Protein 1OX0 (pdb70)

Sequence (414 aa):
PRGSHMKLNRVVVTGYGVTSPIGNTPEEFWNSLATGKIGIGGITKFDHSDFDVHNAAEIQDFPFDKYFVKKDTNRFDNYSLYALYAAQEAVNHANLDVEALNRDRFGVIVASGIGGIKEIEDQVLRLHEKGPKRVKPMTLPKALPNMASGNVAMRFGANGVCKSINTACSSSNDAIGDAFRSIKFGFQDVMLVGGTEASITPFAIAGFQALTALSTTEDPTRASIPFDKDRNGFVMGEGSGMLVLESLEHAEKRGATILAEVVGYGNTCDAYHMTSPHPEGQGAIKAIKLALEEAEISPEQVAYVNAHGTSTPANEKGESGAIVAVLGKEVPVSSTKSFTGHLLGAAGAVEAIVTIEAMRHNFVPMTAGTSEVSDYIEANVVYGQGLEKEIPYAISNTFGFGGHNAVLAFKRWE

B-factor: mean 13.48, std 5.59, range [6.4, 41.96]

CATH classification: 3.40.47.10 (+1 more: 3.40.47.10)

Solvent-accessible surface area: 16970 Å² total; per-residue (Å²): 189,215,61,112,162,69,190,97,59,116,1,0,0,2,0,1,0,0,0,1,19,11,8,5,43,24,150,85,0,25,76,15,5,54,74,29,130,56,17,16,23,41,10,99,84,29,114,43,92,130,33,93,6,62,11,1,0,9,9,128,94,42,41,52,129,116,54,11,99,185,160,29,60,97,113,21,9,58,0,2,5,5,0,5,3,0,0,28,20,0,10,81,79,4,126,11,85,31,158,81,26,92,116,101,72,0,0,0,0,0,0,0,19,48,0,0,14,106,15,69,38,56,21,72,94,56,62,141,132,105,24,106,196,120,48,100,123,83,15,104,52,34,1,80,51,81,48,0,1,27,12,0,11,1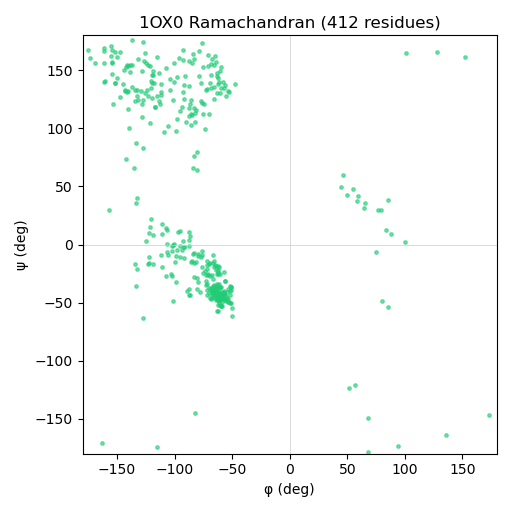19,98,10,17,10,91,23,49,59,86,36,33,85,21,25,1,0,0,0,0,10,0,0,0,26,0,4,81,18,1,26,77,22,135,9,37,2,0,0,0,0,0,0,0,7,0,6,6,51,118,6,0,40,35,28,51,89,82,119,12,8,5,73,38,145,57,46,78,157,0,6,8,0,0,2,119,79,11,63,3,1,6,2,0,2,0,0,0,0,0,0,0,0,11,27,121,42,0,101,167,79,64,19,104,22,14,0,8,2,21,0,14,0,79,32,78,23,96,135,92,163,44,49,35,21,64,129,7,97,7,5,38,123,0,0,114,76,0,8,131,41,12,158,17,46,51,151,81,7,12,0,0,0,1,6,0,7,0,32,75,46,6,0,114,3,4,3,35,0,0,28,67,16,21,25,105,147,12,6,0,0,0,1,1,2,0,3,1,1,2,5,0,0,2,0,0,2,4,0,0,0,0,0,10,0,2,113,81,65,45,0,0,33,0,4,45,7,65,85,38,10,138,108,16,98,10,53,13,7,85,51,123,19,64,156,64,112,0,53,31,1,0,0,0,0,14,7,46,36,6,59,5,0,0,0,0,0,71,77,59,182

Radius of gyration: 20.15 Å; Cα contacts (8 Å, |Δi|>4): 1118; chains: 1; bounding box: 43×53×61 Å

Secondary structure (DSSP, 8-state):
---SS-----EEEEEEEEEBTTBSSHHHHHHHHHHT---EEE--SS--TTSS--EEE--SS--HHHH--GGGGGT--HHHHHHHHHHHHHHHHTT--TTTS-GGGEEEEEE-SS-SHHHHHHHHHHHHHH-GGGS-TTHHHHHSTTHHHHHHHHHHT--S-EE----GGGHHHHHHHHHHHHHHTTS-SEEEEEEEE---SHHHHHHHHHTT-B---SSTTSSS-TTBTT--SB-B--EEEEEEEEEHHHHHHTTPPP-EEEEEEEEEE--S-SSSPPTT-HHHHHHHHHHHHHHT--GGG---EE----S-HHHHHHHHHHHHHHH-SSSEEE-THHHH-B-GGGHHHHHHHHHHHHHHHTEE--BSS--SB-TT--SEE-BSS-EE---SEEEEEEEETTTEEEEEEEE---

Nearest PDB structures (foldseek):
  1ox0-assembly1_A  TM=1.002E+00  e=1.297E-96  Streptococcus pneumoniae
  2rjt-assembly2_C  TM=1.001E+00  e=6.717E-90  Streptococcus pneumoniae
  2alm-assembly1_A-2  TM=1.000E+00  e=2.474E-89  Streptococcus pneumoniae
  2iwy-assembly1_A  TM=9.539E-01  e=2.414E-49  Homo sapiens
  2wgg-assembly1_A  TM=9.551E-01  e=1.538E-46  Mycobacterium tuberculosis

Foldseek 3Di:
DDDPDFQFFWKFFQFKFKQFLQDGGLVSNVVCLQVQNFQKDFDDPDDCVVPLAGMFRERPPPPCVVPHDPCVVLQAAVQLVQLLSGLVRGCVSFVPDLVPDPLQQEAEEAEEAFFRVVLVVVQVVVCVVPNDVPRRPNSCCHGPGQNSQVVNCVVRVRNYYTGYAHPWLCGQLVFVVVVRVCQRRPNHFKYKGFYWYDQPDPVSSVVCVVVQAAFSDPPRQQGQAFLAPPFRHFHYIGGAMITMMGTPVVCVVVPGDTQWTWQFKFKFFPVPDQFFEDQQLPRVLRRVVRRCVRNVHALQLAQEEAELRRRHPRRQNNRLNSNCVRNRAPREYAYCCLRRIRHTNRNNRVVVSVVSVCQVQQKARAHGSHDHGDPSRRHNHGHPGIDRHHGQKHKYWHQGRRRITMMIIMGGDD

Structure (mmCIF, N/CA/C/O backbone):
data_1OX0
#
_entry.id   1OX0
#
_cell.length_a   63.666
_cell.length_b   89.973
_cell.length_c   62.202
_cell.angle_alpha   90.00
_cell.angle_beta   90.00
_cell.angle_gamma   90.00
#
_symmetry.space_group_name_H-M   'P 21 21 2'
#
loop_
_entity.id
_entity.type
_entity.pdbx_description
1 polymer 'Beta ketoacyl-acyl carrier protein synthase'
2 non-polymer 'MAGNESIUM ION'
3 water water
#
loop_
_atom_site.group_PDB
_atom_site.id
_atom_site.type_symbol
_atom_site.label_atom_id
_atom_site.label_alt_id
_atom_site.label_comp_id
_atom_site.label_asym_id
_atom_site.label_entity_id
_atom_site.label_seq_id
_atom_site.pdbx_PDB_ins_code
_atom_site.Cartn_x
_atom_site.Cartn_y
_atom_site.Cartn_z
_atom_site.occupancy
_atom_site.B_iso_or_equiv
_atom_site.auth_seq_id
_atom_site.auth_comp_id
_atom_site.auth_asym_id
_atom_site.auth_atom_id
_atom_site.pdbx_PDB_model_num
ATOM 1 N N . PRO A 1 15 ? 30.278 -15.487 -10.782 1.00 31.54 -5 PRO A N 1
ATOM 2 C CA . PRO A 1 15 ? 31.327 -14.431 -10.620 1.00 30.77 -5 PRO A CA 1
ATOM 3 C C . PRO A 1 15 ? 30.774 -13.083 -10.219 1.00 29.50 -5 PRO A C 1
ATOM 4 O O . PRO A 1 15 ? 29.629 -12.730 -10.527 1.00 31.11 -5 PRO A O 1
ATOM 8 N N . ARG A 1 16 ? 31.623 -12.321 -9.541 1.00 27.33 -4 ARG A N 1
ATOM 9 C CA . ARG A 1 16 ? 31.331 -10.958 -9.167 1.00 25.86 -4 ARG A CA 1
ATOM 10 C C . ARG A 1 16 ? 31.842 -10.044 -10.272 1.00 24.24 -4 ARG A C 1
ATOM 11 O O . ARG A 1 16 ? 32.871 -10.324 -10.944 1.00 24.69 -4 ARG A O 1
ATOM 19 N N . GLY A 1 17 ? 31.112 -8.964 -10.503 1.00 21.86 -3 GLY A N 1
ATOM 20 C CA . GLY A 1 17 ? 31.612 -7.940 -11.406 1.00 19.66 -3 GLY A CA 1
ATOM 21 C C . GLY A 1 17 ? 32.942 -7.304 -10.988 1.00 18.13 -3 GLY A C 1
ATOM 22 O O . GLY A 1 17 ? 33.268 -7.184 -9.806 1.00 18.75 -3 GLY A O 1
ATOM 23 N N . SER A 1 18 ? 33.695 -6.826 -11.976 1.00 14.98 -2 SER A N 1
ATOM 24 C CA . SER A 1 18 ? 34.891 -5.983 -11.790 1.00 13.89 -2 SER A CA 1
ATOM 25 C C . SER A 1 18 ? 34.534 -4.589 -11.224 1.00 13.28 -2 SER A C 1
ATOM 26 O O . SER A 1 18 ? 35.403 -3.892 -10.641 1.00 13.37 -2 SER A O 1
ATOM 29 N N . HIS A 1 19 ? 33.307 -4.170 -11.491 1.00 12.55 -1 HIS A N 1
ATOM 30 C CA . HIS A 1 19 ? 32.839 -2.842 -11.156 1.00 12.14 -1 HIS A CA 1
ATOM 31 C C . HIS A 1 19 ? 31.547 -2.952 -10.390 1.00 13.85 -1 HIS A C 1
ATOM 32 O O . HIS A 1 19 ? 30.740 -3.881 -10.615 1.00 16.18 -1 HIS A O 1
ATOM 39 N N . MET A 1 20 ? 31.336 -1.938 -9.470 1.00 12.11 1 MET A N 1
ATOM 40 C CA . MET A 1 20 ? 30.071 -1.878 -8.737 1.00 12.88 1 MET A CA 1
ATOM 41 C C . MET A 1 20 ? 29.317 -0.636 -9.234 1.00 11.66 1 MET A C 1
ATOM 42 O O . MET A 1 20 ? 29.904 0.456 -9.212 1.00 12.25 1 MET A O 1
ATOM 47 N N . LYS A 1 21 ? 28.043 -0.769 -9.637 1.00 12.01 2 LYS A N 1
ATOM 48 C CA . LYS A 1 21 ? 27.207 0.375 -9.998 1.00 12.78 2 LYS A CA 1
ATOM 49 C C . LYS A 1 21 ? 26.616 0.960 -8.708 1.00 13.31 2 LYS A C 1
ATOM 50 O O . LYS A 1 21 ? 25.799 0.347 -8.065 1.00 16.96 2 LYS A O 1
ATOM 56 N N . LEU A 1 22 ? 26.954 2.194 -8.417 1.00 11.95 3 LEU A N 1
ATOM 57 C CA . LEU A 1 22 ? 26.543 2.825 -7.172 1.00 12.63 3 LEU A CA 1
ATOM 58 C C . LEU A 1 22 ? 25.052 3.071 -7.110 1.00 12.91 3 LEU A C 1
ATOM 59 O O . LEU A 1 22 ? 24.451 3.461 -8.119 1.00 14.06 3 LEU A O 1
ATOM 64 N N . ASN A 1 23 ? 24.485 2.963 -5.900 1.00 12.45 4 ASN A N 1
ATOM 65 C CA . ASN A 1 23 ? 23.078 3.265 -5.609 1.00 12.30 4 ASN A CA 1
ATOM 66 C C . ASN A 1 23 ? 22.910 4.548 -4.835 1.00 12.15 4 ASN A C 1
ATOM 67 O O . ASN A 1 23 ? 23.744 4.856 -3.995 1.00 12.82 4 ASN A O 1
ATOM 72 N N . ARG A 1 24 ? 21.765 5.197 -5.018 1.00 11.64 5 ARG A N 1
ATOM 73 C CA . ARG A 1 24 ? 21.369 6.342 -4.176 1.00 11.45 5 ARG A CA 1
ATOM 74 C C . ARG A 1 24 ? 20.674 5.817 -2.893 1.00 9.56 5 ARG A C 1
ATOM 75 O O . ARG A 1 24 ? 20.104 4.717 -2.863 1.00 10.95 5 ARG A O 1
ATOM 83 N N . VAL A 1 25 ? 20.714 6.641 -1.840 1.00 10.12 6 VAL A N 1
ATOM 84 C CA . VAL A 1 25 ? 20.292 6.283 -0.487 1.00 9.28 6 VAL A CA 1
ATOM 85 C C . VAL A 1 25 ? 19.397 7.390 0.079 1.00 9.10 6 VAL A C 1
ATOM 86 O O . VAL A 1 25 ? 19.831 8.537 0.131 1.00 9.92 6 VAL A O 1
ATOM 90 N N . VAL A 1 26 ? 18.219 6.995 0.558 1.00 9.15 7 VAL A N 1
ATOM 91 C CA . VAL A 1 26 ? 17.232 7.962 1.027 1.00 9.75 7 VAL A CA 1
ATOM 92 C C . VAL A 1 26 ? 16.775 7.633 2.466 1.00 9.07 7 VAL A C 1
ATOM 93 O O . VAL A 1 26 ? 16.895 6.483 2.936 1.00 10.30 7 VAL A O 1
ATOM 97 N N . VAL A 1 27 ? 16.257 8.630 3.155 1.00 9.60 8 VAL A N 1
ATOM 98 C CA . VAL A 1 27 ? 15.697 8.525 4.496 1.00 9.83 8 VAL A CA 1
ATOM 99 C C . VAL A 1 27 ? 14.189 8.483 4.371 1.00 10.24 8 VAL A C 1
ATOM 100 O O . VAL A 1 27 ? 13.594 9.385 3.745 1.00 10.60 8 VAL A O 1
ATOM 104 N N . THR A 1 28 ? 13.538 7.459 4.916 1.00 9.43 9 THR A N 1
ATOM 105 C CA . THR A 1 28 ? 12.078 7.309 4.800 1.00 10.14 9 THR A CA 1
ATOM 106 C C . THR A 1 28 ? 11.343 7.494 6.120 1.00 10.23 9 THR A C 1
ATOM 107 O O . THR A 1 28 ? 10.118 7.478 6.138 1.00 11.66 9 THR A O 1
ATOM 111 N N . GLY A 1 29 ? 12.048 7.579 7.250 1.00 10.12 10 GLY A N 1
ATOM 112 C CA . GLY A 1 29 ? 11.441 7.747 8.554 1.00 9.70 10 GLY A CA 1
ATOM 113 C C . GLY A 1 29 ? 12.467 7.961 9.641 1.00 9.41 10 GLY A C 1
ATOM 114 O O . GLY A 1 29 ? 13.645 7.577 9.461 1.00 9.35 10 GLY A O 1
ATOM 115 N N . TYR A 1 30 ? 12.057 8.504 10.780 1.00 9.22 11 TYR A N 1
ATOM 116 C CA . TYR A 1 30 ? 12.934 8.598 11.934 1.00 8.99 11 TYR A CA 1
ATOM 117 C C . TYR A 1 30 ? 12.148 8.659 13.221 1.00 8.34 11 TYR A C 1
ATOM 118 O O . TYR A 1 30 ? 10.942 8.981 13.266 1.00 10.48 11 TYR A O 1
ATOM 127 N N . GLY A 1 31 ? 12.826 8.386 14.332 1.00 8.33 12 GLY A N 1
ATOM 128 C CA . GLY A 1 31 ? 12.282 8.381 15.674 1.00 8.60 12 GLY A CA 1
ATOM 129 C C . GLY A 1 31 ? 13.277 8.983 16.652 1.00 8.89 12 GLY A C 1
ATOM 130 O O . GLY A 1 31 ? 14.502 8.909 16.416 1.00 8.33 12 GLY A O 1
ATOM 131 N N . VAL A 1 32 ? 12.762 9.535 17.743 1.00 8.73 13 VAL A N 1
ATOM 132 C CA . VAL A 1 32 ? 13.597 10.225 18.713 1.00 8.59 13 VAL A CA 1
ATOM 133 C C . VAL A 1 32 ? 13.003 10.163 20.113 1.00 7.96 13 VAL A C 1
ATOM 134 O O . VAL A 1 32 ? 11.774 10.356 20.282 1.00 8.59 13 VAL A O 1
ATOM 138 N N . THR A 1 33 ? 13.850 9.957 21.123 1.00 7.77 14 THR A N 1
ATOM 139 C CA . THR A 1 33 ? 13.532 10.313 22.505 1.00 8.09 14 THR A CA 1
ATOM 140 C C . THR A 1 33 ? 14.666 11.204 23.000 1.00 7.62 14 THR A C 1
ATOM 141 O O . THR A 1 33 ? 15.834 10.904 22.772 1.00 7.52 14 THR A O 1
ATOM 145 N N . SER A 1 34 ? 14.346 12.355 23.584 1.00 7.65 15 SER A N 1
ATOM 146 C CA . SER A 1 34 ? 15.340 13.363 23.877 1.00 7.71 15 SER A CA 1
ATOM 147 C C . SER A 1 34 ? 14.844 14.337 24.918 1.00 8.06 15 SER A C 1
ATOM 148 O O . SER A 1 34 ? 13.624 14.374 25.206 1.00 8.14 15 SER A O 1
ATOM 151 N N . PRO A 1 35 ? 15.734 15.173 25.446 1.00 7.64 16 PRO A N 1
ATOM 152 C CA . PRO A 1 35 ? 15.314 16.155 26.455 1.00 8.34 16 PRO A CA 1
ATOM 153 C C . PRO A 1 35 ? 14.377 17.237 25.956 1.00 8.83 16 PRO A C 1
ATOM 154 O O . PRO A 1 35 ? 13.891 18.003 26.811 1.00 9.26 16 PRO A O 1
ATOM 158 N N . ILE A 1 36 ? 14.138 17.347 24.641 1.00 8.08 17 ILE A N 1
ATOM 159 C CA . ILE A 1 36 ? 13.218 18.363 24.119 1.00 8.54 17 ILE A CA 1
ATOM 160 C C . ILE A 1 36 ? 12.047 17.741 23.397 1.00 8.52 17 ILE A C 1
ATOM 161 O O . ILE A 1 36 ? 11.260 18.453 22.745 1.00 10.13 17 ILE A O 1
ATOM 166 N N . GLY A 1 37 ? 11.893 16.438 23.463 1.00 8.27 18 GLY A N 1
ATOM 167 C CA . GLY A 1 37 ? 10.716 15.781 22.919 1.00 8.81 18 GLY A CA 1
ATOM 168 C C . GLY A 1 37 ? 10.934 14.349 22.471 1.00 8.28 18 GLY A C 1
ATOM 169 O O . GLY A 1 37 ? 12.058 13.941 22.163 1.00 8.68 18 GLY A O 1
ATOM 170 N N . ASN A 1 38 ? 9.830 13.616 22.342 1.00 8.55 19 ASN A N 1
ATOM 171 C CA . ASN A 1 38 ? 9.812 12.193 22.034 1.00 8.43 19 ASN A CA 1
ATOM 172 C C . ASN A 1 38 ? 9.045 11.839 20.776 1.00 8.48 19 ASN A C 1
ATOM 173 O O . ASN A 1 38 ? 8.765 10.673 20.513 1.00 9.47 19 ASN A O 1
ATOM 178 N N . THR A 1 39 ? 8.755 12.848 19.946 1.00 9.26 20 THR A N 1
ATOM 179 C CA . THR A 1 39 ? 8.246 12.676 18.583 1.00 10.87 20 THR A CA 1
ATOM 180 C C . THR A 1 39 ? 8.937 13.745 17.747 1.00 12.61 20 THR A C 1
ATOM 181 O O . THR A 1 39 ? 9.321 14.762 18.278 1.00 11.32 20 THR A O 1
ATOM 185 N N . PRO A 1 40 ? 9.101 13.570 16.423 1.00 14.92 21 PRO A N 1
ATOM 186 C CA . PRO A 1 40 ? 9.612 14.667 15.586 1.00 15.00 21 PRO A CA 1
ATOM 187 C C . PRO A 1 40 ? 8.818 15.976 15.739 1.00 13.89 21 PRO A C 1
ATOM 188 O O . PRO A 1 40 ? 9.436 17.009 15.739 1.00 13.91 21 PRO A O 1
ATOM 192 N N . GLU A 1 41 ? 7.506 15.895 15.874 1.00 13.70 22 GLU A N 1
ATOM 193 C CA . GLU A 1 41 ? 6.680 17.115 16.040 1.00 14.97 22 GLU A CA 1
ATOM 194 C C . GLU A 1 41 ? 6.998 17.854 17.358 1.00 12.78 22 GLU A C 1
ATOM 195 O O . GLU A 1 41 ? 7.186 19.085 17.352 1.00 12.90 22 GLU A O 1
ATOM 201 N N . GLU A 1 42 ? 7.097 17.140 18.478 1.00 12.44 23 GLU A N 1
ATOM 202 C CA . GLU A 1 42 ? 7.440 17.759 19.774 1.00 12.42 23 GLU A CA 1
ATOM 203 C C . GLU A 1 42 ? 8.863 18.343 19.740 1.00 10.42 23 GLU A C 1
ATOM 204 O O . GLU A 1 42 ? 9.149 19.456 20.193 1.00 10.62 23 GLU A O 1
ATOM 210 N N . PHE A 1 43 ? 9.757 17.530 19.179 1.00 9.99 24 PHE A N 1
ATOM 211 C CA . PHE A 1 43 ? 11.174 17.858 19.062 1.00 10.70 24 PHE A CA 1
ATOM 212 C C . PHE A 1 43 ? 11.343 19.151 18.235 1.00 10.10 24 PHE A C 1
ATOM 213 O O . PHE A 1 43 ? 11.992 20.102 18.672 1.00 10.38 24 PHE A O 1
ATOM 221 N N . TRP A 1 44 ? 10.742 19.186 17.044 1.00 10.87 25 TRP A N 1
ATOM 222 C CA . TRP A 1 44 ? 10.802 20.404 16.228 1.00 10.96 25 TRP A CA 1
ATOM 223 C C . TRP A 1 44 ? 10.153 21.590 16.911 1.00 11.03 25 TRP A C 1
ATOM 224 O O . TRP A 1 44 ? 10.662 22.708 16.842 1.00 11.15 25 TRP A O 1
ATOM 235 N N . ASN A 1 45 ? 8.990 21.350 17.545 1.00 11.48 26 ASN A N 1
ATOM 236 C CA . ASN A 1 45 ? 8.312 22.474 18.216 1.00 11.82 26 ASN A CA 1
ATOM 237 C C . ASN A 1 45 ? 9.212 23.132 19.244 1.00 10.45 26 ASN A C 1
ATOM 238 O O . ASN A 1 45 ? 9.220 24.367 19.378 1.00 11.61 26 ASN A O 1
ATOM 243 N N . SER A 1 46 ? 9.980 22.352 20.005 1.00 9.39 27 SER A N 1
ATOM 244 C CA . SER A 1 46 ? 10.907 22.938 20.979 1.00 9.92 27 SER A CA 1
ATOM 245 C C . SER A 1 46 ? 11.951 23.840 20.299 1.00 9.76 27 SER A C 1
ATOM 246 O O . SER A 1 46 ? 12.257 24.928 20.763 1.00 10.46 27 SER A O 1
ATOM 249 N N . LEU A 1 47 ? 12.519 23.363 19.179 1.00 9.69 28 LEU A N 1
ATOM 250 C CA . LEU A 1 47 ? 13.464 24.163 18.404 1.00 10.28 28 LEU A CA 1
ATOM 251 C C . LEU A 1 47 ? 12.837 25.478 17.881 1.00 10.98 28 LEU A C 1
ATOM 252 O O . LEU A 1 47 ? 13.450 26.541 17.985 1.00 12.23 28 LEU A O 1
ATOM 257 N N . ALA A 1 48 ? 11.624 25.363 17.348 1.00 11.64 29 ALA A N 1
ATOM 258 C CA . ALA A 1 48 ? 10.945 26.517 16.718 1.00 13.54 29 ALA A CA 1
ATOM 259 C C . ALA A 1 48 ? 10.466 27.575 17.742 1.00 14.19 29 ALA A C 1
ATOM 260 O O . ALA A 1 48 ? 10.253 28.712 17.368 1.00 16.35 29 ALA A O 1
ATOM 262 N N . THR A 1 49 ? 10.302 27.208 19.007 1.00 12.57 30 THR A N 1
ATOM 263 C CA . THR A 1 49 ? 9.821 28.085 20.059 1.00 13.26 30 THR A CA 1
ATOM 264 C C . THR A 1 49 ? 10.929 28.506 20.978 1.00 13.56 30 THR A C 1
ATOM 265 O O . THR A 1 49 ? 10.739 29.369 21.797 1.00 16.55 30 THR A O 1
ATOM 269 N N . GLY A 1 50 ? 12.117 27.943 20.870 1.00 12.42 31 GLY A N 1
ATOM 270 C CA . GLY A 1 50 ? 13.228 28.314 21.705 1.00 12.86 31 GLY A CA 1
ATOM 271 C C . GLY A 1 50 ? 13.215 27.704 23.104 1.00 12.64 31 GLY A C 1
ATOM 272 O O . GLY A 1 50 ? 13.755 28.316 24.027 1.00 14.58 31 GLY A O 1
ATOM 273 N N . LYS A 1 51 ? 12.634 26.506 23.257 1.00 12.09 32 LYS A N 1
ATOM 274 C CA . LYS A 1 51 ? 12.519 25.823 24.566 1.00 11.32 32 LYS A CA 1
ATOM 275 C C . LYS A 1 51 ? 13.637 24.780 24.724 1.00 9.94 32 LYS A C 1
ATOM 276 O O . LYS A 1 51 ? 13.618 23.731 24.105 1.00 9.64 32 LYS A O 1
ATOM 282 N N . ILE A 1 52 ? 14.602 25.087 25.589 1.00 9.74 33 ILE A N 1
ATOM 283 C CA . ILE A 1 52 ? 15.717 24.162 25.837 1.00 9.16 33 ILE A CA 1
ATOM 284 C C . ILE A 1 52 ? 15.317 23.047 26.772 1.00 9.11 33 ILE A C 1
ATOM 285 O O . ILE A 1 52 ? 14.301 23.109 27.473 1.00 10.34 33 ILE A O 1
ATOM 290 N N . GLY A 1 53 ? 16.140 22.021 26.848 1.00 9.62 34 GLY A N 1
ATOM 291 C CA . GLY A 1 53 ? 15.940 20.853 27.702 1.00 10.00 34 GLY A CA 1
ATOM 292 C C . GLY A 1 53 ? 16.906 20.705 28.858 1.00 9.89 34 GLY A C 1
ATOM 293 O O . GLY A 1 53 ? 16.930 19.663 29.514 1.00 11.62 34 GLY A O 1
ATOM 294 N N . ILE A 1 54 ? 17.722 21.725 29.101 1.00 11.37 35 ILE A N 1
ATOM 295 C CA . ILE A 1 54 ? 18.677 21.690 30.203 1.00 11.64 35 ILE A CA 1
ATOM 296 C C . ILE A 1 54 ? 18.033 22.189 31.492 1.00 10.68 35 ILE A C 1
ATOM 297 O O . ILE A 1 54 ? 17.353 23.196 31.488 1.00 12.19 35 ILE A O 1
ATOM 302 N N . GLY A 1 55 ? 18.280 21.504 32.599 1.00 11.15 36 GLY A N 1
ATOM 303 C CA . GLY A 1 55 ? 17.841 21.919 33.931 1.00 10.83 36 GLY A CA 1
ATOM 304 C C . GLY A 1 55 ? 18.592 21.186 34.998 1.00 11.21 36 GLY A C 1
ATOM 305 O O . GLY A 1 55 ? 19.558 20.467 34.745 1.00 11.61 36 GLY A O 1
ATOM 306 N N . GLY A 1 56 ? 18.154 21.336 36.236 1.00 11.93 37 GLY A N 1
ATOM 307 C CA . GLY A 1 56 ? 18.814 20.691 37.351 1.00 12.32 37 GLY A CA 1
ATOM 308 C C . GLY A 1 56 ? 18.754 19.167 37.215 1.00 12.17 37 GLY A C 1
ATOM 309 O O . GLY A 1 56 ? 17.717 18.595 36.808 1.00 12.83 37 GLY A O 1
ATOM 310 N N . ILE A 1 57 ? 19.819 18.490 37.621 1.00 11.22 38 ILE A N 1
ATOM 311 C CA . ILE A 1 57 ? 19.834 17.040 37.640 1.00 11.74 38 ILE A CA 1
ATOM 312 C C . ILE A 1 57 ? 18.839 16.493 38.641 1.00 11.84 38 ILE A C 1
ATOM 313 O O . ILE A 1 57 ? 18.789 16.926 39.812 1.00 13.85 38 ILE A O 1
ATOM 318 N N . THR A 1 58 ? 18.098 15.482 38.223 1.00 12.24 39 THR A N 1
ATOM 319 C CA . THR A 1 58 ? 17.173 14.729 39.097 1.00 13.13 39 THR A CA 1
ATOM 320 C C . THR A 1 58 ? 17.450 13.241 39.176 1.00 14.34 39 THR A C 1
ATOM 321 O O . THR A 1 58 ? 16.923 12.581 40.071 1.00 15.98 39 THR A O 1
ATOM 325 N N . LYS A 1 59 ? 18.313 12.693 38.322 1.00 13.53 40 LYS A N 1
ATOM 326 C CA . LYS A 1 59 ? 18.489 11.248 38.294 1.00 15.19 40 LYS A CA 1
ATOM 327 C C . LYS A 1 59 ? 19.314 10.694 39.455 1.00 16.50 40 LYS A C 1
ATOM 328 O O . LYS A 1 59 ? 19.216 9.489 39.763 1.00 19.32 40 LYS A O 1
ATOM 334 N N . PHE A 1 60 ? 20.097 11.542 40.109 1.00 14.66 41 PHE A N 1
ATOM 335 C CA . PHE A 1 60 ? 20.832 11.147 41.289 1.00 15.08 41 PHE A CA 1
ATOM 336 C C . PHE A 1 60 ? 21.093 12.381 42.150 1.00 15.41 41 PHE A C 1
ATOM 337 O O . PHE A 1 60 ? 20.870 13.520 41.746 1.00 14.63 41 PHE A O 1
ATOM 345 N N . ASP A 1 61 ? 21.534 12.137 43.381 1.00 17.94 42 ASP A N 1
ATOM 346 C CA . ASP A 1 61 ? 21.911 13.194 44.307 1.00 17.19 42 ASP A CA 1
ATOM 347 C C . ASP A 1 61 ? 23.277 13.764 43.886 1.00 16.45 42 ASP A C 1
ATOM 348 O O . ASP A 1 61 ? 24.304 13.085 43.988 1.00 16.30 42 ASP A O 1
ATOM 353 N N . HIS A 1 62 ? 23.260 15.012 43.429 1.00 16.26 43 HIS A N 1
ATOM 354 C CA . HIS A 1 62 ? 24.446 15.643 42.859 1.00 15.72 43 HIS A CA 1
ATOM 355 C C . HIS A 1 62 ? 25.019 16.707 43.830 1.00 15.31 43 HIS A C 1
ATOM 356 O O . HIS A 1 62 ? 25.879 17.516 43.466 1.00 14.41 43 HIS A O 1
ATOM 363 N N . SER A 1 63 ? 24.569 16.695 45.087 1.00 16.43 44 SER A N 1
ATOM 364 C CA . SER A 1 63 ? 25.072 17.624 46.117 1.00 17.99 44 SER A CA 1
ATOM 365 C C . SER A 1 63 ? 26.601 17.686 46.250 1.00 18.20 44 SER A C 1
ATOM 366 O O . SER A 1 63 ? 27.170 18.769 46.468 1.00 20.20 44 SER A O 1
ATOM 369 N N . ASP A 1 64 ? 27.282 16.556 46.096 1.00 17.18 45 ASP A N 1
ATOM 370 C CA . ASP A 1 64 ? 28.731 16.530 46.238 1.00 18.45 45 ASP A CA 1
ATOM 371 C C . ASP A 1 64 ? 29.507 16.845 44.963 1.00 16.22 45 ASP A C 1
ATOM 372 O O . ASP A 1 64 ? 30.718 16.880 44.968 1.00 16.65 45 ASP A O 1
ATOM 377 N N . PHE A 1 65 ? 28.802 17.086 43.880 1.00 13.30 46 PHE A N 1
ATOM 378 C CA . PHE A 1 65 ? 29.414 17.333 42.582 1.00 13.26 46 PHE A CA 1
ATOM 379 C C . PHE A 1 65 ? 29.608 18.835 42.375 1.00 14.09 46 PHE A C 1
ATOM 380 O O . PHE A 1 65 ? 29.044 19.675 43.083 1.00 15.31 46 PHE A O 1
ATOM 388 N N . ASP A 1 66 ? 30.381 19.176 41.361 1.00 14.53 47 ASP A N 1
ATOM 389 C CA . ASP A 1 66 ? 30.568 20.538 40.904 1.00 15.43 47 ASP A CA 1
ATOM 390 C C . ASP A 1 66 ? 29.656 20.913 39.747 1.00 14.83 47 ASP A C 1
ATOM 391 O O . ASP A 1 66 ? 29.538 22.070 39.386 1.00 16.70 47 ASP A O 1
ATOM 396 N N . VAL A 1 67 ? 29.002 19.909 39.184 1.00 12.27 48 VAL A N 1
ATOM 397 C CA . VAL A 1 67 ? 28.082 20.038 38.075 1.00 12.44 48 VAL A CA 1
ATOM 398 C C . VAL A 1 67 ? 26.707 19.631 38.582 1.00 11.92 48 VAL A C 1
ATOM 399 O O . VAL A 1 67 ? 26.539 18.533 39.181 1.00 12.93 48 VAL A O 1
ATOM 403 N N . HIS A 1 68 ? 25.723 20.499 38.366 1.00 11.97 49 HIS A N 1
ATOM 404 C CA . HIS A 1 68 ? 24.381 20.324 38.916 1.00 12.19 49 HIS A CA 1
ATOM 405 C C . HIS A 1 68 ? 23.288 20.359 37.842 1.00 12.15 49 HIS A C 1
ATOM 406 O O . HIS A 1 68 ? 22.119 20.262 38.185 1.00 12.78 49 HIS A O 1
ATOM 413 N N . ASN A 1 69 ? 23.668 20.485 36.556 1.00 11.43 50 ASN A N 1
ATOM 414 C CA . ASN A 1 69 ? 22.740 20.525 35.434 1.00 10.92 50 ASN A CA 1
ATOM 415 C C . ASN A 1 69 ? 23.006 19.406 34.428 1.00 10.04 50 ASN A C 1
ATOM 416 O O . ASN A 1 69 ? 24.138 18.951 34.279 1.00 10.91 50 ASN A O 1
ATOM 421 N N . ALA A 1 70 ? 21.937 19.039 33.713 1.00 9.28 51 ALA A N 1
ATOM 422 C CA . ALA A 1 70 ? 21.980 18.052 32.638 1.00 8.94 51 ALA A CA 1
ATOM 423 C C . ALA A 1 70 ? 20.750 18.233 31.774 1.00 9.29 51 ALA A C 1
ATOM 424 O O . ALA A 1 70 ? 19.787 18.910 32.175 1.00 10.94 51 ALA A O 1
ATOM 426 N N . ALA A 1 71 ? 20.713 17.629 30.600 1.00 9.08 52 ALA A N 1
ATOM 427 C CA . ALA A 1 71 ? 19.521 17.608 29.763 1.00 8.82 52 ALA A CA 1
ATOM 428 C C . ALA A 1 71 ? 18.953 16.201 29.861 1.00 8.65 52 ALA A C 1
ATOM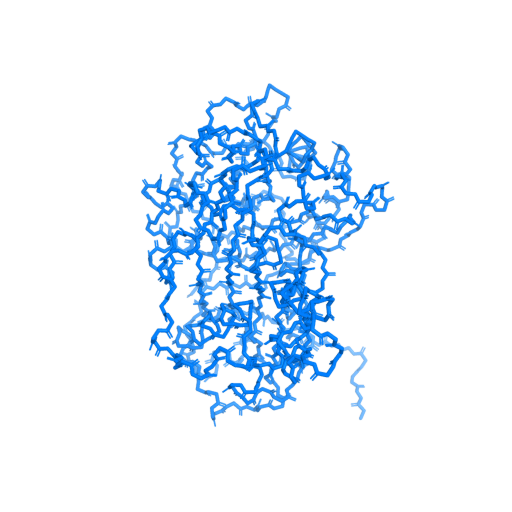 429 O O . ALA A 1 71 ? 19.474 15.250 29.247 1.00 8.48 52 ALA A O 1
ATOM 431 N N . GLU A 1 72 ? 17.882 16.036 30.669 1.00 9.00 53 GLU A N 1
ATOM 432 C CA . GLU A 1 72 ? 17.281 14.744 30.923 1.00 8.85 53 GLU A CA 1
ATOM 433 C C . GLU A 1 72 ? 16.034 14.536 30.107 1.00 8.82 53 GLU A C 1
ATOM 434 O O . GLU A 1 72 ? 15.305 15.492 29.779 1.00 10.13 53 GLU A O 1
ATOM 440 N N . ILE A 1 73 ? 15.707 13.271 29.883 1.00 9.27 54 ILE A N 1
ATOM 441 C CA . ILE A 1 73 ? 14.383 12.865 29.428 1.00 9.33 54 ILE A CA 1
ATOM 442 C C . ILE A 1 73 ? 13.576 12.614 30.713 1.00 10.73 54 ILE A C 1
ATOM 443 O O . ILE A 1 73 ? 13.738 11.583 31.357 1.00 11.77 54 ILE A O 1
ATOM 448 N N . GLN A 1 74 ? 12.674 13.526 31.038 1.00 11.16 55 GLN A N 1
ATOM 449 C CA . GLN A 1 74 ? 11.911 13.400 32.294 1.00 11.37 55 GLN A CA 1
ATOM 450 C C . GLN A 1 74 ? 10.507 12.860 32.098 1.00 12.28 55 GLN A C 1
ATOM 451 O O . GLN A 1 74 ? 9.783 12.645 33.067 1.00 14.13 55 GLN A O 1
ATOM 457 N N . ASP A 1 75 ? 10.160 12.583 30.850 1.00 11.13 56 ASP A N 1
ATOM 458 C CA . ASP A 1 75 ? 8.837 12.107 30.434 1.00 11.69 56 ASP A CA 1
ATOM 459 C C . ASP A 1 75 ? 8.943 10.908 29.450 1.00 11.46 56 ASP A C 1
ATOM 460 O O . ASP A 1 75 ? 8.159 10.796 28.504 1.00 12.07 56 ASP A O 1
ATOM 465 N N . PHE A 1 76 ? 9.936 10.024 29.642 1.00 11.40 57 PHE A N 1
ATOM 466 C CA . PHE A 1 76 ? 10.104 8.920 28.681 1.00 11.72 57 PHE A CA 1
ATOM 467 C C . PHE A 1 76 ? 8.791 8.124 28.555 1.00 11.21 57 PHE A C 1
ATOM 468 O O . PHE A 1 76 ? 8.283 7.671 29.581 1.00 12.97 57 PHE A O 1
ATOM 476 N N . PRO A 1 77 ? 8.267 7.898 27.335 1.00 11.11 58 PRO A N 1
ATOM 477 C CA . PRO A 1 77 ? 6.967 7.165 27.208 1.00 11.72 58 PRO A CA 1
ATOM 478 C C . PRO A 1 77 ? 7.130 5.644 27.318 1.00 11.90 58 PRO A C 1
ATOM 479 O O . PRO A 1 77 ? 6.874 4.894 26.378 1.00 11.98 58 PRO A O 1
ATOM 483 N N . PHE A 1 78 ? 7.565 5.204 28.500 1.00 10.80 59 PHE A N 1
ATOM 484 C CA . PHE A 1 78 ? 7.868 3.782 28.797 1.00 10.84 59 PHE A CA 1
ATOM 485 C C . PHE A 1 78 ? 6.670 2.892 28.411 1.00 10.97 59 PHE A C 1
ATOM 486 O O . PHE A 1 78 ? 6.842 1.803 27.847 1.00 10.83 59 PHE A O 1
ATOM 494 N N . ASP A 1 79 ? 5.459 3.344 28.757 1.00 11.89 60 ASP A N 1
ATOM 495 C CA . ASP A 1 79 ? 4.252 2.496 28.626 1.00 12.71 60 ASP A CA 1
ATOM 496 C C . ASP A 1 79 ? 3.841 2.294 27.179 1.00 11.68 60 ASP A C 1
ATOM 497 O O . ASP A 1 79 ? 3.025 1.419 26.872 1.00 13.23 60 ASP A O 1
ATOM 502 N N . LYS A 1 80 ? 4.363 3.070 26.240 1.00 11.86 61 LYS A N 1
ATOM 503 C CA . LYS A 1 80 ? 3.893 2.933 24.866 1.00 12.66 61 LYS A CA 1
ATOM 504 C C . LYS A 1 80 ? 4.223 1.532 24.354 1.00 13.55 61 LYS A C 1
ATOM 505 O O . LYS A 1 80 ? 3.378 0.837 23.745 1.00 14.96 61 LYS A O 1
ATOM 511 N N . TYR A 1 81 ? 5.466 1.086 24.589 1.00 11.28 62 TYR A N 1
ATOM 512 C CA . TYR A 1 81 ? 5.956 -0.210 24.108 1.00 12.33 62 TYR A CA 1
ATOM 513 C C . TYR A 1 81 ? 6.389 -1.216 25.163 1.00 11.69 62 TYR A C 1
ATOM 514 O O . TYR A 1 81 ? 6.578 -2.413 24.828 1.00 13.34 62 TYR A O 1
ATOM 523 N N . PHE A 1 82 ? 6.635 -0.795 26.396 1.00 11.10 63 PHE A N 1
ATOM 524 C CA . PHE A 1 82 ? 7.289 -1.660 27.387 1.00 10.96 63 PHE A CA 1
ATOM 525 C C . PHE A 1 82 ? 6.357 -1.965 28.549 1.00 12.09 63 PHE A C 1
ATOM 526 O O . PHE A 1 82 ? 5.365 -1.240 28.777 1.00 12.97 63 PHE A O 1
ATOM 534 N N . VAL A 1 83 ? 6.724 -3.012 29.260 1.00 12.31 64 VAL A N 1
ATOM 535 C CA . VAL A 1 83 ? 6.094 -3.412 30.520 1.00 12.91 64 VAL A CA 1
ATOM 536 C C . VAL A 1 83 ? 7.151 -3.540 31.591 1.00 13.65 64 VAL A C 1
ATOM 537 O O . VAL A 1 83 ? 8.358 -3.594 31.276 1.00 13.00 64 VAL A O 1
ATOM 541 N N . LYS A 1 84 ? 6.774 -3.600 32.861 1.00 14.49 65 LYS A N 1
ATOM 542 C CA . LYS A 1 84 ? 7.741 -3.609 33.943 1.00 15.77 65 LYS A CA 1
ATOM 543 C C . LYS A 1 84 ? 8.829 -4.657 33.796 1.00 14.28 65 LYS A C 1
ATOM 544 O O . LYS A 1 84 ? 10.018 -4.369 34.094 1.00 15.24 65 LYS A O 1
ATOM 550 N N . LYS A 1 85 ? 8.484 -5.859 33.338 1.00 13.04 66 LYS A N 1
ATOM 551 C CA . LYS A 1 85 ? 9.470 -6.896 33.216 1.00 12.87 66 LYS A CA 1
ATOM 552 C C . LYS A 1 85 ? 10.592 -6.577 32.232 1.00 12.74 66 LYS A C 1
ATOM 553 O O . LYS A 1 85 ? 11.679 -7.131 32.326 1.00 12.92 66 LYS A O 1
ATOM 559 N N . ASP A 1 86 ? 10.344 -5.661 31.302 1.00 11.69 67 ASP A N 1
ATOM 560 C CA . ASP A 1 86 ? 11.406 -5.256 30.360 1.00 11.06 67 ASP A CA 1
ATOM 561 C C . ASP A 1 86 ? 12.617 -4.602 31.030 1.00 11.77 67 ASP A C 1
ATOM 562 O O . ASP A 1 86 ? 13.711 -4.671 30.445 1.00 11.83 67 ASP A O 1
ATOM 567 N N . THR A 1 87 ? 12.463 -4.030 32.216 1.00 11.30 68 THR A N 1
ATOM 568 C CA . THR A 1 87 ? 13.629 -3.515 32.924 1.00 12.58 68 THR A CA 1
ATOM 569 C C . THR A 1 87 ? 14.581 -4.622 33.424 1.00 12.69 68 THR A C 1
ATOM 570 O O . THR A 1 87 ? 15.749 -4.362 33.684 1.00 13.50 68 THR A O 1
ATOM 574 N N . ASN A 1 88 ? 14.105 -5.862 33.466 1.00 12.45 69 ASN A N 1
ATOM 575 C CA . ASN A 1 88 ? 14.984 -6.978 33.786 1.00 13.55 69 ASN A CA 1
ATOM 576 C C . ASN A 1 88 ? 15.968 -7.286 32.684 1.00 13.21 69 ASN A C 1
ATOM 577 O O . ASN A 1 88 ? 17.015 -7.896 32.910 1.00 13.22 69 ASN A O 1
ATOM 582 N N . ARG A 1 89 ? 15.593 -6.922 31.476 1.00 11.86 70 ARG A N 1
ATOM 583 C CA . ARG A 1 89 ? 16.321 -7.294 30.270 1.00 13.19 70 ARG A CA 1
ATOM 584 C C . ARG A 1 89 ? 17.094 -6.132 29.623 1.00 10.42 70 ARG A C 1
ATOM 585 O O . ARG A 1 89 ? 17.998 -6.408 28.800 1.00 11.16 70 ARG A O 1
ATOM 593 N N . PHE A 1 90 ? 16.616 -4.903 29.826 1.00 10.03 71 PHE A N 1
ATOM 594 C CA . PHE A 1 90 ? 17.106 -3.732 29.106 1.00 8.95 71 PHE A CA 1
ATOM 595 C C . PHE A 1 90 ? 17.515 -2.614 30.075 1.00 9.50 71 PHE A C 1
ATOM 596 O O . PHE A 1 90 ? 16.705 -2.188 30.909 1.00 10.10 71 PHE A O 1
ATOM 604 N N . ASP A 1 91 ? 18.768 -2.123 29.983 1.00 9.00 72 ASP A N 1
ATOM 605 C CA . ASP A 1 91 ? 19.196 -0.835 30.546 1.00 9.13 72 ASP A CA 1
ATOM 606 C C . ASP A 1 91 ? 18.447 0.280 29.799 1.00 8.49 72 ASP A C 1
ATOM 607 O O . ASP A 1 91 ? 18.021 0.096 28.648 1.00 8.16 72 ASP A O 1
ATOM 612 N N . ASN A 1 92 ? 18.388 1.491 30.362 1.00 8.43 73 ASN A N 1
ATOM 613 C CA . ASN A 1 92 ? 17.796 2.603 29.621 1.00 8.79 73 ASN A CA 1
ATOM 614 C C . ASN A 1 92 ? 18.478 2.835 28.271 1.00 8.04 73 ASN A C 1
ATOM 615 O O . ASN A 1 92 ? 17.808 3.271 27.341 1.00 8.35 73 ASN A O 1
ATOM 620 N N . TYR A 1 93 ? 19.767 2.564 28.141 1.00 8.09 74 TYR A N 1
ATOM 621 C CA . TYR A 1 93 ? 20.400 2.806 26.847 1.00 7.99 74 TYR A CA 1
ATOM 622 C C . TYR A 1 93 ? 19.772 1.967 25.739 1.00 6.77 74 TYR A C 1
ATOM 623 O O . TYR A 1 93 ? 19.635 2.403 24.610 1.00 8.57 74 TYR A O 1
ATOM 632 N N . SER A 1 94 ? 19.329 0.742 26.056 1.00 7.75 75 SER A N 1
ATOM 633 C CA . SER A 1 94 ? 18.591 -0.059 25.086 1.00 7.42 75 SER A CA 1
ATOM 634 C C . SER A 1 94 ? 17.131 0.390 24.963 1.00 8.24 75 SER A C 1
ATOM 635 O O . SER A 1 94 ? 16.574 0.388 23.835 1.00 8.34 75 SER A O 1
ATOM 638 N N . LEU A 1 95 ? 16.471 0.724 26.075 1.00 8.20 76 LEU A N 1
ATOM 639 C CA . LEU A 1 95 ? 15.059 1.193 26.006 1.00 8.16 76 LEU A CA 1
ATOM 640 C C . LEU A 1 95 ? 14.927 2.373 25.050 1.00 8.61 76 LEU A C 1
ATOM 641 O O . LEU A 1 95 ? 13.985 2.442 24.260 1.00 8.28 76 LEU A O 1
ATOM 646 N N . TYR A 1 96 ? 15.830 3.330 25.167 1.00 7.17 77 TYR A N 1
ATOM 647 C CA . TYR A 1 96 ? 15.747 4.534 24.331 1.00 7.95 77 TYR A CA 1
ATOM 648 C C . TYR A 1 96 ? 15.863 4.167 22.855 1.00 7.74 77 TYR A C 1
ATOM 649 O O . TYR A 1 96 ? 15.120 4.685 21.996 1.00 7.93 77 TYR A O 1
ATOM 658 N N . ALA A 1 97 ? 16.798 3.269 22.524 1.00 7.81 78 ALA A N 1
ATOM 659 C CA . ALA A 1 97 ? 16.995 2.846 21.141 1.00 7.19 78 ALA A CA 1
ATOM 660 C C . ALA A 1 97 ? 15.819 2.071 20.592 1.00 7.64 78 ALA A C 1
ATOM 661 O O . ALA A 1 97 ? 15.423 2.239 19.424 1.00 8.14 78 ALA A O 1
ATOM 663 N N . LEU A 1 98 ? 15.240 1.190 21.405 1.00 7.17 79 LEU A N 1
ATOM 664 C CA . LEU A 1 98 ? 14.095 0.395 20.974 1.00 8.18 79 LEU A CA 1
ATOM 665 C C . LEU A 1 98 ? 12.885 1.302 20.717 1.00 8.52 79 LEU A C 1
ATOM 666 O O . LEU A 1 98 ? 12.191 1.098 19.717 1.00 8.73 79 LEU A O 1
ATOM 671 N N . TYR A 1 99 ? 12.618 2.268 21.589 1.00 8.06 80 TYR A N 1
ATOM 672 C CA . TYR A 1 99 ? 11.548 3.229 21.399 1.00 8.10 80 TYR A CA 1
ATOM 673 C C . TYR A 1 99 ? 11.789 4.012 20.091 1.00 8.36 80 TYR A C 1
ATOM 674 O O . TYR A 1 99 ? 10.911 4.127 19.231 1.00 8.32 80 TYR A O 1
ATOM 683 N N . ALA A 1 100 ? 12.984 4.598 19.938 1.00 8.03 81 ALA A N 1
ATOM 684 C CA . ALA A 1 100 ? 13.235 5.434 18.751 1.00 8.33 81 ALA A CA 1
ATOM 685 C C . ALA A 1 100 ? 13.155 4.595 17.487 1.00 8.04 81 ALA A C 1
ATOM 686 O O . ALA A 1 100 ? 12.670 5.068 16.465 1.00 8.21 81 ALA A O 1
ATOM 688 N N . ALA A 1 101 ? 13.641 3.344 17.517 1.00 8.23 82 ALA A N 1
ATOM 689 C CA . ALA A 1 101 ? 13.565 2.472 16.350 1.00 8.40 82 ALA A CA 1
ATOM 690 C C . ALA A 1 101 ? 12.108 2.127 15.987 1.00 8.94 82 ALA A C 1
ATOM 691 O O . ALA A 1 101 ? 11.756 2.149 14.784 1.00 8.79 82 ALA A O 1
ATOM 693 N N . GLN A 1 102 ? 11.286 1.806 16.987 1.00 8.72 83 GLN A N 1
ATOM 694 C CA . GLN A 1 102 ? 9.886 1.541 16.655 1.00 8.82 83 GLN A CA 1
ATOM 695 C C . GLN A 1 102 ? 9.223 2.772 16.068 1.00 9.22 83 GLN A C 1
ATOM 696 O O . GLN A 1 102 ? 8.451 2.680 15.102 1.00 10.12 83 GLN A O 1
ATOM 702 N N . GLU A 1 103 ? 9.461 3.943 16.652 1.00 9.00 84 GLU A N 1
ATOM 703 C CA . GLU A 1 103 ? 8.920 5.178 16.086 1.00 9.41 84 GLU A CA 1
ATOM 704 C C . GLU A 1 103 ? 9.388 5.399 14.641 1.00 9.30 84 GLU A C 1
ATOM 705 O O . GLU A 1 103 ? 8.584 5.829 13.780 1.00 10.51 84 GLU A O 1
ATOM 711 N N . ALA A 1 104 ? 10.667 5.123 14.340 1.00 8.85 85 ALA A N 1
ATOM 712 C CA . ALA A 1 104 ? 11.148 5.286 12.972 1.00 9.53 85 ALA A CA 1
ATOM 713 C C . ALA A 1 104 ? 10.469 4.334 11.978 1.00 9.50 85 ALA A C 1
ATOM 714 O O . ALA A 1 104 ? 10.098 4.731 10.855 1.00 9.88 85 ALA A O 1
ATOM 716 N N . VAL A 1 105 ? 1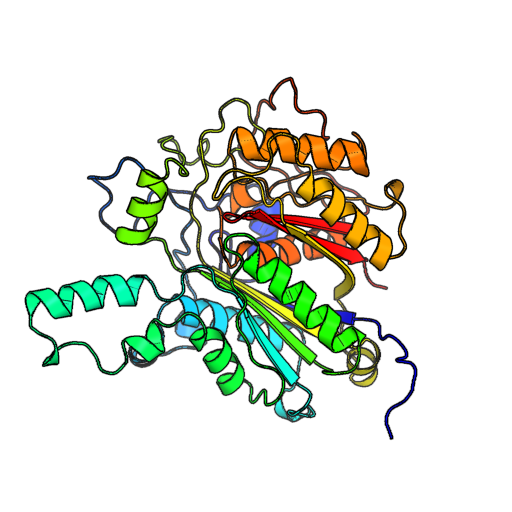0.311 3.077 12.357 1.00 9.86 86 VAL A N 1
ATOM 717 C CA . VAL A 1 105 ? 9.613 2.079 11.539 1.00 10.00 86 VAL A CA 1
ATOM 718 C C . VAL A 1 105 ? 8.172 2.531 11.266 1.00 10.34 86 VAL A C 1
ATOM 719 O O . VAL A 1 105 ? 7.687 2.439 10.119 1.00 11.73 86 VAL A O 1
ATOM 723 N N . ASN A 1 106 ? 7.500 2.993 12.316 1.00 10.53 87 ASN A N 1
ATOM 724 C CA . ASN A 1 106 ? 6.141 3.522 12.166 1.00 11.42 87 ASN A CA 1
ATOM 725 C C . ASN A 1 106 ? 6.090 4.693 11.198 1.00 11.72 87 ASN A C 1
ATOM 726 O O . ASN A 1 106 ? 5.234 4.766 10.282 1.00 12.81 87 ASN A O 1
ATOM 731 N N . HIS A 1 107 ? 6.985 5.654 11.402 1.00 11.32 88 HIS A N 1
ATOM 732 C CA . HIS A 1 107 ? 7.049 6.852 10.571 1.00 11.94 88 HIS A CA 1
ATOM 733 C C . HIS A 1 107 ? 7.246 6.506 9.085 1.00 12.76 88 HIS A C 1
ATOM 734 O O . HIS A 1 107 ? 6.675 7.148 8.184 1.00 13.96 88 HIS A O 1
ATOM 741 N N . ALA A 1 108 ? 8.110 5.533 8.811 1.00 11.75 89 ALA A N 1
ATOM 742 C CA . ALA A 1 108 ? 8.442 5.092 7.458 1.00 12.34 89 ALA A CA 1
ATOM 743 C C . ALA A 1 108 ? 7.372 4.238 6.852 1.00 12.77 89 ALA A C 1
ATOM 744 O O . ALA A 1 108 ? 7.442 3.888 5.697 1.00 12.79 89 ALA A O 1
ATOM 746 N N . ASN A 1 109 ? 6.381 3.847 7.650 1.00 13.65 90 ASN A N 1
ATOM 747 C CA . ASN A 1 109 ? 5.372 2.874 7.200 1.00 15.26 90 ASN A CA 1
ATOM 748 C C . ASN A 1 109 ? 6.043 1.639 6.593 1.00 15.03 90 ASN A C 1
ATOM 749 O O . ASN A 1 109 ? 5.640 1.103 5.549 1.00 16.47 90 ASN A O 1
ATOM 754 N N . LEU A 1 110 ? 7.094 1.198 7.273 1.00 14.90 91 LEU A N 1
ATOM 755 C CA . LEU A 1 110 ? 7.862 0.042 6.855 1.00 14.57 91 LEU A CA 1
ATOM 756 C C . LEU A 1 110 ? 7.194 -1.203 7.418 1.00 15.36 91 LEU A C 1
ATOM 757 O O . LEU A 1 110 ? 7.050 -1.316 8.651 1.00 16.06 91 LEU A O 1
ATOM 762 N N . ASP A 1 111 ? 6.854 -2.152 6.548 1.00 15.35 92 ASP A N 1
ATOM 763 C CA . ASP A 1 111 ? 6.263 -3.417 6.962 1.00 16.04 92 ASP A CA 1
ATOM 764 C C . ASP A 1 111 ? 7.364 -4.469 7.002 1.00 15.48 92 ASP A C 1
ATOM 765 O O . ASP A 1 111 ? 7.777 -4.970 5.958 1.00 15.29 92 ASP A O 1
ATOM 770 N N . VAL A 1 112 ? 7.906 -4.714 8.196 1.00 16.16 93 VAL A N 1
ATOM 771 C CA . VAL A 1 112 ? 9.083 -5.572 8.326 1.00 17.19 93 VAL A CA 1
ATOM 772 C C . VAL A 1 112 ? 8.801 -7.031 7.934 1.00 19.16 93 VAL A C 1
ATOM 773 O O . VAL A 1 112 ? 9.718 -7.760 7.562 1.00 19.96 93 VAL A O 1
ATOM 777 N N . GLU A 1 113 ? 7.523 -7.419 7.922 1.00 21.03 94 GLU A N 1
ATOM 778 C CA . GLU A 1 113 ? 7.123 -8.762 7.448 1.00 23.87 94 GLU A CA 1
ATOM 779 C C . GLU A 1 113 ? 7.050 -8.888 5.900 1.00 24.36 94 GLU A C 1
ATOM 780 O O . GLU A 1 113 ? 6.860 -9.987 5.360 1.00 27.29 94 GLU A O 1
ATOM 786 N N . ALA A 1 114 ? 7.177 -7.790 5.175 1.00 23.00 95 ALA A N 1
ATOM 787 C CA . ALA A 1 114 ? 7.164 -7.803 3.709 1.00 22.46 95 ALA A CA 1
ATOM 788 C C . ALA A 1 114 ? 8.585 -7.668 3.092 1.00 21.30 95 ALA A C 1
ATOM 789 O O . ALA A 1 114 ? 8.791 -7.828 1.894 1.00 22.57 95 ALA A O 1
ATOM 791 N N . LEU A 1 115 ? 9.590 -7.447 3.933 1.00 18.12 96 LEU A N 1
ATOM 792 C CA . LEU A 1 115 ? 10.956 -7.224 3.460 1.00 16.52 96 LEU A CA 1
ATOM 793 C C . LEU A 1 115 ? 11.692 -8.507 3.187 1.00 14.24 96 LEU A C 1
ATOM 794 O O . LEU A 1 115 ? 11.376 -9.552 3.732 1.00 15.55 96 LEU A O 1
ATOM 799 N N . ASN A 1 116 ? 12.738 -8.398 2.382 1.00 13.93 97 ASN A N 1
ATOM 800 C CA . ASN A 1 116 ? 13.806 -9.405 2.378 1.00 12.77 97 ASN A CA 1
ATOM 801 C C . ASN A 1 116 ? 14.634 -9.202 3.661 1.00 12.07 97 ASN A C 1
ATOM 802 O O . ASN A 1 116 ? 15.464 -8.306 3.721 1.00 12.15 97 ASN A O 1
ATOM 807 N N . ARG A 1 117 ? 14.378 -10.012 4.673 1.00 10.97 98 ARG A N 1
ATOM 808 C CA . ARG A 1 117 ? 15.027 -9.834 5.970 1.00 11.92 98 ARG A CA 1
ATOM 809 C C . ARG A 1 117 ? 16.541 -10.030 5.935 1.00 9.70 98 ARG A C 1
ATOM 810 O O . ARG A 1 117 ? 17.226 -9.544 6.840 1.00 11.02 98 ARG A O 1
ATOM 818 N N . ASP A 1 118 ? 17.076 -10.734 4.940 1.00 10.29 99 ASP A N 1
ATOM 819 C CA . ASP A 1 118 ? 18.525 -10.859 4.783 1.00 9.62 99 ASP A CA 1
ATOM 820 C C . ASP A 1 118 ? 19.197 -9.590 4.307 1.00 10.91 99 ASP A C 1
ATOM 821 O O . ASP A 1 118 ? 20.423 -9.425 4.471 1.00 11.80 99 ASP A O 1
ATOM 826 N N . ARG A 1 119 ? 18.409 -8.684 3.757 1.00 10.43 100 ARG A N 1
ATOM 827 C CA . ARG A 1 119 ? 18.909 -7.421 3.231 1.00 11.51 100 ARG A CA 1
ATOM 828 C C . ARG A 1 119 ? 18.469 -6.206 4.078 1.00 10.17 100 ARG A C 1
ATOM 829 O O . ARG A 1 119 ? 18.534 -5.051 3.626 1.00 10.66 100 ARG A O 1
ATOM 837 N N . PHE A 1 120 ? 18.040 -6.508 5.307 1.00 9.60 101 PHE A N 1
ATOM 838 C CA . PHE A 1 120 ? 17.577 -5.546 6.321 1.00 9.20 101 PHE A CA 1
ATOM 839 C C . PHE A 1 120 ? 18.545 -5.638 7.507 1.00 8.83 101 PHE A C 1
ATOM 840 O O . PHE A 1 120 ? 18.671 -6.688 8.132 1.00 9.90 101 PHE A O 1
ATOM 848 N N . GLY A 1 121 ? 19.218 -4.521 7.806 1.00 9.02 102 GLY A N 1
ATOM 849 C CA . GLY A 1 121 ? 20.222 -4.469 8.864 1.00 9.52 102 GLY A CA 1
ATOM 850 C C . GLY A 1 121 ? 19.998 -3.378 9.850 1.00 8.73 102 GLY A C 1
ATOM 851 O O . GLY A 1 121 ? 19.091 -2.543 9.695 1.00 9.06 102 GLY A O 1
ATOM 852 N N . VAL A 1 122 ? 20.821 -3.380 10.893 1.00 8.31 103 VAL A N 1
ATOM 853 C CA . VAL A 1 122 ? 20.709 -2.475 12.066 1.00 8.63 103 VAL A CA 1
ATOM 854 C C . VAL A 1 122 ? 22.095 -2.034 12.530 1.00 7.75 103 VAL A C 1
ATOM 855 O O . VAL A 1 122 ? 22.996 -2.876 12.733 1.00 10.06 103 VAL A O 1
ATOM 859 N N . ILE A 1 123 ? 22.292 -0.730 12.749 1.00 8.09 104 ILE A N 1
ATOM 860 C CA . ILE A 1 123 ? 23.477 -0.237 13.447 1.00 7.85 104 ILE A CA 1
ATOM 861 C C . ILE A 1 123 ? 22.982 0.669 14.566 1.00 8.10 104 ILE A C 1
ATOM 862 O O . ILE A 1 123 ? 22.323 1.691 14.292 1.00 9.22 104 ILE A O 1
ATOM 867 N N . VAL A 1 124 ? 23.313 0.343 15.810 1.00 8.32 105 VAL A N 1
ATOM 868 C CA . VAL A 1 124 ? 22.974 1.205 16.940 1.00 8.10 105 VAL A CA 1
ATOM 869 C C . VAL A 1 124 ? 24.311 1.581 17.623 1.00 7.56 105 VAL A C 1
ATOM 870 O O . VAL A 1 124 ? 24.955 0.767 18.345 1.00 8.52 105 VAL A O 1
ATOM 874 N N . ALA A 1 125 ? 24.751 2.811 17.403 1.00 7.50 106 ALA A N 1
ATOM 875 C CA . ALA A 1 125 ? 25.964 3.345 18.000 1.00 7.38 106 ALA A CA 1
ATOM 876 C C . ALA A 1 125 ? 25.748 3.678 19.475 1.00 7.13 106 ALA A C 1
ATOM 877 O O . ALA A 1 125 ? 24.639 4.028 19.890 1.00 7.59 106 ALA A O 1
ATOM 879 N N . SER A 1 126 ? 26.792 3.637 20.290 1.00 7.13 107 SER A N 1
ATOM 880 C CA . SER A 1 126 ? 26.800 4.111 21.676 1.00 7.60 107 SER A CA 1
ATOM 881 C C . SER A 1 126 ? 28.239 4.343 22.113 1.00 7.85 107 SER A C 1
ATOM 882 O O . SER A 1 126 ? 29.119 3.538 21.743 1.00 8.88 107 SER A O 1
ATOM 885 N N . GLY A 1 127 ? 28.478 5.413 22.866 1.00 7.42 108 GLY A N 1
ATOM 886 C CA . GLY A 1 127 ? 29.820 5.678 23.381 1.00 7.67 108 GLY A CA 1
ATOM 887 C C . GLY A 1 127 ? 30.183 4.944 24.649 1.00 7.88 108 GLY A C 1
ATOM 888 O O . GLY A 1 127 ? 31.361 4.640 24.864 1.00 9.06 108 GLY A O 1
ATOM 889 N N . ILE A 1 128 ? 29.179 4.619 25.478 1.00 8.75 109 ILE A N 1
ATOM 890 C CA . ILE A 1 128 ? 29.430 4.076 26.815 1.00 9.86 109 ILE A CA 1
ATOM 891 C C . ILE A 1 128 ? 28.555 2.876 27.156 1.00 9.51 109 ILE A C 1
ATOM 892 O O . ILE A 1 128 ? 28.844 2.166 28.114 1.00 11.19 109 ILE A O 1
ATOM 897 N N . GLY A 1 129 ? 27.473 2.640 26.446 1.00 9.09 110 GLY A N 1
ATOM 898 C CA . GLY A 1 129 ? 26.614 1.505 26.717 1.00 8.66 110 GLY A CA 1
ATOM 899 C C . GLY A 1 129 ? 25.876 1.604 28.033 1.00 7.84 110 GLY A C 1
ATOM 900 O O . GLY A 1 129 ? 25.486 2.672 28.456 1.00 8.71 110 GLY A O 1
ATOM 901 N N . GLY A 1 130 ? 25.604 0.451 28.646 1.00 8.16 111 GLY A N 1
ATOM 902 C CA . GLY A 1 130 ? 24.775 0.420 29.848 1.00 8.01 111 GLY A CA 1
ATOM 903 C C . GLY A 1 130 ? 25.552 0.695 31.105 1.00 7.97 111 GLY A C 1
ATOM 904 O O . GLY A 1 130 ? 25.719 -0.167 32.009 1.00 8.46 111 GLY A O 1
ATOM 905 N N . ILE A 1 131 ? 26.053 1.935 31.202 1.00 7.71 112 ILE A N 1
ATOM 906 C CA . ILE A 1 131 ? 26.951 2.335 32.267 1.00 8.21 112 ILE A CA 1
ATOM 907 C C . ILE A 1 131 ? 26.269 2.401 33.631 1.00 7.71 112 ILE A C 1
ATOM 908 O O . ILE A 1 131 ? 26.941 2.201 34.652 1.00 8.32 112 ILE A O 1
ATOM 913 N N . LYS A 1 132 ? 24.954 2.648 33.707 1.00 8.40 113 LYS A N 1
ATOM 914 C CA . LYS A 1 132 ? 24.241 2.552 34.988 1.00 9.02 113 LYS A CA 1
ATOM 915 C C . LYS A 1 132 ? 24.331 1.101 35.499 1.00 8.55 113 LYS A C 1
ATOM 916 O O . LYS A 1 132 ? 24.599 0.851 36.674 1.00 8.82 113 LYS A O 1
ATOM 922 N N . GLU A 1 133 ? 24.053 0.133 34.629 1.00 8.90 114 GLU A N 1
ATOM 923 C CA . GLU A 1 133 ? 24.137 -1.279 35.012 1.00 8.68 114 GLU A CA 1
ATOM 924 C C . GLU A 1 133 ? 25.526 -1.639 35.521 1.00 8.52 114 GLU A C 1
ATOM 925 O O . GLU A 1 133 ? 25.671 -2.317 36.547 1.00 8.63 114 GLU A O 1
ATOM 931 N N . ILE A 1 134 ? 26.557 -1.150 34.847 1.00 8.50 115 ILE A N 1
ATOM 932 C CA . ILE A 1 134 ? 27.918 -1.458 35.290 1.00 8.57 115 ILE A CA 1
ATOM 933 C C . ILE A 1 134 ? 28.185 -0.905 36.689 1.00 8.57 115 ILE A C 1
ATOM 934 O O . ILE A 1 134 ? 28.659 -1.613 37.554 1.00 8.72 115 ILE A O 1
ATOM 939 N N . GLU A 1 135 ? 27.930 0.379 36.912 1.00 8.45 116 GLU A N 1
ATOM 940 C CA . GLU A 1 135 ? 28.171 0.971 38.230 1.00 8.72 116 GLU A CA 1
ATOM 941 C C . GLU A 1 135 ? 27.398 0.217 39.324 1.00 8.62 116 GLU A C 1
ATOM 942 O O . GLU A 1 135 ? 27.951 -0.142 40.384 1.00 9.11 116 GLU A O 1
ATOM 948 N N . ASP A 1 136 ? 26.126 -0.046 39.086 1.00 8.71 117 ASP A N 1
ATOM 949 C CA . ASP A 1 136 ? 25.274 -0.630 40.106 1.00 8.70 117 ASP A CA 1
ATOM 950 C C . ASP A 1 136 ? 25.691 -2.092 40.412 1.00 8.05 117 ASP A C 1
ATOM 951 O O . ASP A 1 136 ? 25.674 -2.506 41.570 1.00 8.76 117 ASP A O 1
ATOM 956 N N . GLN A 1 137 ? 26.100 -2.853 39.388 1.00 8.08 118 GLN A N 1
ATOM 957 C CA . GLN A 1 137 ? 26.508 -4.235 39.611 1.00 7.98 118 GLN A CA 1
ATOM 958 C C . GLN A 1 137 ? 27.945 -4.343 40.137 1.00 7.38 118 GLN A C 1
ATOM 959 O O . GLN A 1 137 ? 28.244 -5.302 40.852 1.00 8.28 118 GLN A O 1
ATOM 965 N N . VAL A 1 138 ? 28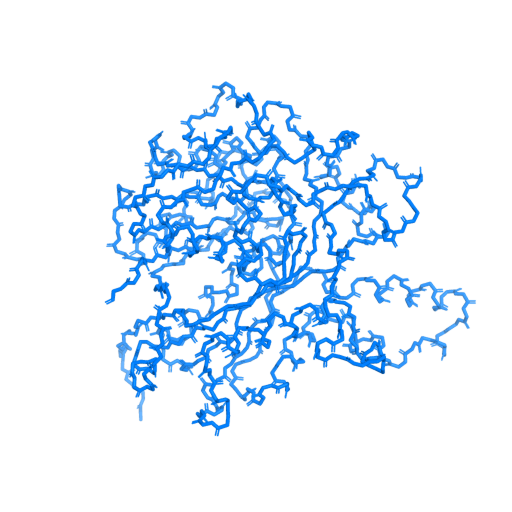.844 -3.408 39.812 1.00 8.27 119 VAL A N 1
ATOM 966 C CA . VAL A 1 138 ? 30.140 -3.313 40.503 1.00 7.72 119 VAL A CA 1
ATOM 967 C C . VAL A 1 138 ? 29.902 -3.172 41.989 1.00 8.27 119 VAL A C 1
ATOM 968 O O . VAL A 1 138 ? 30.535 -3.824 42.804 1.00 9.01 119 VAL A O 1
ATOM 972 N N . LEU A 1 139 ? 29.003 -2.264 42.380 1.00 8.58 120 LEU A N 1
ATOM 973 C CA . LEU A 1 139 ? 28.729 -2.071 43.789 1.00 9.15 120 LEU A CA 1
ATOM 974 C C . LEU A 1 139 ? 28.125 -3.341 44.415 1.00 8.77 120 LEU A C 1
ATOM 975 O O . LEU A 1 139 ? 28.528 -3.722 45.525 1.00 10.43 120 LEU A O 1
ATOM 980 N N . ARG A 1 140 ? 27.201 -3.995 43.724 1.00 9.73 121 ARG A N 1
ATOM 981 C CA . ARG A 1 140 ? 26.599 -5.229 44.263 1.00 9.77 121 ARG A CA 1
ATOM 982 C C . ARG A 1 140 ? 27.662 -6.300 44.478 1.00 10.14 121 ARG A C 1
ATOM 983 O O . ARG A 1 140 ? 27.694 -6.991 45.499 1.00 10.24 121 ARG A O 1
ATOM 991 N N . LEU A 1 141 ? 28.577 -6.465 43.515 1.00 8.72 122 LEU A N 1
ATOM 992 C CA . LEU A 1 141 ? 29.697 -7.374 43.645 1.00 8.42 122 LEU A CA 1
ATOM 993 C C . LEU A 1 141 ? 30.459 -7.111 44.932 1.00 9.14 122 LEU A C 1
ATOM 994 O O . LEU A 1 141 ? 30.813 -8.024 45.686 1.00 10.24 122 LEU A O 1
ATOM 999 N N . HIS A 1 142 ? 30.815 -5.840 45.175 1.00 9.24 123 HIS A N 1
ATOM 1000 C CA . HIS A 1 142 ? 31.660 -5.513 46.316 1.00 9.62 123 HIS A CA 1
ATOM 1001 C C . HIS A 1 142 ? 30.909 -5.405 47.645 1.00 10.02 123 HIS A C 1
ATOM 1002 O O . HIS A 1 142 ? 31.550 -5.461 48.687 1.00 12.22 123 HIS A O 1
ATOM 1009 N N . GLU A 1 143 ? 29.594 -5.315 47.595 1.00 10.54 124 GLU A N 1
ATOM 1010 C CA . GLU A 1 143 ? 28.775 -5.346 48.841 1.00 11.61 124 GLU A CA 1
ATOM 1011 C C . GLU A 1 143 ? 28.415 -6.775 49.251 1.00 12.27 124 GLU A C 1
ATOM 1012 O O . GLU A 1 143 ? 28.394 -7.070 50.434 1.00 14.30 124 GLU A O 1
ATOM 1018 N N . LYS A 1 144 ? 28.121 -7.643 48.278 1.00 14.06 125 LYS A N 1
ATOM 1019 C CA . LYS A 1 144 ? 27.443 -8.938 48.520 1.00 14.90 125 LYS A CA 1
ATOM 1020 C C . LYS A 1 144 ? 28.257 -10.140 48.014 1.00 14.71 125 LYS A C 1
ATOM 1021 O O . LYS A 1 144 ? 27.915 -11.269 48.369 1.00 17.24 125 LYS A O 1
ATOM 1027 N N . GLY A 1 145 ? 29.244 -9.954 47.148 1.00 13.96 126 GLY A N 1
ATOM 1028 C CA . GLY A 1 145 ? 30.031 -11.033 46.568 1.00 12.45 126 GLY A CA 1
ATOM 1029 C C . GLY A 1 145 ? 29.584 -11.405 45.125 1.00 11.46 126 GLY A C 1
ATOM 1030 O O . GLY A 1 145 ? 28.485 -11.021 44.684 1.00 11.48 126 GLY A O 1
ATOM 1031 N N . PRO A 1 146 ? 30.416 -12.155 44.391 1.00 11.88 127 PRO A N 1
ATOM 1032 C CA . PRO A 1 146 ? 30.121 -12.439 42.975 1.00 12.21 127 PRO A CA 1
ATOM 1033 C C . PRO A 1 146 ? 28.854 -13.217 42.707 1.00 11.23 127 PRO A C 1
ATOM 1034 O O . PRO A 1 146 ? 28.222 -13.024 41.665 1.00 12.24 127 PRO A O 1
ATOM 1038 N N . LYS A 1 147 ? 28.367 -14.021 43.671 1.00 12.61 128 LYS A N 1
ATOM 1039 C CA . LYS A 1 147 ? 27.181 -14.838 43.432 1.00 14.39 128 LYS A CA 1
ATOM 1040 C C . LYS A 1 147 ? 25.941 -14.013 43.325 1.00 14.02 128 LYS A C 1
ATOM 1041 O O . LYS A 1 147 ? 24.913 -14.468 42.787 1.00 15.93 128 LYS A O 1
ATOM 1047 N N . ARG A 1 148 ? 26.001 -12.780 43.782 1.00 12.31 129 ARG A N 1
ATOM 1048 C CA . ARG A 1 148 ? 24.837 -11.933 43.778 1.00 13.47 129 ARG A CA 1
ATOM 1049 C C . ARG A 1 148 ? 24.788 -10.964 42.572 1.00 12.99 129 ARG A C 1
ATOM 1050 O O . ARG A 1 148 ? 23.806 -10.241 42.414 1.00 13.38 129 ARG A O 1
ATOM 1058 N N . VAL A 1 149 ? 25.836 -10.934 41.730 1.00 11.31 130 VAL A N 1
ATOM 1059 C CA . VAL A 1 149 ? 25.761 -10.165 40.470 1.00 10.58 130 VAL A CA 1
ATOM 1060 C C . VAL A 1 149 ? 24.608 -10.715 39.627 1.00 10.28 130 VAL A C 1
ATOM 1061 O O . VAL A 1 149 ? 24.380 -11.933 39.557 1.00 11.87 130 VAL A O 1
ATOM 1065 N N . LYS A 1 150 ? 23.801 -9.840 39.065 1.00 9.38 131 LYS A N 1
ATOM 1066 C CA . LYS A 1 150 ? 22.599 -10.274 38.368 1.00 9.51 131 LYS A CA 1
ATOM 1067 C C . LYS A 1 150 ? 22.904 -11.024 37.057 1.00 8.11 131 LYS A C 1
ATOM 1068 O O . LYS A 1 150 ? 23.800 -10.615 36.299 1.00 8.79 131 LYS A O 1
ATOM 1074 N N . PRO A 1 151 ? 22.173 -12.101 36.778 1.00 8.89 132 PRO A N 1
ATOM 1075 C CA . PRO A 1 151 ? 22.385 -12.814 35.500 1.00 9.48 132 PRO A CA 1
ATOM 1076 C C . PRO A 1 151 ? 22.360 -11.943 34.246 1.00 8.70 132 PRO A C 1
ATOM 1077 O O . PRO A 1 151 ? 23.082 -12.228 33.296 1.00 10.15 132 PRO A O 1
ATOM 1081 N N . MET A 1 152 ? 21.494 -10.921 34.225 1.00 8.96 133 MET A N 1
ATOM 1082 C CA . MET A 1 152 ? 21.355 -10.063 33.039 1.00 9.23 133 MET A CA 1
ATOM 1083 C C . MET A 1 152 ? 22.333 -8.878 33.021 1.00 8.47 133 MET A C 1
ATOM 1084 O O . MET A 1 152 ? 22.225 -8.019 32.143 1.00 9.24 133 MET A O 1
ATOM 1089 N N . THR A 1 153 ? 23.326 -8.850 33.916 1.00 7.95 134 THR A N 1
ATOM 1090 C CA . THR A 1 153 ? 24.264 -7.760 33.971 1.00 7.66 134 THR A CA 1
ATOM 1091 C C . THR A 1 153 ? 24.869 -7.448 32.587 1.00 7.70 134 THR A C 1
ATOM 1092 O O . THR A 1 153 ? 24.808 -6.310 32.108 1.00 8.54 134 THR A O 1
ATOM 1096 N N . LEU A 1 154 ? 25.571 -8.414 32.007 1.00 7.79 135 LEU A N 1
ATOM 1097 C CA . LEU A 1 154 ? 26.254 -8.153 30.741 1.00 7.92 135 LEU A CA 1
ATOM 1098 C C . LEU A 1 154 ? 25.290 -8.016 29.549 1.00 8.10 135 LEU A C 1
ATOM 1099 O O . LEU A 1 154 ? 25.513 -7.128 28.696 1.00 9.19 135 LEU A O 1
ATOM 1104 N N . PRO A 1 155 ? 24.212 -8.818 29.454 1.00 8.85 136 PRO A N 1
ATOM 1105 C CA . PRO A 1 155 ? 23.208 -8.534 28.411 1.00 9.49 136 PRO A CA 1
ATOM 1106 C C . PRO A 1 155 ? 22.647 -7.138 28.476 1.00 9.47 136 PRO A C 1
ATOM 1107 O O . PRO A 1 155 ? 22.290 -6.603 27.434 1.00 9.85 136 PRO A O 1
ATOM 1111 N N . LYS A 1 156 ? 22.548 -6.531 29.665 1.00 8.88 137 LYS A N 1
ATOM 1112 C CA . LYS A 1 156 ? 22.084 -5.177 29.824 1.00 7.93 137 LYS A CA 1
ATOM 1113 C C . LYS A 1 156 ? 23.209 -4.131 29.528 1.00 8.58 137 LYS A C 1
ATOM 1114 O O . LYS A 1 156 ? 22.937 -3.043 29.003 1.00 9.15 137 LYS A O 1
ATOM 1120 N N . ALA A 1 157 ? 24.436 -4.428 29.941 1.00 7.96 138 ALA A N 1
ATOM 1121 C CA . ALA A 1 157 ? 25.536 -3.459 29.974 1.00 8.12 138 ALA A CA 1
ATOM 1122 C C . ALA A 1 157 ? 26.303 -3.334 28.685 1.00 7.58 138 ALA A C 1
ATOM 1123 O O . ALA A 1 157 ? 26.767 -2.242 28.322 1.00 8.52 138 ALA A O 1
ATOM 1125 N N . LEU A 1 158 ? 26.621 -4.446 28.034 1.00 7.80 139 LEU A N 1
ATOM 1126 C CA . LEU A 1 158 ? 27.633 -4.403 26.958 1.00 8.33 139 LEU A CA 1
ATOM 1127 C C . LEU A 1 158 ? 27.144 -3.483 25.824 1.00 8.03 139 LEU A C 1
ATOM 1128 O O . LEU A 1 158 ? 25.973 -3.561 25.459 1.00 8.27 139 LEU A O 1
ATOM 1133 N N . PRO A 1 159 ? 28.029 -2.638 25.260 1.00 8.08 140 PRO A N 1
ATOM 1134 C CA . PRO A 1 159 ? 27.584 -1.604 24.303 1.00 7.99 140 PRO A CA 1
ATOM 1135 C C . PRO A 1 159 ? 27.027 -2.093 22.977 1.00 7.72 140 PRO A C 1
ATOM 1136 O O . PRO A 1 159 ? 26.387 -1.275 22.305 1.00 8.98 140 PRO A O 1
ATOM 1140 N N . ASN A 1 160 ? 27.250 -3.347 22.595 1.00 7.30 141 ASN A N 1
ATOM 1141 C CA . ASN A 1 160 ? 26.701 -3.866 21.353 1.00 7.75 141 ASN A CA 1
ATOM 1142 C C . ASN A 1 160 ? 25.260 -4.341 21.500 1.00 7.87 141 ASN A C 1
ATOM 1143 O O . ASN A 1 160 ? 24.591 -4.616 20.514 1.00 8.07 141 ASN A O 1
ATOM 1148 N N . MET A 1 161 ? 24.786 -4.540 22.712 1.00 7.94 142 MET A N 1
ATOM 1149 C CA . MET A 1 161 ? 23.529 -5.240 22.938 1.00 8.01 142 MET A CA 1
ATOM 1150 C C . MET A 1 161 ? 22.336 -4.466 22.394 1.00 7.29 142 MET A C 1
ATOM 1151 O O . MET A 1 161 ? 21.381 -5.088 21.921 1.00 8.53 142 MET A O 1
ATOM 1156 N N . ALA A 1 162 ? 22.347 -3.127 22.445 1.00 7.91 143 ALA A N 1
ATOM 1157 C CA . ALA A 1 162 ? 21.224 -2.359 21.902 1.00 8.07 143 ALA A CA 1
ATOM 1158 C C . ALA A 1 162 ? 21.003 -2.714 20.415 1.00 7.60 143 ALA A C 1
ATOM 1159 O O . ALA A 1 162 ? 19.868 -2.889 19.986 1.00 8.37 143 ALA A O 1
ATOM 1161 N N . SER A 1 163 ? 22.093 -2.853 19.644 1.00 7.39 144 SER A N 1
ATOM 1162 C CA . SER A 1 163 ? 21.946 -3.203 18.244 1.00 7.69 144 SER A CA 1
ATOM 1163 C C . SER A 1 163 ? 21.276 -4.575 18.061 1.00 8.50 144 SER A C 1
ATOM 1164 O O . SER A 1 163 ? 20.401 -4.750 17.218 1.00 9.01 144 SER A O 1
ATOM 1167 N N . GLY A 1 164 ? 21.753 -5.575 18.810 1.00 8.08 145 GLY A N 1
ATOM 1168 C CA . GLY A 1 164 ? 21.167 -6.893 18.750 1.00 9.47 145 GLY A CA 1
ATOM 1169 C C . GLY A 1 164 ? 19.707 -6.889 19.214 1.00 8.63 145 GLY A C 1
ATOM 1170 O O . GLY A 1 164 ? 18.872 -7.616 18.629 1.00 9.82 145 GLY A O 1
ATOM 1171 N N . ASN A 1 165 ? 19.385 -6.084 20.227 1.00 8.34 146 ASN A N 1
ATOM 1172 C CA . ASN A 1 165 ? 18.014 -5.981 20.707 1.00 8.69 146 ASN A CA 1
ATOM 1173 C C . ASN A 1 165 ? 17.088 -5.393 19.615 1.00 8.10 146 ASN A C 1
ATOM 1174 O O . ASN A 1 165 ? 15.951 -5.866 19.428 1.00 9.28 146 ASN A O 1
ATOM 1179 N N . VAL A 1 166 ? 17.549 -4.346 18.951 1.00 8.26 147 VAL A N 1
ATOM 1180 C CA . VAL A 1 166 ? 16.753 -3.741 17.870 1.00 8.25 147 VAL A CA 1
ATOM 1181 C C . VAL A 1 166 ? 16.576 -4.752 16.713 1.00 8.78 147 VAL A C 1
ATOM 1182 O O . VAL A 1 166 ? 15.460 -4.929 16.177 1.00 9.45 147 VAL A O 1
ATOM 1186 N N . ALA A 1 167 ? 17.634 -5.486 16.367 1.00 8.53 148 ALA A N 1
ATOM 1187 C CA . ALA A 1 167 ? 17.523 -6.476 15.313 1.00 9.40 148 ALA A CA 1
ATOM 1188 C C . ALA A 1 167 ? 16.492 -7.557 15.675 1.00 9.37 148 ALA A C 1
ATOM 1189 O O . ALA A 1 167 ? 15.698 -7.969 14.830 1.00 10.22 148 ALA A O 1
ATOM 1191 N N . MET A 1 168 ? 16.509 -8.021 16.924 1.00 9.36 149 MET A N 1
ATOM 1192 C CA . MET A 1 168 ? 15.591 -9.055 17.357 1.00 9.81 149 MET A CA 1
ATOM 1193 C C . MET A 1 168 ? 14.123 -8.508 17.254 1.00 10.07 149 MET A C 1
ATOM 1194 O O . MET A 1 168 ? 13.206 -9.236 16.833 1.00 12.18 149 MET A O 1
ATOM 1199 N N . ARG A 1 169 ? 13.881 -7.258 17.648 1.00 9.68 150 ARG A N 1
ATOM 1200 C CA . ARG A 1 169 ? 12.533 -6.702 17.652 1.00 10.48 150 ARG A CA 1
ATOM 1201 C C . ARG A 1 169 ? 11.954 -6.702 16.264 1.00 10.41 150 ARG A C 1
ATOM 1202 O O . ARG A 1 169 ? 10.747 -6.983 16.101 1.00 12.77 150 ARG A O 1
ATOM 1210 N N . PHE A 1 170 ? 12.759 -6.430 15.243 1.00 10.50 151 PHE A N 1
ATOM 1211 C CA . PHE A 1 170 ? 12.262 -6.247 13.892 1.00 10.97 151 PHE A CA 1
ATOM 1212 C C . PHE A 1 170 ? 12.560 -7.395 12.934 1.00 11.11 151 PHE A C 1
ATOM 1213 O O . PHE A 1 170 ? 12.166 -7.320 11.764 1.00 12.32 151 PHE A O 1
ATOM 1221 N N . GLY A 1 171 ? 13.239 -8.460 13.395 1.00 10.94 152 GLY A N 1
ATOM 1222 C CA . GLY A 1 171 ? 13.635 -9.561 12.522 1.00 10.78 152 GLY A CA 1
ATOM 1223 C C . GLY A 1 171 ? 14.654 -9.188 11.451 1.00 11.86 152 GLY A C 1
ATOM 1224 O O . GLY A 1 171 ? 14.615 -9.719 10.350 1.00 12.81 152 GLY A O 1
ATOM 1225 N N . ALA A 1 172 ? 15.604 -8.291 11.766 1.00 10.09 153 ALA A N 1
ATOM 1226 C CA . ALA A 1 172 ? 16.627 -7.915 10.817 1.00 9.83 153 ALA A CA 1
ATOM 1227 C C . ALA A 1 172 ? 17.733 -8.933 10.833 1.00 10.42 153 ALA A C 1
ATOM 1228 O O . ALA A 1 172 ? 18.452 -9.060 11.829 1.00 12.18 153 ALA A O 1
ATOM 1230 N N . ASN A 1 173 ? 17.876 -9.662 9.729 1.00 9.50 154 ASN A N 1
ATOM 1231 C CA . ASN A 1 173 ? 18.870 -10.741 9.608 1.00 9.26 154 ASN A CA 1
ATOM 1232 C C . ASN A 1 173 ? 20.133 -10.383 8.854 1.00 9.25 154 ASN A C 1
ATOM 1233 O O . ASN A 1 173 ? 21.028 -11.225 8.666 1.00 10.13 154 ASN A O 1
ATOM 1238 N N . GLY A 1 174 ? 20.222 -9.141 8.386 1.00 9.11 155 GLY A N 1
ATOM 1239 C CA . GLY A 1 174 ? 21.360 -8.621 7.668 1.00 9.87 155 GLY A CA 1
ATOM 1240 C C . GLY A 1 174 ? 22.462 -8.167 8.623 1.00 9.60 155 GLY A C 1
ATOM 1241 O O . GLY A 1 174 ? 22.723 -8.745 9.678 1.00 10.79 155 GLY A O 1
ATOM 1242 N N . VAL A 1 175 ? 23.136 -7.118 8.217 1.00 9.73 156 VAL A N 1
ATOM 1243 C CA . VAL A 1 175 ? 24.184 -6.528 8.999 1.00 11.35 156 VAL A CA 1
ATOM 1244 C C . VAL A 1 175 ? 23.662 -6.116 10.368 1.00 11.10 156 VAL A C 1
ATOM 1245 O O . VAL A 1 175 ? 22.654 -5.441 10.467 1.00 13.92 156 VAL A O 1
ATOM 1249 N N . CYS A 1 176 ? 24.374 -6.405 11.437 1.00 11.38 157 CYS A N 1
ATOM 1250 C CA . CYS A 1 176 ? 24.065 -5.898 12.760 1.00 10.46 157 CYS A CA 1
ATOM 1251 C C . CYS A 1 176 ? 25.388 -5.546 13.466 1.00 10.32 157 CYS A C 1
ATOM 1252 O O . CYS A 1 176 ? 26.249 -6.412 13.658 1.00 11.91 157 CYS A O 1
ATOM 1255 N N . LYS A 1 177 ? 25.576 -4.276 13.779 1.00 9.59 158 LYS A N 1
ATOM 1256 C CA . LYS A 1 177 ? 26.777 -3.858 14.500 1.00 11.07 158 LYS A CA 1
ATOM 1257 C C . LYS A 1 177 ? 26.570 -2.628 15.351 1.00 9.26 158 LYS A C 1
ATOM 1258 O O . LYS A 1 177 ? 25.582 -1.905 15.227 1.00 9.21 158 LYS A O 1
ATOM 1264 N N . SER A 1 178 ? 27.546 -2.400 16.233 1.00 9.13 159 SER A N 1
ATOM 1265 C CA . SER A 1 178 ? 27.638 -1.111 16.935 1.00 8.50 159 SER A CA 1
ATOM 1266 C C . SER A 1 178 ? 28.996 -0.488 16.564 1.00 8.05 159 SER A C 1
ATOM 1267 O O . SER A 1 178 ? 29.962 -1.219 16.332 1.00 8.31 159 SER A O 1
ATOM 1270 N N . ILE A 1 179 ? 29.014 0.837 1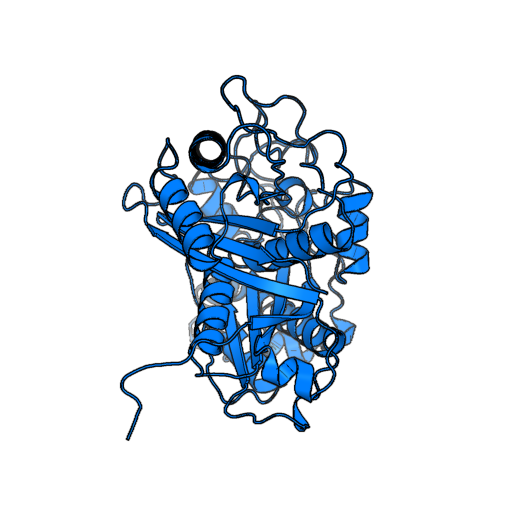6.474 1.00 7.93 160 ILE A N 1
ATOM 1271 C CA . 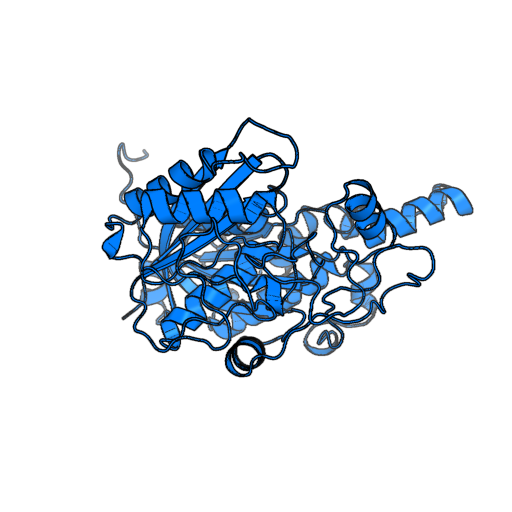ILE A 1 179 ? 30.215 1.632 16.230 1.00 7.88 160 ILE A CA 1
ATOM 1272 C C . ILE A 1 179 ? 30.389 2.550 17.430 1.00 8.03 160 ILE A C 1
ATOM 1273 O O . ILE A 1 179 ? 29.401 3.119 17.936 1.00 8.46 160 ILE A O 1
ATOM 1278 N N . ASN A 1 180 ? 31.635 2.699 17.863 1.00 7.63 161 ASN A N 1
ATOM 1279 C CA . ASN A 1 180 ? 32.001 3.599 18.939 1.00 7.19 161 ASN A CA 1
ATOM 1280 C C . ASN A 1 180 ? 33.147 4.508 18.498 1.00 7.51 161 ASN A C 1
ATOM 1281 O O . ASN A 1 180 ? 34.295 4.070 18.298 1.00 7.99 161 ASN A O 1
ATOM 1286 N N . THR A 1 181 ? 32.794 5.785 18.320 1.00 7.23 162 THR A N 1
ATOM 1287 C CA . THR A 1 181 ? 33.730 6.874 18.078 1.00 7.23 162 THR A CA 1
ATOM 1288 C C . THR A 1 181 ? 33.358 8.042 18.999 1.00 7.76 162 THR A C 1
ATOM 1289 O O . THR A 1 181 ? 33.443 9.233 18.626 1.00 7.96 162 THR A O 1
ATOM 1293 N N . ALA A 1 182 ? 32.993 7.715 20.246 1.00 7.97 163 ALA A N 1
ATOM 1294 C CA . ALA A 1 182 ? 32.610 8.719 21.273 1.00 8.35 163 ALA A CA 1
ATOM 1295 C C . ALA A 1 182 ? 31.546 9.637 20.665 1.00 7.80 163 ALA A C 1
ATOM 1296 O O . ALA A 1 182 ? 30.484 9.149 20.195 1.00 8.00 163 ALA A O 1
ATOM 1298 N N . CYS A 1 183 ? 31.775 10.958 20.631 1.00 8.03 164 CYS A N 1
ATOM 1299 C CA . CYS A 1 183 ? 30.784 11.933 20.141 1.00 8.21 164 CYS A CA 1
ATOM 1300 C C . CYS A 1 183 ? 30.412 11.775 18.703 1.00 8.21 164 CYS A C 1
ATOM 1301 O O . CYS A 1 183 ? 29.400 12.346 18.285 1.00 8.85 164 CYS A O 1
ATOM 1304 N N . SER A 1 184 ? 31.246 11.063 17.917 1.00 7.79 165 SER A N 1
ATOM 1305 C CA . SER A 1 184 ? 30.981 10.827 16.501 1.00 7.04 165 SER A CA 1
ATOM 1306 C C . SER A 1 184 ? 30.216 9.549 16.237 1.00 7.40 165 SER A C 1
ATOM 1307 O O . SER A 1 184 ? 29.887 9.273 15.057 1.00 7.69 165 SER A O 1
ATOM 1310 N N . SER A 1 185 ? 29.895 8.752 17.267 1.00 7.06 166 SER A N 1
ATOM 1311 C CA . SER A 1 185 ? 29.471 7.369 17.015 1.00 7.05 166 SER A CA 1
ATOM 1312 C C . SER A 1 185 ? 28.321 7.214 16.044 1.00 6.63 166 SER A C 1
ATOM 1313 O O . SER A 1 185 ? 28.394 6.363 15.151 1.00 7.41 166 SER A O 1
ATOM 1316 N N . SER A 1 186 ? 27.243 8.004 16.195 1.00 7.14 167 SER A N 1
ATOM 1317 C CA . SER A 1 186 ? 26.106 7.827 15.290 1.00 7.20 167 SER A CA 1
ATOM 1318 C C . SER A 1 186 ? 26.228 8.596 13.978 1.00 7.42 167 SER A C 1
ATOM 1319 O O . SER A 1 186 ? 25.510 8.261 13.065 1.00 8.49 167 SER A O 1
ATOM 1322 N N . ASN A 1 187 ? 27.146 9.552 13.888 1.00 7.22 168 ASN A N 1
ATOM 1323 C CA . ASN A 1 187 ? 27.491 10.074 12.570 1.00 8.02 168 ASN A CA 1
ATOM 1324 C C . ASN A 1 187 ? 28.197 9.007 11.755 1.00 7.65 168 ASN A C 1
ATOM 1325 O O . ASN A 1 187 ? 27.829 8.741 10.609 1.00 8.53 168 ASN A O 1
ATOM 1330 N N . ASP A 1 188 ? 29.156 8.323 12.354 1.00 7.56 169 ASP A N 1
ATOM 1331 C CA . ASP A 1 188 ? 29.810 7.178 11.714 1.00 7.60 169 ASP A CA 1
ATOM 1332 C C . ASP A 1 188 ? 28.831 6.027 11.454 1.00 7.71 169 ASP A C 1
ATOM 1333 O O . ASP A 1 188 ? 28.951 5.367 10.420 1.00 8.50 169 ASP A O 1
ATOM 1338 N N . ALA A 1 189 ? 27.862 5.784 12.368 1.00 7.22 170 ALA A N 1
ATOM 1339 C CA . ALA A 1 189 ? 26.881 4.746 12.098 1.00 7.47 170 ALA A CA 1
ATOM 1340 C C . ALA A 1 189 ? 26.080 5.032 10.824 1.00 8.05 170 ALA A C 1
ATOM 1341 O O . ALA A 1 189 ? 25.902 4.151 9.962 1.00 7.86 170 ALA A O 1
ATOM 1343 N N . ILE A 1 190 ? 25.522 6.239 10.757 1.00 7.52 171 ILE A N 1
ATOM 1344 C CA . ILE A 1 190 ? 24.731 6.608 9.579 1.00 7.48 171 ILE A CA 1
ATOM 1345 C C . ILE A 1 190 ? 25.600 6.558 8.313 1.00 7.25 171 ILE A C 1
ATOM 1346 O O . ILE A 1 190 ? 25.170 6.041 7.272 1.00 7.98 171 ILE A O 1
ATOM 1351 N N . GLY A 1 191 ? 26.834 7.033 8.387 1.00 8.01 172 GLY A N 1
ATOM 1352 C CA . GLY A 1 191 ? 27.750 6.945 7.245 1.00 7.80 172 GLY A CA 1
ATOM 1353 C C . GLY A 1 191 ? 28.001 5.511 6.817 1.00 8.03 172 GLY A C 1
ATOM 1354 O O . GLY A 1 191 ? 27.996 5.219 5.591 1.00 8.46 172 GLY A O 1
ATOM 1355 N N . ASP A 1 192 ? 28.226 4.609 7.760 1.00 7.65 173 ASP A N 1
ATOM 1356 C CA . ASP A 1 192 ? 28.482 3.191 7.451 1.00 8.46 173 ASP A CA 1
ATOM 1357 C C . ASP A 1 192 ? 27.265 2.562 6.803 1.00 8.25 173 ASP A C 1
ATOM 1358 O O . ASP A 1 192 ? 27.392 1.805 5.826 1.00 8.55 173 ASP A O 1
ATOM 1363 N N . ALA A 1 193 ? 26.074 2.822 7.332 1.00 8.35 174 ALA A N 1
ATOM 1364 C CA . ALA A 1 193 ? 24.840 2.286 6.733 1.00 8.75 174 ALA A CA 1
ATOM 1365 C C . ALA A 1 193 ? 24.611 2.845 5.320 1.00 8.24 174 ALA A C 1
ATOM 1366 O O . ALA A 1 193 ? 24.245 2.083 4.417 1.00 9.04 174 ALA A O 1
ATOM 1368 N N . PHE A 1 194 ? 24.836 4.130 5.147 1.00 8.25 175 PHE A N 1
ATOM 1369 C CA . PHE A 1 194 ? 24.804 4.763 3.843 1.00 8.44 175 PHE A CA 1
ATOM 1370 C C . PHE A 1 194 ? 25.734 4.053 2.856 1.00 8.22 175 PHE A C 1
ATOM 1371 O O . PHE A 1 194 ? 25.318 3.716 1.739 1.00 9.25 175 PHE A O 1
ATOM 1379 N N . ARG A 1 195 ? 26.973 3.811 3.259 1.00 8.05 176 ARG A N 1
ATOM 1380 C CA . ARG A 1 195 ? 27.914 3.125 2.384 1.00 8.35 176 ARG A CA 1
ATOM 1381 C C . ARG A 1 195 ? 27.497 1.673 2.084 1.00 9.63 176 ARG A C 1
ATOM 1382 O O . ARG A 1 195 ? 27.698 1.205 0.946 1.00 10.35 176 ARG A O 1
ATOM 1390 N N . SER A 1 196 ? 26.918 0.955 3.053 1.00 8.59 177 SER A N 1
ATOM 1391 C CA . SER A 1 196 ? 26.426 -0.405 2.823 1.00 9.67 177 SER A CA 1
ATOM 1392 C C . SER A 1 196 ? 25.377 -0.426 1.731 1.00 9.08 177 SER A C 1
ATOM 1393 O O . SER A 1 196 ? 25.355 -1.351 0.889 1.00 10.55 177 SER A O 1
ATOM 1396 N N . ILE A 1 197 ? 24.417 0.490 1.803 1.00 9.09 178 ILE A N 1
ATOM 1397 C CA . ILE A 1 197 ? 23.343 0.536 0.813 1.00 9.20 178 ILE A CA 1
ATOM 1398 C C . ILE A 1 197 ? 23.861 1.043 -0.526 1.00 9.20 178 ILE A C 1
ATOM 1399 O O . ILE A 1 197 ? 23.523 0.495 -1.610 1.00 10.33 178 ILE A O 1
ATOM 1404 N N . LYS A 1 198 ? 24.680 2.082 -0.501 1.00 9.24 179 LYS A N 1
ATOM 1405 C CA . LYS A 1 198 ? 25.264 2.634 -1.721 1.00 9.39 179 LYS A CA 1
ATOM 1406 C C . LYS A 1 198 ? 26.007 1.571 -2.554 1.00 9.97 179 LYS A 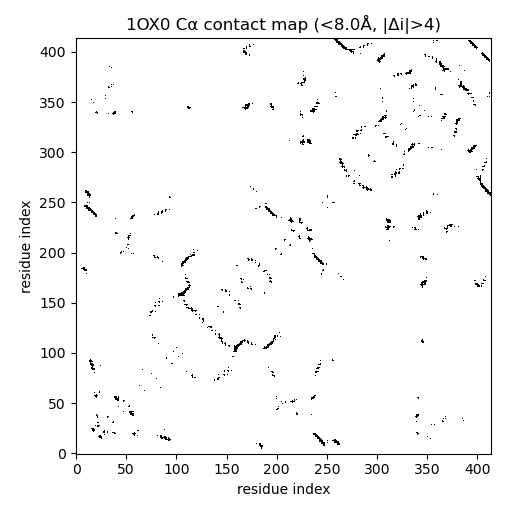C 1
ATOM 1407 O O . LYS A 1 198 ? 25.933 1.562 -3.795 1.00 10.72 179 LYS A O 1
ATOM 1413 N N . PHE A 1 199 ? 26.739 0.683 -1.888 1.00 9.71 180 PHE A N 1
ATOM 1414 C CA . PHE A 1 199 ? 27.555 -0.362 -2.503 1.00 10.88 180 PHE A CA 1
ATOM 1415 C C . PHE A 1 199 ? 26.840 -1.710 -2.614 1.00 10.96 180 PHE A C 1
ATOM 1416 O O . PHE A 1 199 ? 27.461 -2.697 -2.957 1.00 12.66 180 PHE A O 1
ATOM 1424 N N . GLY A 1 200 ? 25.532 -1.744 -2.381 1.00 10.87 181 GLY A N 1
ATOM 1425 C CA . GLY A 1 200 ? 24.683 -2.860 -2.776 1.00 11.25 181 GLY A CA 1
ATOM 1426 C C . GLY A 1 200 ? 24.568 -3.985 -1.769 1.00 11.03 181 GLY A C 1
ATOM 1427 O O . GLY A 1 200 ? 23.987 -5.035 -2.070 1.00 12.95 181 GLY A O 1
ATOM 1428 N N . PHE A 1 201 ? 25.081 -3.818 -0.542 1.00 10.43 182 PHE A N 1
ATOM 1429 C CA . PHE A 1 201 ? 25.065 -4.929 0.453 1.00 10.89 182 PHE A CA 1
ATOM 1430 C C . PHE A 1 201 ? 23.721 -5.108 1.158 1.00 10.45 182 PHE A C 1
ATOM 1431 O O . PHE A 1 201 ? 23.401 -6.206 1.571 1.00 12.29 182 PHE A O 1
ATOM 1439 N N . GLN A 1 202 ? 22.985 -4.020 1.373 1.00 10.65 183 GLN A N 1
ATOM 1440 C CA . GLN A 1 202 ? 21.719 -4.022 2.087 1.00 9.91 183 GLN A CA 1
ATOM 1441 C C . GLN A 1 202 ? 20.709 -3.131 1.337 1.00 9.27 183 GLN A C 1
ATOM 1442 O O . GLN A 1 202 ? 21.136 -2.206 0.663 1.00 11.19 183 GLN A O 1
ATOM 1448 N N . ASP A 1 203 ? 19.428 -3.404 1.517 1.00 10.04 184 ASP A N 1
ATOM 1449 C CA . ASP A 1 203 ? 18.384 -2.534 0.931 1.00 11.39 184 ASP A CA 1
ATOM 1450 C C . ASP A 1 203 ? 17.739 -1.591 1.929 1.00 10.51 184 ASP A C 1
ATOM 1451 O O . ASP A 1 203 ? 17.232 -0.544 1.517 1.00 10.65 184 ASP A O 1
ATOM 1456 N N . VAL A 1 204 ? 17.715 -1.958 3.208 1.00 10.34 185 VAL A N 1
ATOM 1457 C CA . VAL A 1 204 ? 17.046 -1.179 4.278 1.00 10.01 185 VAL A CA 1
ATOM 1458 C C . VAL A 1 204 ? 17.944 -1.318 5.524 1.00 9.62 185 VAL A C 1
ATOM 1459 O O . VAL A 1 204 ? 18.370 -2.427 5.861 1.00 10.61 185 VAL A O 1
ATOM 1463 N N . MET A 1 205 ? 18.215 -0.202 6.174 1.00 9.67 186 MET A N 1
ATOM 1464 C CA . MET A 1 205 ? 18.948 -0.178 7.461 1.00 9.84 186 MET A CA 1
ATOM 1465 C C . MET A 1 205 ? 18.247 0.705 8.469 1.00 8.59 186 MET A C 1
ATOM 1466 O O . MET A 1 205 ? 17.862 1.840 8.166 1.00 10.72 186 MET A O 1
ATOM 1471 N N . LEU A 1 206 ? 18.089 0.176 9.679 1.00 8.43 187 LEU A N 1
ATOM 1472 C CA . LEU A 1 206 ? 17.691 0.971 10.832 1.00 9.36 187 LEU A CA 1
ATOM 1473 C C . LEU A 1 206 ? 18.948 1.408 11.535 1.00 8.44 187 LEU A C 1
ATOM 1474 O O . LEU A 1 206 ? 19.702 0.549 12.017 1.00 10.15 187 LEU A O 1
ATOM 1479 N N . VAL A 1 207 ? 19.187 2.703 11.625 1.00 7.99 188 VAL A N 1
ATOM 1480 C CA . VAL A 1 207 ? 20.502 3.186 12.045 1.00 7.26 188 VAL A CA 1
ATOM 1481 C C . VAL A 1 207 ? 20.442 4.435 12.878 1.00 7.02 188 VAL A C 1
ATOM 1482 O O . VAL A 1 207 ? 19.673 5.358 12.598 1.00 8.06 188 VAL A O 1
ATOM 1486 N N . GLY A 1 208 ? 21.252 4.494 13.918 1.00 7.36 189 GLY A N 1
ATOM 1487 C CA . GLY A 1 208 ? 21.333 5.662 14.759 1.00 7.26 189 GLY A CA 1
ATOM 1488 C C . GLY A 1 208 ? 22.208 5.394 15.977 1.00 6.40 189 GLY A C 1
ATOM 1489 O O . GLY A 1 208 ? 23.210 4.690 15.890 1.00 7.37 189 GLY A O 1
ATOM 1490 N N . GLY A 1 209 ? 21.858 6.018 17.081 1.00 6.42 190 GLY A N 1
ATOM 1491 C CA . GLY A 1 209 ? 22.648 5.875 18.304 1.00 7.11 190 GLY A CA 1
ATOM 1492 C C . GLY A 1 209 ? 21.814 6.129 19.536 1.00 6.54 190 GLY A C 1
ATOM 1493 O O . GLY A 1 209 ? 20.692 6.663 19.469 1.00 6.75 190 GLY A O 1
ATOM 1494 N N . THR A 1 210 ? 22.391 5.831 20.680 1.00 7.13 191 THR A N 1
ATOM 1495 C CA . THR A 1 210 ? 21.721 5.891 21.973 1.00 6.94 191 THR A CA 1
ATOM 1496 C C . THR A 1 210 ? 22.744 6.107 23.088 1.00 6.70 191 THR A C 1
ATOM 1497 O O . THR A 1 210 ? 23.874 5.591 23.012 1.00 7.67 191 THR A O 1
ATOM 1501 N N . GLU A 1 211 ? 22.355 6.835 24.133 1.00 7.20 192 GLU A N 1
ATOM 1502 C CA . GLU A 1 211 ? 23.195 7.052 25.310 1.00 7.11 192 GLU A CA 1
ATOM 1503 C C . GLU A 1 211 ? 22.305 7.286 26.531 1.00 6.92 192 GLU A C 1
ATOM 1504 O O . GLU A 1 211 ? 21.267 7.956 26.446 1.00 7.06 192 GLU A O 1
ATOM 1510 N N . ALA A 1 212 ? 22.701 6.693 27.657 1.00 6.85 193 ALA A N 1
ATOM 1511 C CA . ALA A 1 212 ? 22.021 6.892 28.938 1.00 6.94 193 ALA A CA 1
ATOM 1512 C C . ALA A 1 212 ? 23.084 6.942 30.018 1.00 7.46 193 ALA A C 1
ATOM 1513 O O . ALA A 1 212 ? 23.261 6.019 30.815 1.00 9.14 193 ALA A O 1
ATOM 1515 N N . SER A 1 213 ? 23.812 8.063 30.059 1.00 6.85 194 SER A N 1
ATOM 1516 C CA . SER A 1 213 ? 24.996 8.183 30.893 1.00 7.76 194 SER A CA 1
ATOM 1517 C C . SER A 1 213 ? 24.904 9.324 31.927 1.00 8.27 194 SER A C 1
ATOM 1518 O O . SER A 1 213 ? 25.948 9.776 32.426 1.00 9.26 194 SER A O 1
ATOM 1521 N N . ILE A 1 214 ? 23.686 9.766 32.268 1.00 7.85 195 ILE A N 1
ATOM 1522 C CA . ILE A 1 214 ? 23.517 10.753 33.350 1.00 7.95 195 ILE A CA 1
ATOM 1523 C C . ILE A 1 214 ? 23.507 9.968 34.667 1.00 8.01 195 ILE A C 1
ATOM 1524 O O . ILE A 1 214 ? 22.444 9.719 35.255 1.00 9.18 195 ILE A O 1
ATOM 1529 N N . THR A 1 215 ? 24.705 9.551 35.072 1.00 8.32 196 THR A N 1
ATOM 1530 C CA . THR A 1 215 ? 24.912 8.697 36.236 1.00 8.63 196 THR A CA 1
ATOM 1531 C C . THR A 1 215 ? 26.011 9.276 37.108 1.00 8.29 196 THR A C 1
ATOM 1532 O O . THR A 1 215 ? 26.858 10.043 36.605 1.00 8.68 196 THR A O 1
ATOM 1536 N N . PRO A 1 216 ? 26.070 8.904 38.398 1.00 8.39 197 PRO A N 1
ATOM 1537 C CA . PRO A 1 216 ? 27.167 9.407 39.233 1.00 9.45 197 PRO A CA 1
ATOM 1538 C C . PRO A 1 216 ? 28.532 9.146 38.605 1.00 8.34 197 PRO A C 1
ATOM 1539 O O . PRO A 1 216 ? 29.402 10.056 38.550 1.00 9.21 197 PRO A O 1
ATOM 1543 N N . PHE A 1 217 ? 28.788 7.925 38.174 1.00 8.55 198 PHE A N 1
ATOM 1544 C CA . PHE A 1 217 ? 30.084 7.604 37.618 1.00 8.74 198 PHE A CA 1
ATOM 1545 C C . PHE A 1 217 ? 30.446 8.389 36.362 1.00 9.15 198 PHE A C 1
ATOM 1546 O O . PHE A 1 217 ? 31.548 8.905 36.239 1.00 8.84 198 PHE A O 1
ATOM 1554 N N . ALA A 1 218 ? 29.545 8.417 35.386 1.00 8.13 199 ALA A N 1
ATOM 1555 C CA . ALA A 1 218 ? 29.873 9.051 34.108 1.00 8.17 199 ALA A CA 1
ATOM 1556 C C . ALA A 1 218 ? 30.006 10.585 34.271 1.00 7.69 199 ALA A C 1
ATOM 1557 O O . ALA A 1 218 ? 30.912 11.194 33.700 1.00 7.97 199 ALA A O 1
ATOM 1559 N N . ILE A 1 219 ? 29.141 11.206 35.083 1.00 8.33 200 ILE A N 1
ATOM 1560 C CA . ILE A 1 219 ? 29.285 12.633 35.356 1.00 7.91 200 ILE A CA 1
ATOM 1561 C C . ILE A 1 219 ? 30.597 12.862 36.082 1.00 7.66 200 ILE A C 1
ATOM 1562 O O . ILE A 1 219 ? 31.323 13.829 35.778 1.00 8.30 200 ILE A O 1
ATOM 1567 N N . ALA A 1 220 ? 30.918 12.031 37.080 1.00 8.20 201 ALA A N 1
ATOM 1568 C CA . ALA A 1 220 ? 32.193 12.208 37.797 1.00 8.23 201 ALA A CA 1
ATOM 1569 C C . ALA A 1 220 ? 33.383 12.066 36.869 1.00 7.78 201 ALA A C 1
ATOM 1570 O O . ALA A 1 220 ? 34.382 12.804 36.984 1.00 8.56 201 ALA A O 1
ATOM 1572 N N . GLY A 1 221 ? 33.295 11.155 35.893 1.00 8.21 202 GLY A N 1
ATOM 1573 C CA . GLY A 1 221 ? 34.371 10.971 34.947 1.00 7.95 202 GLY A CA 1
ATOM 1574 C C . GLY A 1 221 ? 34.553 12.163 34.030 1.00 6.97 202 GLY A C 1
ATOM 1575 O O . GLY A 1 221 ? 35.679 12.600 33.790 1.00 7.95 202 GLY A O 1
ATOM 1576 N N . PHE A 1 222 ? 33.475 12.740 33.513 1.00 7.36 203 PHE A N 1
ATOM 1577 C CA . PHE A 1 222 ? 33.608 13.905 32.649 1.00 7.71 203 PHE A CA 1
ATOM 1578 C C . PHE A 1 222 ? 33.991 15.154 33.455 1.00 7.93 203 PHE A C 1
ATOM 1579 O O . PHE A 1 222 ? 34.715 16.005 32.922 1.00 9.11 203 PHE A O 1
ATOM 1587 N N . GLN A 1 223 ? 33.552 15.258 34.716 1.00 8.26 204 GLN A N 1
ATOM 1588 C CA . GLN A 1 223 ? 33.979 16.348 35.600 1.00 8.87 204 GLN A CA 1
ATOM 1589 C C . GLN A 1 223 ? 35.495 16.258 35.838 1.00 9.68 204 GLN A C 1
ATOM 1590 O O . GLN A 1 223 ? 36.200 17.273 35.817 1.00 9.79 204 GLN A O 1
ATOM 1596 N N . ALA A 1 224 ? 36.000 15.049 36.029 1.00 9.01 205 ALA A N 1
ATOM 1597 C CA . ALA A 1 224 ? 37.435 14.842 36.276 1.00 9.26 205 ALA A CA 1
ATOM 1598 C C . ALA A 1 224 ? 38.293 15.196 35.083 1.00 9.78 205 ALA A C 1
ATOM 1599 O O . ALA A 1 224 ? 39.431 15.644 35.226 1.00 10.69 205 ALA A O 1
ATOM 1601 N N . LEU A 1 225 ? 37.719 15.034 33.879 1.00 10.44 206 LEU A N 1
ATOM 1602 C CA . LEU A 1 225 ? 38.306 15.440 32.601 1.00 11.43 206 LEU A CA 1
ATOM 1603 C C . LEU A 1 225 ? 38.214 16.939 32.360 1.00 10.25 206 LEU A C 1
ATOM 1604 O O . LEU A 1 225 ? 38.738 17.443 31.359 1.00 12.78 206 LEU A O 1
ATOM 1609 N N . THR A 1 226 ? 37.528 17.670 33.241 1.00 10.23 207 THR A N 1
ATOM 1610 C CA . THR A 1 226 ? 37.256 19.086 33.112 1.00 11.16 207 THR A CA 1
ATOM 1611 C C . THR A 1 226 ? 36.502 19.382 31.823 1.00 11.26 207 THR A C 1
ATOM 1612 O O . THR A 1 226 ? 36.724 20.390 31.165 1.00 13.95 207 THR A O 1
ATOM 1616 N N . ALA A 1 227 ? 35.588 18.508 31.431 1.00 10.34 208 ALA A N 1
ATOM 1617 C CA . ALA A 1 227 ? 34.921 18.619 30.144 1.00 10.22 208 ALA A CA 1
ATOM 1618 C C . ALA A 1 227 ? 33.524 19.261 30.289 1.00 9.23 208 ALA A C 1
ATOM 1619 O O . ALA A 1 227 ? 32.920 19.590 29.247 1.00 9.93 208 ALA A O 1
ATOM 1621 N N . LEU A 1 228 ? 32.993 19.329 31.514 1.00 9.16 209 LEU A N 1
ATOM 1622 C CA . LEU A 1 228 ? 31.625 19.764 31.782 1.00 9.71 209 LEU A CA 1
ATOM 1623 C C . LEU A 1 228 ? 31.564 21.208 32.256 1.00 8.87 209 LEU A C 1
ATOM 1624 O O . LEU A 1 228 ? 32.358 21.629 33.091 1.00 11.17 209 LEU A O 1
ATOM 1629 N N . SER A 1 229 ? 30.564 21.946 31.783 1.00 9.23 210 SER A N 1
ATOM 1630 C CA . SER A 1 229 ? 30.278 23.264 32.354 1.00 9.91 210 SER A CA 1
ATOM 1631 C C . SER A 1 229 ? 29.869 23.166 33.811 1.00 10.45 210 SER A C 1
ATOM 1632 O O . SER A 1 229 ? 28.935 22.419 34.140 1.00 10.57 210 SER A O 1
ATOM 1635 N N . THR A 1 230 ? 30.498 23.986 34.661 1.00 11.27 211 THR A N 1
ATOM 1636 C CA . THR A 1 230 ? 30.107 24.112 36.071 1.00 12.83 211 THR A CA 1
ATOM 1637 C C . THR A 1 230 ? 29.198 25.324 36.298 1.00 12.88 211 THR A C 1
ATOM 1638 O O . THR A 1 230 ? 28.898 25.657 37.426 1.00 14.96 211 THR A O 1
ATOM 1642 N N . THR A 1 231 ? 28.699 25.957 35.242 1.00 12.80 212 THR A N 1
ATOM 1643 C CA . THR A 1 231 ? 27.832 27.123 35.357 1.00 13.15 212 THR A CA 1
ATOM 1644 C C . THR A 1 231 ? 26.526 26.740 36.010 1.00 14.28 212 THR A C 1
ATOM 1645 O O . THR A 1 231 ? 25.836 25.820 35.546 1.00 14.78 212 THR A O 1
ATOM 1649 N N . GLU A 1 232 ? 26.168 27.446 37.098 1.00 15.03 213 GLU A N 1
ATOM 1650 C CA . GLU A 1 232 ? 24.995 27.107 37.880 1.00 15.93 213 GLU A CA 1
ATOM 1651 C C . GLU A 1 232 ? 23.683 27.389 37.151 1.00 14.77 213 GLU A C 1
ATOM 1652 O O . GLU A 1 232 ? 22.736 26.588 37.201 1.00 16.21 213 GLU A O 1
ATOM 1658 N N . ASP A 1 233 ? 23.593 28.519 36.456 1.00 15.27 214 ASP A N 1
ATOM 1659 C CA . ASP A 1 233 ? 22.380 28.900 35.739 1.00 14.21 214 ASP A CA 1
ATOM 1660 C C . ASP A 1 233 ? 22.172 27.976 34.527 1.00 13.26 214 ASP A C 1
ATOM 1661 O O . ASP A 1 233 ? 22.984 28.032 33.565 1.00 12.90 214 ASP A O 1
ATOM 1666 N N . PRO A 1 234 ? 21.121 27.115 34.523 1.00 13.16 215 PRO A N 1
ATOM 1667 C CA . PRO A 1 234 ? 20.965 26.151 33.418 1.00 12.51 215 PRO A CA 1
ATOM 1668 C C . PRO A 1 234 ? 20.730 26.810 32.045 1.00 12.40 215 PRO A C 1
ATOM 1669 O O . PRO A 1 234 ? 20.893 26.131 31.014 1.00 13.25 215 PRO A O 1
ATOM 1673 N N . THR A 1 235 ? 20.318 28.085 32.012 1.00 12.72 216 THR A N 1
ATOM 1674 C CA . THR A 1 235 ? 20.128 28.775 30.753 1.00 12.48 216 THR A CA 1
ATOM 1675 C C . THR A 1 235 ? 21.426 29.360 30.164 1.00 11.71 216 THR A C 1
ATOM 1676 O O . THR A 1 235 ? 21.407 29.852 29.030 1.00 11.70 216 THR A O 1
ATOM 1680 N N . ARG A 1 236 ? 22.517 29.295 30.924 1.00 10.94 217 ARG A N 1
ATOM 1681 C CA . ARG A 1 236 ? 23.807 29.887 30.498 1.00 10.83 217 ARG A CA 1
ATOM 1682 C C . ARG A 1 236 ? 24.894 28.789 30.467 1.00 10.72 217 ARG A C 1
ATOM 1683 O O . ARG A 1 236 ? 26.059 29.096 30.252 1.00 12.85 217 ARG A O 1
ATOM 1691 N N . ALA A 1 237 ? 24.510 27.531 30.604 1.00 11.05 218 ALA A N 1
ATOM 1692 C CA . ALA A 1 237 ? 25.512 26.436 30.690 1.00 10.27 218 ALA A CA 1
ATOM 1693 C C . ALA A 1 237 ? 25.920 25.854 29.343 1.00 10.33 218 ALA A C 1
ATOM 1694 O O . ALA A 1 237 ? 27.070 25.541 29.161 1.00 11.79 218 ALA A O 1
ATOM 1696 N N . SER A 1 238 ? 24.979 25.687 28.426 1.00 9.20 219 SER A N 1
ATOM 1697 C CA . SER A 1 238 ? 25.248 25.167 27.068 1.00 9.12 219 SER A CA 1
ATOM 1698 C C . SER A 1 238 ? 25.074 26.342 26.118 1.00 9.06 219 SER A C 1
ATOM 1699 O O . SER A 1 238 ? 23.963 26.619 25.655 1.00 9.67 219 SER A O 1
ATOM 1702 N N . ILE A 1 239 ? 26.209 26.990 25.772 1.00 8.88 220 ILE A N 1
ATOM 1703 C CA . ILE A 1 239 ? 26.229 28.263 25.015 1.00 9.39 220 ILE A CA 1
ATOM 1704 C C . ILE A 1 239 ? 27.303 28.213 23.905 1.00 8.86 220 ILE A C 1
ATOM 1705 O O . ILE A 1 239 ? 28.290 28.914 23.930 1.00 9.32 220 ILE A O 1
ATOM 1710 N N . PRO A 1 240 ? 27.086 27.330 22.918 1.00 9.05 221 PRO A N 1
ATOM 1711 C CA . PRO A 1 240 ? 28.104 27.124 21.885 1.00 8.90 221 PRO A CA 1
ATOM 1712 C C . PRO A 1 240 ? 28.473 28.433 21.175 1.00 9.39 221 PRO A C 1
ATOM 1713 O O . PRO A 1 240 ? 27.600 29.247 20.848 1.00 9.87 221 PRO A O 1
ATOM 1717 N N . PHE A 1 241 ? 29.779 28.620 20.949 1.00 9.63 222 PHE A N 1
ATOM 1718 C CA . PHE A 1 241 ? 30.344 29.792 20.274 1.00 9.72 222 PHE A CA 1
ATOM 1719 C C . PHE A 1 241 ? 30.373 31.051 21.140 1.00 10.15 222 PHE A C 1
ATOM 1720 O O . PHE A 1 241 ? 30.997 32.038 20.750 1.00 11.25 222 PHE A O 1
ATOM 1728 N N . ASP A 1 242 ? 29.785 31.025 22.340 1.00 9.58 223 ASP A N 1
ATOM 1729 C CA . ASP A 1 242 ? 29.717 32.199 23.197 1.00 9.60 223 ASP A CA 1
ATOM 1730 C C . ASP A 1 242 ? 31.025 32.403 23.893 1.00 10.08 223 ASP A C 1
ATOM 1731 O O . ASP A 1 242 ? 31.685 31.446 24.301 1.00 10.71 223 ASP A O 1
ATOM 1736 N N . LYS A 1 243 ? 31.409 33.679 24.096 1.00 10.60 224 LYS A N 1
ATOM 1737 C CA . LYS A 1 243 ? 32.615 34.000 24.817 1.00 12.29 224 LYS A CA 1
ATOM 1738 C C . LYS A 1 243 ? 32.674 33.433 26.239 1.00 12.60 224 LYS A C 1
ATOM 1739 O O . LYS A 1 243 ? 33.765 33.263 26.767 1.00 14.12 224 LYS A O 1
ATOM 1745 N N . ASP A 1 244 ? 31.518 33.138 26.857 1.00 12.73 225 ASP A N 1
ATOM 1746 C CA . ASP A 1 244 ? 31.471 32.657 28.248 1.00 13.66 225 ASP A CA 1
ATOM 1747 C C . ASP A 1 244 ? 31.473 31.108 28.346 1.00 12.09 225 ASP A C 1
ATOM 1748 O O . ASP A 1 244 ? 31.386 30.553 29.457 1.00 13.95 225 ASP A O 1
ATOM 1753 N N . ARG A 1 245 ? 31.577 30.406 27.226 1.00 11.37 226 ARG A N 1
ATOM 1754 C CA . ARG A 1 245 ? 31.461 28.938 27.238 1.00 10.84 226 ARG A CA 1
ATOM 1755 C C . ARG A 1 245 ? 32.605 28.314 28.067 1.00 11.22 226 ARG A C 1
ATOM 1756 O O . ARG A 1 245 ? 33.741 28.785 28.068 1.00 11.81 226 ARG A O 1
ATOM 1764 N N . ASN A 1 246 ? 32.298 27.195 28.704 1.00 10.34 227 ASN A N 1
ATOM 1765 C CA . ASN A 1 246 ? 33.192 26.600 29.672 1.00 11.02 227 ASN A CA 1
ATOM 1766 C C . ASN A 1 246 ? 32.970 25.090 29.887 1.00 10.73 227 ASN A C 1
ATOM 1767 O O . ASN A 1 246 ? 33.298 24.586 30.962 1.00 11.96 227 ASN A O 1
ATOM 1772 N N . GLY A 1 247 ? 32.500 24.397 28.832 1.00 10.21 228 GLY A N 1
ATOM 1773 C CA . GLY A 1 247 ? 32.288 22.957 28.884 1.00 9.01 228 GLY A CA 1
ATOM 1774 C C . GLY A 1 247 ? 30.915 22.531 28.453 1.00 8.95 228 GLY A C 1
ATOM 1775 O O . GLY A 1 247 ? 29.985 23.369 28.323 1.00 9.38 228 GLY A O 1
ATOM 1776 N N . PHE A 1 248 ? 30.750 21.232 28.199 1.00 8.70 229 PHE A N 1
ATOM 1777 C CA . PHE A 1 248 ? 29.493 20.721 27.693 1.00 8.30 229 PHE A CA 1
ATOM 1778 C C . PHE A 1 248 ? 28.493 20.452 28.823 1.00 8.11 229 PHE A C 1
ATOM 1779 O O . PHE A 1 248 ? 28.882 20.347 30.005 1.00 8.85 229 PHE A O 1
ATOM 1787 N N . VAL A 1 249 ? 27.217 20.296 28.461 1.00 8.27 230 VAL A N 1
ATOM 1788 C CA . VAL A 1 249 ? 26.182 19.835 29.371 1.00 8.24 230 VAL A CA 1
ATOM 1789 C C . VAL A 1 249 ? 25.718 18.468 28.868 1.00 8.11 230 VAL A C 1
ATOM 1790 O O . VAL A 1 249 ? 25.341 18.347 27.688 1.00 8.26 230 VAL A O 1
ATOM 1794 N N . MET A 1 250 ? 25.787 17.438 29.717 1.00 7.92 231 MET A N 1
ATOM 1795 C CA . MET A 1 250 ? 25.450 16.093 29.268 1.00 7.77 231 MET A CA 1
ATOM 1796 C C . MET A 1 250 ? 23.953 15.947 29.040 1.00 7.59 231 MET A C 1
ATOM 1797 O O . MET A 1 250 ? 23.153 16.356 29.891 1.00 8.86 231 MET A O 1
ATOM 1802 N N . GLY A 1 251 ? 23.566 15.352 27.913 1.00 7.20 232 GLY A N 1
ATOM 1803 C CA . GLY A 1 251 ? 22.186 14.949 27.641 1.00 7.99 232 GLY A CA 1
ATOM 1804 C C . GLY A 1 251 ? 22.105 13.422 27.532 1.00 7.78 232 GLY A C 1
ATOM 1805 O O . GLY A 1 251 ? 23.073 12.707 27.847 1.00 9.24 232 GLY A O 1
ATOM 1806 N N . GLU A 1 252 ? 20.937 12.920 27.179 1.00 7.29 233 GLU A N 1
ATOM 1807 C CA . GLU A 1 252 ? 20.675 11.493 27.020 1.00 6.97 233 GLU A CA 1
ATOM 1808 C C . GLU A 1 252 ? 19.590 11.309 25.957 1.00 6.61 233 GLU A C 1
ATOM 1809 O O . GLU A 1 252 ? 18.793 12.239 25.716 1.00 8.16 233 GLU A O 1
ATOM 1815 N N . GLY A 1 253 ? 19.490 10.092 25.411 1.00 7.68 234 GLY A N 1
ATOM 1816 C CA . GLY A 1 253 ? 18.404 9.740 24.491 1.00 7.59 234 GLY A CA 1
ATOM 1817 C C . GLY A 1 253 ? 18.890 8.980 23.279 1.00 7.20 234 GLY A C 1
ATOM 1818 O O . GLY A 1 253 ? 19.983 8.379 23.272 1.00 7.47 234 GLY A O 1
ATOM 1819 N N . SER A 1 254 ? 18.039 8.918 22.258 1.00 7.15 235 SER A N 1
ATOM 1820 C CA . SER A 1 254 ? 18.332 8.161 21.057 1.00 6.91 235 SER A CA 1
ATOM 1821 C C . SER A 1 254 ? 17.664 8.787 19.856 1.00 6.81 235 SER A C 1
ATOM 1822 O O . SER A 1 254 ? 16.559 9.320 19.954 1.00 8.11 235 SER A O 1
ATOM 1825 N N . GLY A 1 255 ? 18.352 8.745 18.706 1.00 7.27 236 GLY A N 1
ATOM 1826 C CA . GLY A 1 255 ? 17.750 8.961 17.394 1.00 7.58 236 GLY A CA 1
ATOM 1827 C C . GLY A 1 255 ? 17.953 7.746 16.536 1.00 7.48 236 GLY A C 1
ATOM 1828 O O . GLY A 1 255 ? 19.051 7.150 16.583 1.00 7.20 236 GLY A O 1
ATOM 1829 N N . MET A 1 256 ? 16.946 7.360 15.747 1.00 7.86 237 MET A N 1
ATOM 1830 C CA . MET A 1 256 ? 17.034 6.245 14.836 1.00 7.59 237 MET A CA 1
ATOM 1831 C C . MET A 1 256 ? 16.392 6.632 13.510 1.00 7.84 237 MET A C 1
ATOM 1832 O O . MET A 1 256 ? 15.348 7.319 13.495 1.00 8.97 237 MET A O 1
ATOM 1837 N N . LEU A 1 257 ? 17.038 6.297 12.400 1.00 8.10 238 LEU A N 1
ATOM 1838 C CA . LEU A 1 257 ? 16.598 6.583 11.047 1.00 8.30 238 LEU A CA 1
ATOM 1839 C C . LEU A 1 257 ? 16.388 5.284 10.259 1.00 8.64 238 LEU A C 1
ATOM 1840 O O . LEU A 1 257 ? 17.096 4.301 10.478 1.00 8.73 238 LEU A O 1
ATOM 1845 N N . VAL A 1 258 ? 15.391 5.281 9.358 1.00 8.38 239 VAL A N 1
ATOM 1846 C CA . VAL A 1 258 ? 15.262 4.269 8.326 1.00 8.62 239 VAL A CA 1
ATOM 1847 C C . VAL A 1 258 ? 15.905 4.778 7.050 1.00 8.50 239 VAL A C 1
ATOM 1848 O O . VAL A 1 258 ? 15.469 5.805 6.495 1.00 9.13 239 VAL A O 1
ATOM 1852 N N . LEU A 1 259 ? 16.978 4.112 6.622 1.00 8.70 240 LEU A N 1
ATOM 1853 C CA . LEU A 1 259 ? 17.601 4.367 5.314 1.00 9.01 240 LEU A CA 1
ATOM 1854 C C . LEU A 1 259 ? 17.223 3.233 4.353 1.00 9.63 240 LEU A C 1
ATOM 1855 O O . LEU A 1 259 ? 17.185 2.078 4.749 1.00 9.82 240 LEU A O 1
ATOM 1860 N N . GLU A 1 260 ? 16.991 3.582 3.076 1.00 10.09 241 GLU A N 1
ATOM 1861 C CA . GLU A 1 260 ? 16.652 2.595 2.040 1.00 10.56 241 GLU A CA 1
ATOM 1862 C C . GLU A 1 260 ? 17.410 2.988 0.778 1.00 10.80 241 GLU A C 1
ATOM 1863 O O . GLU A 1 260 ? 17.708 4.146 0.513 1.00 9.93 241 GLU A O 1
ATOM 1869 N N . SER A 1 261 ? 17.673 2.006 -0.065 1.00 10.23 242 SER A N 1
ATOM 1870 C CA . SER A 1 261 ? 18.075 2.333 -1.428 1.00 10.62 242 SER A CA 1
ATOM 1871 C C . SER A 1 261 ? 16.925 3.124 -2.087 1.00 9.83 242 SER A C 1
ATOM 1872 O O . SER A 1 261 ? 15.762 2.878 -1.783 1.00 10.54 242 SER A O 1
ATOM 1875 N N . LEU A 1 262 ? 17.262 4.010 -3.007 1.00 11.03 243 LEU A N 1
ATOM 1876 C CA . LEU A 1 262 ? 16.220 4.695 -3.764 1.00 11.70 243 LEU A CA 1
ATOM 1877 C C . LEU A 1 262 ? 15.277 3.695 -4.454 1.00 11.54 243 LEU A C 1
ATOM 1878 O O . LEU A 1 262 ? 14.051 3.865 -4.402 1.00 12.38 243 LEU A O 1
ATOM 1883 N N . GLU A 1 263 ? 15.833 2.660 -5.075 1.00 11.88 244 GLU A N 1
ATOM 1884 C CA . GLU A 1 263 ? 15.007 1.669 -5.773 1.00 13.13 244 GLU A CA 1
ATOM 1885 C C . GLU A 1 263 ? 14.034 0.977 -4.813 1.00 12.23 244 GLU A C 1
ATOM 1886 O O . GLU A 1 263 ? 12.846 0.828 -5.104 1.00 13.88 244 GLU A O 1
ATOM 1892 N N . HIS A 1 264 ? 14.517 0.584 -3.614 1.00 11.92 245 HIS A N 1
ATOM 1893 C CA . HIS A 1 264 ? 13.648 -0.092 -2.662 1.00 11.87 245 HIS A CA 1
ATOM 1894 C C . HIS A 1 264 ? 12.508 0.811 -2.168 1.00 11.76 245 HIS A C 1
ATOM 1895 O O . HIS A 1 264 ? 11.326 0.401 -2.086 1.00 13.36 245 HIS A O 1
ATOM 1902 N N . ALA A 1 265 ? 12.844 2.052 -1.866 1.00 11.88 246 ALA A N 1
ATOM 1903 C CA . ALA A 1 265 ? 11.868 3.010 -1.350 1.00 12.10 246 ALA A CA 1
ATOM 1904 C C . ALA A 1 265 ? 10.786 3.240 -2.442 1.00 13.07 246 ALA A C 1
ATOM 1905 O O . ALA A 1 265 ? 9.595 3.238 -2.172 1.00 14.67 246 ALA A O 1
ATOM 1907 N N . GLU A 1 266 ? 11.212 3.452 -3.688 1.00 14.12 247 GLU A N 1
ATOM 1908 C CA . GLU A 1 266 ? 10.238 3.847 -4.754 1.00 13.84 247 GLU A CA 1
ATOM 1909 C C . GLU A 1 266 ? 9.388 2.664 -5.132 1.00 15.10 247 GLU A C 1
ATOM 1910 O O . GLU A 1 266 ? 8.187 2.817 -5.351 1.00 16.98 247 GLU A O 1
ATOM 1916 N N . LYS A 1 267 ? 9.953 1.482 -5.119 1.00 15.45 248 LYS A N 1
ATOM 1917 C CA . LYS A 1 267 ? 9.213 0.273 -5.495 1.00 17.55 248 LYS A CA 1
ATOM 1918 C C . LYS A 1 267 ? 8.064 0.001 -4.543 1.00 17.96 248 LYS A C 1
ATOM 1919 O O . LYS A 1 267 ? 6.963 -0.414 -4.979 1.00 20.74 248 LYS A O 1
ATOM 1925 N N . ARG A 1 268 ? 8.239 0.309 -3.254 1.00 17.48 249 ARG A N 1
ATOM 1926 C CA . ARG A 1 268 ? 7.206 0.094 -2.287 1.00 17.12 249 ARG A CA 1
ATOM 1927 C C . ARG A 1 268 ? 6.302 1.325 -2.085 1.00 17.11 249 ARG A C 1
ATOM 1928 O O . ARG A 1 268 ? 5.376 1.269 -1.276 1.00 18.18 249 ARG A O 1
ATOM 1936 N N . GLY A 1 269 ? 6.568 2.434 -2.755 1.00 17.04 250 GLY A N 1
ATOM 1937 C CA . GLY A 1 269 ? 5.740 3.629 -2.619 1.00 18.32 250 GLY A CA 1
ATOM 1938 C C . GLY A 1 269 ? 5.993 4.398 -1.332 1.00 18.75 250 GLY A C 1
ATOM 1939 O O . GLY A 1 269 ? 5.094 5.039 -0.800 1.00 19.74 250 GLY A O 1
ATOM 1940 N N . ALA A 1 270 ? 7.217 4.338 -0.795 1.00 17.67 251 ALA A N 1
ATOM 1941 C CA . ALA A 1 270 ? 7.538 5.054 0.434 1.00 16.26 251 ALA A CA 1
ATOM 1942 C C . ALA A 1 270 ? 7.475 6.555 0.238 1.00 16.27 251 ALA A C 1
ATOM 1943 O O . ALA A 1 270 ? 7.712 7.067 -0.847 1.00 16.32 251 ALA A O 1
ATOM 1945 N N . THR A 1 271 ? 7.234 7.244 1.346 1.00 16.98 252 THR A N 1
ATOM 1946 C CA . THR A 1 271 ? 7.382 8.683 1.406 1.00 18.15 252 THR A CA 1
ATOM 1947 C C . THR A 1 271 ? 8.835 9.021 1.775 1.00 16.27 252 THR A C 1
ATOM 1948 O O . THR A 1 271 ? 9.334 8.677 2.891 1.00 19.73 252 THR A O 1
ATOM 1952 N N . ILE A 1 272 ? 9.520 9.697 0.867 1.00 15.46 253 ILE A N 1
ATOM 1953 C CA . ILE A 1 272 ? 10.933 9.997 1.048 1.00 14.62 253 ILE A CA 1
ATOM 1954 C C . ILE A 1 272 ? 11.130 11.357 1.701 1.00 13.86 253 ILE A C 1
ATOM 1955 O O . ILE A 1 272 ? 10.519 12.348 1.244 1.00 15.99 253 ILE A O 1
ATOM 1960 N N . LEU A 1 273 ? 11.955 11.433 2.741 1.00 12.99 254 LEU A N 1
ATOM 1961 C CA . LEU A 1 273 ? 12.112 12.619 3.564 1.00 12.79 254 LEU A CA 1
ATOM 1962 C C . LEU A 1 273 ? 13.375 13.439 3.292 1.00 12.34 254 LEU A C 1
ATOM 1963 O O . LEU A 1 273 ? 13.414 14.638 3.511 1.00 13.01 254 LEU A O 1
ATOM 1968 N N . ALA A 1 274 ? 14.408 12.788 2.771 1.00 10.95 255 ALA A N 1
ATOM 1969 C CA . ALA A 1 274 ? 15.677 13.400 2.462 1.00 10.40 255 ALA A CA 1
ATOM 1970 C C . ALA A 1 274 ? 16.581 12.366 1.766 1.00 9.76 255 ALA A C 1
ATOM 1971 O O . ALA A 1 274 ? 16.266 11.187 1.762 1.00 10.84 255 ALA A O 1
ATOM 1973 N N . GLU A 1 275 ? 17.684 12.828 1.184 1.00 10.81 256 GLU A N 1
ATOM 1974 C CA . GLU A 1 275 ? 18.684 11.917 0.575 1.00 10.92 256 GLU A CA 1
ATOM 1975 C C . GLU A 1 275 ? 19.993 12.096 1.318 1.00 10.58 256 GLU A C 1
ATOM 1976 O O . GLU A 1 275 ? 20.410 13.251 1.648 1.00 11.36 256 GLU A O 1
ATOM 1982 N N . VAL A 1 276 ? 20.680 10.981 1.585 1.00 10.74 257 VAL A N 1
ATOM 1983 C CA . VAL A 1 276 ? 22.061 11.048 2.094 1.00 9.83 257 VAL A CA 1
ATOM 1984 C C . VAL A 1 276 ? 23.019 10.999 0.917 1.00 9.47 257 VAL A C 1
ATOM 1985 O O . VAL A 1 276 ? 22.937 10.076 0.125 1.00 10.17 257 VAL A O 1
ATOM 1989 N N . VAL A 1 277 ? 23.899 11.988 0.813 1.00 9.91 258 VAL A N 1
ATOM 1990 C CA . VAL A 1 277 ? 24.726 12.147 -0.381 1.00 10.01 258 VAL A CA 1
ATOM 1991 C C . VAL A 1 277 ? 26.230 12.137 -0.129 1.00 9.31 258 VAL A C 1
ATOM 1992 O O . VAL A 1 277 ? 26.997 11.908 -1.079 1.00 10.61 258 VAL A O 1
ATOM 1996 N N . GLY A 1 278 ? 26.686 12.312 1.113 1.00 9.68 259 GLY A N 1
ATOM 1997 C CA . GLY A 1 278 ? 28.114 12.246 1.378 1.00 9.14 259 GLY A CA 1
ATOM 1998 C C . GLY A 1 278 ? 28.469 12.010 2.832 1.00 8.54 259 GLY A C 1
ATOM 1999 O O . GLY A 1 278 ? 27.688 12.322 3.727 1.00 9.35 259 GLY A O 1
ATOM 2000 N N . TYR A 1 279 ? 29.675 11.456 3.030 1.00 9.13 260 TYR A N 1
ATOM 2001 C CA . TYR A 1 279 ? 30.180 11.081 4.350 1.00 9.13 260 TYR A CA 1
ATOM 2002 C C . TYR A 1 279 ? 31.693 11.278 4.347 1.00 9.32 260 TYR A C 1
ATOM 2003 O O . TYR A 1 279 ? 32.368 10.776 3.446 1.00 10.59 260 TYR A O 1
ATOM 2012 N N . GLY A 1 280 ? 32.216 12.014 5.312 1.00 9.69 261 GLY A N 1
ATOM 2013 C CA . GLY A 1 280 ? 33.632 12.205 5.507 1.00 10.50 261 GLY A CA 1
ATOM 2014 C C . GLY A 1 280 ? 34.076 11.780 6.878 1.00 11.79 261 GLY A C 1
ATOM 2015 O O . GLY A 1 280 ? 33.440 12.216 7.824 1.00 11.07 261 GLY A O 1
ATOM 2016 N N . ASN A 1 281 ? 35.082 10.931 7.003 1.00 11.44 262 ASN A N 1
ATOM 2017 C CA . ASN A 1 281 ? 35.571 10.525 8.302 1.00 11.68 262 ASN A CA 1
ATOM 2018 C C . ASN A 1 281 ? 37.092 10.596 8.277 1.00 11.43 262 ASN A C 1
ATOM 2019 O O . ASN A 1 281 ? 37.732 9.949 7.424 1.00 12.85 262 ASN A O 1
ATOM 2024 N N . THR A 1 282 ? 37.650 11.362 9.193 1.00 9.97 263 THR A N 1
ATOM 2025 C CA . THR A 1 282 ? 39.096 11.530 9.309 1.00 10.09 263 THR A CA 1
ATOM 2026 C C . THR A 1 282 ? 39.481 11.466 10.780 1.00 9.55 263 THR A C 1
ATOM 2027 O O . THR A 1 282 ? 38.616 11.313 11.664 1.00 10.30 263 THR A O 1
ATOM 2031 N N . CYS A 1 283 ? 40.773 11.519 11.085 1.00 9.95 264 CYS A N 1
ATOM 2032 C CA . CYS A 1 283 ? 41.282 11.434 12.415 1.00 9.68 264 CYS A CA 1
ATOM 2033 C C . CYS A 1 283 ? 42.324 12.513 12.616 1.00 10.55 264 CYS A C 1
ATOM 2034 O O . CYS A 1 283 ? 43.208 12.695 11.783 1.00 10.91 264 CYS A O 1
ATOM 2037 N N . ASP A 1 284 ? 42.225 13.235 13.718 1.00 11.17 265 ASP A N 1
ATOM 2038 C CA . ASP A 1 284 ? 43.190 14.281 14.028 1.00 12.29 265 ASP A CA 1
ATOM 2039 C C . ASP A 1 284 ? 44.551 13.650 14.256 1.00 11.82 265 ASP A C 1
ATOM 2040 O O . ASP A 1 284 ? 45.584 14.286 13.982 1.00 13.61 265 ASP A O 1
ATOM 2045 N N . ALA A 1 285 ? 44.576 12.490 14.872 1.00 12.61 266 ALA A N 1
ATOM 2046 C CA . ALA A 1 285 ? 45.809 11.853 15.368 1.00 13.31 266 ALA A CA 1
ATOM 2047 C C . ALA A 1 285 ? 46.671 12.917 16.082 1.00 14.09 266 ALA A C 1
ATOM 2048 O O . ALA A 1 285 ? 47.868 13.066 15.829 1.00 16.14 266 ALA A O 1
ATOM 2050 N N . TYR A 1 286 ? 46.055 13.671 16.997 1.00 14.18 267 TYR A N 1
ATOM 2051 C CA . TYR A 1 286 ? 46.644 14.880 17.571 1.00 14.81 267 TYR A CA 1
ATOM 2052 C C . TYR A 1 286 ? 46.609 14.822 19.089 1.00 14.85 267 TYR A C 1
ATOM 2053 O O . TYR A 1 286 ? 47.653 14.812 19.721 1.00 17.11 267 TYR A O 1
ATOM 2062 N N . HIS A 1 287 ? 45.424 14.779 19.697 1.00 15.43 268 HIS A N 1
ATOM 2063 C CA . HIS A 1 287 ? 45.263 14.721 21.161 1.00 15.09 268 HIS A CA 1
ATOM 2064 C C . HIS A 1 287 ? 44.139 13.726 21.494 1.00 15.13 268 HIS A C 1
ATOM 2065 O O . HIS A 1 287 ? 43.187 13.532 20.722 1.00 13.84 268 HIS A O 1
ATOM 2072 N N . MET A 1 288 ? 44.249 13.061 22.638 1.00 15.07 269 MET A N 1
ATOM 2073 C CA . MET A 1 288 ? 43.285 12.054 23.051 1.00 15.71 269 MET A CA 1
ATOM 2074 C C . MET A 1 288 ? 41.863 12.602 23.279 1.00 15.85 269 MET A C 1
ATOM 2075 O O . MET A 1 288 ? 40.882 11.864 23.058 1.00 16.00 269 MET A O 1
ATOM 2080 N N . THR A 1 289 ? 41.728 13.838 23.762 1.00 15.05 270 THR A N 1
ATOM 2081 C CA . THR A 1 289 ? 40.393 14.421 24.037 1.00 16.55 270 THR A CA 1
ATOM 2082 C C . THR A 1 289 ? 40.129 15.833 23.531 1.00 17.11 270 THR A C 1
ATOM 2083 O O . THR A 1 289 ? 38.952 16.222 23.401 1.00 18.32 270 THR A O 1
ATOM 2087 N N . SER A 1 290 ? 41.177 16.609 23.265 1.00 17.70 271 SER A N 1
ATOM 2088 C CA . SER A 1 290 ? 41.014 17.946 22.733 1.00 18.60 271 SER A CA 1
ATOM 2089 C C . SER A 1 290 ? 41.059 17.897 21.196 1.00 17.56 271 SER A C 1
ATOM 2090 O O . SER A 1 290 ? 41.973 17.269 20.636 1.00 17.74 271 SER A O 1
ATOM 2093 N N . PRO A 1 291 ? 40.178 18.624 20.508 1.00 16.60 272 PRO A N 1
ATOM 2094 C CA . PRO A 1 291 ? 40.212 18.696 19.048 1.00 15.75 272 PRO A CA 1
ATOM 2095 C C . PRO A 1 291 ? 41.404 19.491 18.585 1.00 16.03 272 PRO A C 1
ATOM 2096 O O . PRO A 1 291 ? 41.903 20.352 19.294 1.00 16.89 272 PRO A O 1
ATOM 2100 N N . HIS A 1 292 ? 41.891 19.213 17.377 1.00 15.78 273 HIS A N 1
ATOM 2101 C CA . HIS A 1 292 ? 42.984 19.979 16.842 1.00 16.24 273 HIS A CA 1
ATOM 2102 C C . HIS A 1 292 ? 42.606 21.487 16.904 1.00 16.32 273 HIS A C 1
ATOM 2103 O O . HIS A 1 292 ? 41.496 21.873 16.514 1.00 16.65 273 HIS A O 1
ATOM 2110 N N . PRO A 1 293 ? 43.503 22.327 17.411 1.00 18.57 274 PRO A N 1
ATOM 2111 C CA . PRO A 1 293 ? 43.140 23.716 17.716 1.00 19.83 274 PRO A CA 1
ATOM 2112 C C . PRO A 1 293 ? 42.733 24.573 16.517 1.00 19.47 274 PRO A C 1
ATOM 2113 O O . PRO A 1 293 ? 41.970 25.563 16.676 1.00 19.77 274 PRO A O 1
ATOM 2117 N N . GLU A 1 294 ? 43.216 24.201 15.328 1.00 18.92 275 GLU A N 1
ATOM 2118 C CA . GLU A 1 294 ? 42.845 24.889 14.081 1.00 19.22 275 GLU A CA 1
ATOM 2119 C C . GLU A 1 294 ? 41.886 24.048 13.236 1.00 18.11 275 GLU A C 1
ATOM 2120 O O . GLU A 1 294 ? 41.655 24.344 12.047 1.00 19.34 275 GLU A O 1
ATOM 2126 N N . GLY A 1 295 ? 41.313 22.970 13.800 1.00 16.90 276 GLY A N 1
ATOM 2127 C CA . GLY A 1 295 ? 40.330 22.191 13.068 1.00 16.29 276 GLY A CA 1
ATOM 2128 C C . GLY A 1 295 ? 40.892 21.503 11.814 1.00 14.97 276 GLY A C 1
ATOM 2129 O O . GLY A 1 295 ? 40.185 21.293 10.832 1.00 14.37 276 GLY A O 1
ATOM 2130 N N . GLN A 1 296 ? 42.166 21.110 11.826 1.00 14.83 277 GLN A N 1
ATOM 2131 C CA . GLN A 1 296 ? 42.801 20.519 10.623 1.00 14.82 277 GLN A CA 1
ATOM 2132 C C . GLN A 1 296 ? 42.131 19.203 10.109 1.00 14.14 277 GLN A C 1
ATOM 2133 O O . GLN A 1 296 ? 41.922 19.012 8.891 1.00 14.65 277 GLN A O 1
ATOM 2139 N N . GLY A 1 297 ? 41.797 18.290 11.016 1.00 13.72 278 GLY A N 1
ATOM 2140 C CA . GLY A 1 297 ? 41.103 17.050 10.645 1.00 11.95 278 GLY A CA 1
ATOM 2141 C C . GLY A 1 297 ? 39.656 17.319 10.254 1.00 10.70 278 GLY A C 1
ATOM 2142 O O . GLY A 1 297 ? 39.116 16.705 9.320 1.00 10.72 278 GLY A O 1
ATOM 2143 N N . ALA A 1 298 ? 39.029 18.307 10.904 1.00 11.09 279 ALA A N 1
ATOM 2144 C CA . ALA A 1 298 ? 37.669 18.709 10.568 1.00 10.93 279 ALA A CA 1
ATOM 2145 C C . ALA A 1 298 ? 37.565 19.252 9.162 1.00 10.07 279 ALA A C 1
ATOM 2146 O O . ALA A 1 298 ? 36.634 18.914 8.444 1.00 10.89 279 ALA A O 1
ATOM 2148 N N . ILE A 1 299 ? 38.552 20.073 8.724 1.00 10.65 280 ILE A N 1
ATOM 2149 C CA . ILE A 1 299 ? 38.569 20.593 7.355 1.00 11.05 280 ILE A CA 1
ATOM 2150 C C . ILE A 1 299 ? 38.519 19.440 6.334 1.00 10.30 280 ILE A C 1
ATOM 2151 O O . ILE A 1 299 ? 37.719 19.446 5.368 1.00 10.78 280 ILE A O 1
ATOM 2156 N N . LYS A 1 300 ? 39.378 18.436 6.539 1.00 10.90 281 LYS A N 1
ATOM 2157 C CA . LYS A 1 300 ? 39.492 17.332 5.599 1.00 11.64 281 LYS A CA 1
ATOM 2158 C C . LYS A 1 300 ? 38.212 16.495 5.581 1.00 10.14 281 LYS A C 1
ATOM 2159 O O . LYS A 1 300 ? 37.784 16.017 4.528 1.00 11.19 281 LYS A O 1
ATOM 2165 N N . ALA A 1 301 ? 37.547 16.338 6.740 1.00 10.06 282 ALA A N 1
ATOM 2166 C CA . ALA A 1 301 ? 36.282 15.575 6.818 1.00 9.77 282 ALA A CA 1
ATOM 2167 C C . ALA A 1 301 ? 35.160 16.282 6.084 1.00 8.93 282 ALA A C 1
ATOM 2168 O O . ALA A 1 301 ? 34.376 15.664 5.365 1.00 10.24 282 ALA A O 1
ATOM 2170 N N . ILE A 1 302 ? 35.096 17.608 6.222 1.00 10.37 283 ILE A N 1
ATOM 2171 C CA . ILE A 1 302 ? 34.077 18.398 5.487 1.00 9.81 283 ILE A CA 1
ATOM 2172 C C . ILE A 1 302 ? 34.286 18.257 3.981 1.00 10.07 283 ILE A C 1
ATOM 2173 O O . ILE A 1 302 ? 33.363 17.939 3.217 1.00 11.19 283 ILE A O 1
ATOM 2178 N N . LYS A 1 303 ? 35.543 18.419 3.544 1.00 11.66 284 LYS A N 1
ATOM 2179 C CA . LYS A 1 303 ? 35.861 18.318 2.118 1.00 11.92 284 LYS A CA 1
ATOM 2180 C C . LYS A 1 303 ? 35.515 16.923 1.552 1.00 11.67 284 LYS A C 1
ATOM 2181 O O . LYS A 1 303 ? 34.995 16.818 0.455 1.00 11.86 284 LYS A O 1
ATOM 2187 N N . LEU A 1 304 ? 35.785 15.849 2.299 1.00 10.97 285 LEU A N 1
ATOM 2188 C CA . LEU A 1 304 ? 35.465 14.505 1.832 1.00 10.94 285 LEU A CA 1
ATOM 2189 C C . LEU A 1 304 ? 33.965 14.330 1.618 1.00 10.83 285 LEU A C 1
ATOM 2190 O O . LEU A 1 304 ? 33.507 13.719 0.654 1.00 11.25 285 LEU A O 1
ATOM 2195 N N . ALA A 1 305 ? 33.151 14.862 2.546 1.00 11.15 286 ALA A N 1
ATOM 2196 C CA . ALA A 1 305 ? 31.694 14.735 2.430 1.00 10.65 286 ALA A CA 1
ATOM 2197 C C . ALA A 1 305 ? 31.188 15.466 1.148 1.00 11.00 286 ALA A C 1
ATOM 2198 O O . ALA A 1 305 ? 30.334 14.958 0.405 1.00 11.26 286 ALA A O 1
ATOM 2200 N N . LEU A 1 306 ? 31.698 16.672 0.928 1.00 11.09 287 LEU A N 1
ATOM 2201 C CA . LEU A 1 306 ? 31.296 17.466 -0.245 1.00 12.33 287 LEU A CA 1
ATOM 2202 C C . LEU A 1 306 ? 31.733 16.802 -1.549 1.00 12.93 287 LEU A C 1
ATOM 2203 O O . LEU A 1 306 ? 30.967 16.804 -2.506 1.00 13.52 287 LEU A O 1
ATOM 2208 N N . GLU A 1 307 ? 32.934 16.215 -1.545 1.00 12.44 288 GLU A N 1
ATOM 2209 C CA . GLU A 1 307 ? 33.450 15.551 -2.755 1.00 13.40 288 GLU A CA 1
ATOM 2210 C C . GLU A 1 307 ? 32.570 14.344 -3.105 1.00 12.86 288 GLU A C 1
ATOM 2211 O O . GLU A 1 307 ? 32.210 14.139 -4.267 1.00 13.32 288 GLU A O 1
ATOM 2217 N N . GLU A 1 308 ? 32.164 13.547 -2.099 1.00 11.70 289 GLU A N 1
ATOM 2218 C CA . GLU A 1 308 ? 31.385 12.364 -2.335 1.00 12.07 289 GLU A CA 1
ATOM 2219 C C . GLU A 1 308 ? 29.985 12.782 -2.861 1.00 11.86 289 GLU A C 1
ATOM 2220 O O . GLU A 1 308 ? 29.410 12.120 -3.726 1.00 12.81 289 GLU A O 1
ATOM 2226 N N . ALA A 1 309 ? 29.450 13.871 -2.329 1.00 12.47 290 ALA A N 1
ATOM 2227 C CA . ALA A 1 309 ? 28.119 14.408 -2.679 1.00 13.47 290 ALA A CA 1
ATOM 2228 C C . ALA A 1 309 ? 28.137 15.162 -4.027 1.00 14.73 290 ALA A C 1
ATOM 2229 O O . ALA A 1 309 ? 27.072 15.518 -4.561 1.00 16.24 290 ALA A O 1
ATOM 2231 N N . GLU A 1 310 ? 29.320 15.419 -4.560 1.00 14.95 291 GLU A N 1
ATOM 2232 C CA . GLU A 1 310 ? 29.484 16.159 -5.837 1.00 15.68 291 GLU A CA 1
ATOM 2233 C C . GLU A 1 310 ? 28.895 17.566 -5.792 1.00 16.57 291 GLU A C 1
ATOM 2234 O O . GLU A 1 310 ? 28.210 18.008 -6.752 1.00 18.06 291 GLU A O 1
ATOM 2240 N N . ILE A 1 311 ? 29.128 18.241 -4.676 1.00 15.64 292 ILE A N 1
ATOM 2241 C CA . ILE A 1 311 ? 28.684 19.627 -4.545 1.00 16.31 292 ILE A CA 1
ATOM 2242 C C . ILE A 1 311 ? 29.836 20.538 -4.233 1.00 15.86 292 ILE A C 1
ATOM 2243 O O . ILE A 1 311 ? 30.861 20.150 -3.698 1.00 16.32 292 ILE A O 1
ATOM 2248 N N . SER A 1 312 ? 29.668 21.799 -4.613 1.00 16.71 293 SER A N 1
ATOM 2249 C CA . SER A 1 312 ? 30.612 22.839 -4.292 1.00 17.66 293 SER A CA 1
ATOM 2250 C C . SER A 1 312 ? 30.294 23.443 -2.935 1.00 16.87 293 SER A C 1
ATOM 2251 O O . SER A 1 312 ? 29.144 23.379 -2.485 1.00 16.64 293 SER A O 1
ATOM 2254 N N . PRO A 1 313 ? 31.293 24.064 -2.310 1.00 16.50 294 PRO A N 1
ATOM 2255 C CA . PRO A 1 313 ? 31.058 24.716 -0.999 1.00 16.50 294 PRO A CA 1
ATOM 2256 C C . PRO A 1 313 ? 29.868 25.676 -0.951 1.00 16.40 294 PRO A C 1
ATOM 2257 O O . PRO A 1 313 ? 29.103 25.703 0.027 1.00 15.83 294 PRO A O 1
ATOM 2261 N N . GLU A 1 314 ? 29.676 26.446 -2.022 1.00 16.83 295 GLU A N 1
ATOM 2262 C CA . GLU A 1 314 ? 28.600 27.443 -2.063 1.00 18.07 295 GLU A CA 1
ATOM 2263 C C . GLU A 1 314 ? 27.200 26.839 -2.038 1.00 16.59 295 GLU A C 1
ATOM 2264 O O . GLU A 1 314 ? 26.240 27.544 -1.725 1.00 18.94 295 GLU A O 1
ATOM 2270 N N . GLN A 1 315 ? 27.074 25.534 -2.276 1.00 15.52 296 GLN A N 1
ATOM 2271 C CA . GLN A 1 315 ? 25.780 24.863 -2.287 1.00 14.67 296 GLN A CA 1
ATOM 2272 C C . GLN A 1 315 ? 25.334 24.448 -0.883 1.00 13.50 296 GLN A C 1
ATOM 2273 O O . GLN A 1 315 ? 24.179 24.113 -0.691 1.00 14.19 296 GLN A O 1
ATOM 2279 N N . VAL A 1 316 ? 26.261 24.467 0.079 1.00 13.17 297 VAL A N 1
ATOM 2280 C CA . VAL A 1 316 ? 25.895 24.108 1.473 1.00 12.75 297 VAL A CA 1
ATOM 2281 C C . VAL A 1 316 ? 25.092 25.297 2.076 1.00 11.90 297 VAL A C 1
ATOM 2282 O O . VAL A 1 316 ? 25.624 26.401 2.173 1.00 13.54 297 VAL A O 1
ATOM 2286 N N . ALA A 1 317 ? 23.852 25.063 2.512 1.00 11.34 298 ALA A N 1
ATOM 2287 C CA . ALA A 1 317 ? 22.961 26.144 2.977 1.00 11.29 298 ALA A CA 1
ATOM 2288 C C . ALA A 1 317 ? 22.771 26.154 4.517 1.00 11.14 298 ALA A C 1
ATOM 2289 O O . ALA A 1 317 ? 22.174 27.094 5.039 1.00 12.01 298 ALA A O 1
ATOM 2291 N N . TYR A 1 318 ? 23.297 25.150 5.231 1.00 10.56 299 TYR A N 1
ATOM 2292 C CA . TYR A 1 318 ? 23.220 25.103 6.690 1.00 10.05 299 TYR A CA 1
ATOM 2293 C C . TYR A 1 318 ? 24.274 24.124 7.200 1.00 9.10 299 TYR A C 1
ATOM 2294 O O . TYR A 1 318 ? 24.468 23.021 6.609 1.00 10.10 299 TYR A O 1
ATOM 2303 N N . VAL A 1 319 ? 24.946 24.465 8.302 1.00 9.32 300 VAL A N 1
ATOM 2304 C CA . VAL A 1 319 ? 25.820 23.573 9.047 1.00 8.71 300 VAL A CA 1
ATOM 2305 C C . VAL A 1 319 ? 25.235 23.368 10.481 1.00 9.21 300 VAL A C 1
ATOM 2306 O O . VAL A 1 319 ? 25.173 24.327 11.268 1.00 9.63 300 VAL A O 1
ATOM 2310 N N . ASN A 1 320 ? 24.882 22.118 10.828 1.00 8.14 301 ASN A N 1
ATOM 2311 C CA . ASN A 1 320 ? 24.599 21.754 12.203 1.00 8.35 301 ASN A CA 1
ATOM 2312 C C . ASN A 1 320 ? 25.940 21.398 12.842 1.00 8.00 301 ASN A C 1
ATOM 2313 O O . ASN A 1 320 ? 26.502 20.305 12.587 1.00 8.60 301 ASN A O 1
ATOM 2318 N N . ALA A 1 321 ? 26.485 22.288 13.632 1.00 8.24 302 ALA A N 1
ATOM 2319 C CA . ALA A 1 321 ? 27.780 22.157 14.206 1.00 8.96 302 ALA A CA 1
ATOM 2320 C C . ALA A 1 321 ? 27.868 21.006 15.242 1.00 9.04 302 ALA A C 1
ATOM 2321 O O . ALA A 1 321 ? 26.856 20.516 15.790 1.00 9.90 302 ALA A O 1
ATOM 2323 N N . HIS A 1 322 ? 29.079 20.561 15.492 1.00 8.82 303 HIS A N 1
ATOM 2324 C CA . HIS A 1 322 ? 29.366 19.727 16.665 1.00 8.79 303 HIS A CA 1
ATOM 2325 C C . HIS A 1 322 ? 29.059 20.576 17.898 1.00 8.88 303 HIS A C 1
ATOM 2326 O O . HIS A 1 322 ? 28.227 20.223 18.734 1.00 9.69 303 HIS A O 1
ATOM 2333 N N . GLY A 1 323 ? 29.708 21.733 17.997 1.00 8.55 304 GLY A N 1
ATOM 2334 C CA . GLY A 1 323 ? 29.287 22.775 18.925 1.00 8.63 304 GLY A CA 1
ATOM 2335 C C . GLY A 1 323 ? 28.955 22.341 20.345 1.00 8.32 304 GLY A C 1
ATOM 2336 O O . GLY A 1 323 ? 27.840 22.605 20.802 1.00 8.68 304 GLY A O 1
ATOM 2337 N N . THR A 1 324 ? 29.903 21.747 21.059 1.00 8.86 305 THR A N 1
ATOM 2338 C CA . THR A 1 324 ? 29.660 21.237 22.406 1.00 8.52 305 THR A CA 1
ATOM 2339 C C . THR A 1 324 ? 29.674 22.307 23.516 1.00 8.88 305 THR A C 1
ATOM 2340 O O . THR A 1 324 ? 29.319 21.992 24.647 1.00 9.55 305 THR A O 1
ATOM 2344 N N . SER A 1 325 ? 30.102 23.527 23.197 1.00 9.10 306 SER A N 1
ATOM 2345 C CA . SER A 1 325 ? 30.210 24.608 24.167 1.00 9.26 306 SER A CA 1
ATOM 2346 C C . SER A 1 325 ? 31.528 24.575 24.925 1.00 10.08 306 SER A C 1
ATOM 2347 O O . SER A 1 325 ? 31.591 24.883 26.098 1.00 10.62 306 SER A O 1
ATOM 2350 N N . THR A 1 326 ? 32.632 24.229 24.231 1.00 11.26 307 THR A N 1
ATOM 2351 C CA . THR A 1 326 ? 33.979 24.319 24.825 1.00 12.78 307 THR A CA 1
ATOM 2352 C C . THR A 1 326 ? 34.792 25.380 24.112 1.00 13.12 307 THR A C 1
ATOM 2353 O O . THR A 1 326 ? 34.637 25.592 22.907 1.00 12.45 307 THR A O 1
ATOM 2357 N N . PRO A 1 327 ? 35.689 26.065 24.826 1.00 13.55 308 PRO A N 1
ATOM 2358 C CA . PRO A 1 327 ? 36.599 27.034 24.170 1.00 14.48 308 PRO A CA 1
ATOM 2359 C C . PRO A 1 327 ? 37.326 26.463 22.937 1.00 13.46 308 PRO A C 1
ATOM 2360 O O . PRO A 1 327 ? 37.229 27.007 21.861 1.00 13.25 308 PRO A O 1
ATOM 2364 N N . ALA A 1 328 ? 38.006 25.352 23.115 1.00 14.33 309 ALA A N 1
ATOM 2365 C CA . ALA A 1 328 ? 38.804 24.778 22.036 1.00 14.70 309 ALA A CA 1
ATOM 2366 C C . ALA A 1 328 ? 37.967 24.263 20.871 1.00 13.80 309 ALA A C 1
ATOM 2367 O O . ALA A 1 328 ? 38.346 24.418 19.703 1.00 14.65 309 ALA A O 1
ATOM 2369 N N . ASN A 1 329 ? 36.820 23.651 21.149 1.00 13.69 310 ASN A N 1
ATOM 2370 C CA . ASN A 1 329 ? 36.062 23.130 20.064 1.00 13.22 310 ASN A CA 1
ATOM 2371 C C . ASN A 1 329 ? 35.611 24.227 19.096 1.00 11.59 310 ASN A C 1
ATOM 2372 O O . ASN A 1 329 ? 35.835 24.121 17.883 1.00 12.96 310 ASN A O 1
ATOM 2377 N N . GLU A 1 330 ? 34.892 25.240 19.585 1.00 11.80 311 GLU A N 1
ATOM 2378 C CA . GLU A 1 330 ? 34.271 26.141 18.644 1.00 11.56 311 GLU A CA 1
ATOM 2379 C C . GLU A 1 330 ? 35.318 27.055 17.965 1.00 12.20 311 GLU A C 1
ATOM 2380 O O . GLU A 1 330 ? 35.051 27.543 16.883 1.00 11.60 311 GLU A O 1
ATOM 2386 N N . LYS A 1 331 ? 36.441 27.315 18.616 1.00 11.90 312 LYS A N 1
ATOM 2387 C CA . LYS A 1 331 ? 37.524 28.061 17.920 1.00 12.61 312 LYS A CA 1
ATOM 2388 C C . LYS A 1 331 ? 37.960 27.283 16.634 1.00 13.32 312 LYS A C 1
ATOM 2389 O O . LYS A 1 331 ? 37.970 27.858 15.527 1.00 13.79 312 LYS A O 1
ATOM 2395 N N . GLY A 1 332 ? 38.291 25.995 16.780 1.00 12.27 313 GLY A N 1
ATOM 2396 C CA . GLY A 1 332 ? 38.731 25.200 15.628 1.00 12.23 313 GLY A CA 1
ATOM 2397 C C . GLY A 1 332 ? 37.616 24.906 14.652 1.00 11.40 313 GLY A C 1
ATOM 2398 O O . GLY A 1 332 ? 37.828 24.842 13.469 1.00 12.72 313 GLY A O 1
ATOM 2399 N N . GLU A 1 333 ? 36.425 24.657 15.176 1.00 11.05 314 GLU A N 1
ATOM 2400 C CA . GLU A 1 333 ? 35.306 24.283 14.339 1.00 10.72 314 GLU A CA 1
ATOM 2401 C C . GLU A 1 333 ? 34.882 25.483 13.484 1.00 10.47 314 GLU A C 1
ATOM 2402 O O . GLU A 1 333 ? 34.597 25.338 12.289 1.00 10.82 314 GLU A O 1
ATOM 2408 N N . SER A 1 334 ? 34.767 26.659 14.085 1.00 10.75 315 SER A N 1
ATOM 2409 C CA . SER A 1 334 ? 34.516 27.873 13.273 1.00 10.77 315 SER A CA 1
ATOM 2410 C C . SER A 1 334 ? 35.629 28.070 12.189 1.00 10.83 315 SER A C 1
ATOM 2411 O O . SER A 1 334 ? 35.323 28.318 11.037 1.00 11.11 315 SER A O 1
ATOM 2414 N N . GLY A 1 335 ? 36.861 27.871 12.593 1.00 10.94 316 GLY A N 1
ATOM 2415 C CA . GLY A 1 335 ? 37.946 27.977 11.651 1.00 11.38 316 GLY A CA 1
ATOM 2416 C C . GLY A 1 335 ? 37.792 27.022 10.490 1.00 11.87 316 GLY A C 1
ATOM 2417 O O . GLY A 1 335 ? 38.028 27.375 9.324 1.00 12.20 316 GLY A O 1
ATOM 2418 N N . ALA A 1 336 ? 37.428 25.759 10.769 1.00 11.60 317 ALA A N 1
ATOM 2419 C CA . ALA A 1 336 ? 37.245 24.743 9.735 1.00 10.96 317 ALA A CA 1
ATOM 2420 C C . ALA A 1 336 ? 36.104 25.069 8.799 1.00 10.86 317 ALA A C 1
ATOM 2421 O O . ALA A 1 336 ? 36.222 24.947 7.582 1.00 11.63 317 ALA A O 1
ATOM 2423 N N . ILE A 1 337 ? 34.968 25.501 9.371 1.00 10.97 318 ILE A N 1
ATOM 2424 C CA . ILE A 1 337 ? 33.815 25.869 8.553 1.00 10.71 318 ILE A CA 1
ATOM 2425 C C . ILE A 1 337 ? 34.138 27.057 7.639 1.00 10.99 318 ILE A C 1
ATOM 2426 O O . ILE A 1 337 ? 33.865 27.034 6.439 1.00 11.30 318 ILE A O 1
ATOM 2431 N N . VAL A 1 338 ? 34.775 28.075 8.198 1.00 11.26 319 VAL A N 1
ATOM 2432 C CA . VAL A 1 338 ? 35.181 29.238 7.383 1.00 11.96 319 VAL A CA 1
ATOM 2433 C C . VAL A 1 338 ? 36.174 28.833 6.279 1.00 12.74 319 VAL A C 1
ATOM 2434 O O . VAL A 1 338 ? 36.033 29.250 5.129 1.00 13.20 319 VAL A O 1
ATOM 2438 N N . ALA A 1 339 ? 37.148 27.989 6.628 1.00 12.01 320 ALA A N 1
ATOM 2439 C CA . ALA A 1 339 ? 38.155 27.557 5.635 1.00 12.84 320 ALA A CA 1
ATOM 2440 C C . ALA A 1 339 ? 37.507 26.918 4.427 1.00 13.28 320 ALA A C 1
ATOM 2441 O O . ALA A 1 339 ? 37.914 27.168 3.270 1.00 15.26 320 ALA A O 1
ATOM 2443 N N . VAL A 1 340 ? 36.559 26.011 4.642 1.00 13.07 321 VAL A N 1
ATOM 2444 C CA . VAL A 1 340 ? 35.954 25.261 3.545 1.00 13.68 321 VAL A CA 1
ATOM 2445 C C . VAL A 1 340 ? 34.755 25.949 2.901 1.00 14.01 321 VAL A C 1
ATOM 2446 O O . VAL A 1 340 ? 34.603 25.919 1.694 1.00 15.08 321 VAL A O 1
ATOM 2450 N N . LEU A 1 341 ? 33.860 26.518 3.729 1.00 13.71 322 LEU A N 1
ATOM 2451 C CA . LEU A 1 341 ? 32.577 27.030 3.270 1.00 12.88 322 LEU A CA 1
ATOM 2452 C C . LEU A 1 341 ? 32.445 28.543 3.309 1.00 13.38 322 LEU A C 1
ATOM 2453 O O . LEU A 1 341 ? 31.520 29.067 2.698 1.00 15.87 322 LEU A O 1
ATOM 2458 N N . GLY A 1 342 ? 33.270 29.229 4.070 1.00 13.34 323 GLY A N 1
ATOM 2459 C CA . GLY A 1 342 ? 33.215 30.707 4.158 1.00 13.61 323 GLY A CA 1
ATOM 2460 C C . GLY A 1 342 ? 32.371 31.224 5.325 1.00 14.10 323 GLY A C 1
ATOM 2461 O O . GLY A 1 342 ? 31.906 30.482 6.210 1.00 13.88 323 GLY A O 1
ATOM 2462 N N . LYS A 1 343 ? 32.204 32.544 5.311 1.00 13.69 324 LYS A N 1
ATOM 2463 C CA . LYS A 1 343 ? 31.634 33.302 6.419 1.00 14.46 324 LYS A CA 1
ATOM 2464 C C . LYS A 1 343 ? 30.152 33.570 6.291 1.00 13.60 324 LYS A C 1
ATOM 2465 O O . LYS A 1 343 ? 29.565 34.218 7.190 1.00 15.43 324 LYS A O 1
ATOM 2471 N N . GLU A 1 344 ? 29.508 33.144 5.218 1.00 13.58 325 GLU A N 1
ATOM 2472 C CA . GLU A 1 344 ? 28.087 33.407 5.023 1.00 15.55 325 GLU A CA 1
ATOM 2473 C C . GLU A 1 344 ? 27.170 32.248 5.405 1.00 13.52 325 GLU A C 1
ATOM 2474 O O . GLU A 1 344 ? 26.047 32.468 5.815 1.00 14.07 325 GLU A O 1
ATOM 2480 N N . VAL A 1 345 ? 27.627 31.001 5.233 1.00 12.56 326 VAL A N 1
ATOM 2481 C CA . VAL A 1 345 ? 26.734 29.863 5.504 1.00 11.23 326 VAL A CA 1
ATOM 2482 C C . VAL A 1 345 ? 26.284 29.892 6.989 1.00 10.31 326 VAL A C 1
ATOM 2483 O O . VAL A 1 345 ? 27.110 30.041 7.904 1.00 10.83 326 VAL A O 1
ATOM 2487 N N . PRO A 1 346 ? 24.977 29.770 7.208 1.00 11.06 327 PRO A N 1
ATOM 2488 C CA . PRO A 1 346 ? 24.467 29.766 8.588 1.00 11.12 327 PRO A CA 1
ATOM 2489 C C . PRO A 1 346 ? 24.896 28.497 9.367 1.00 9.51 327 PRO A C 1
ATOM 2490 O O . PRO A 1 346 ? 24.780 27.375 8.861 1.00 10.51 327 PRO A O 1
ATOM 2494 N N . VAL A 1 347 ? 25.351 28.706 10.583 1.00 9.56 328 VAL A N 1
ATOM 2495 C CA . VAL A 1 347 ? 25.831 27.640 11.469 1.00 10.15 328 VAL A CA 1
ATOM 2496 C C . VAL A 1 347 ? 25.035 27.723 12.775 1.00 9.63 328 VAL A C 1
ATOM 2497 O O . VAL A 1 347 ? 24.924 28.784 13.391 1.00 9.77 328 VAL A O 1
ATOM 2501 N N . SER A 1 348 ? 24.523 26.602 13.270 1.00 9.39 329 SER A N 1
ATOM 2502 C CA . SER A 1 348 ? 23.968 26.595 14.630 1.00 9.22 329 SER A CA 1
ATOM 2503 C C . SER A 1 348 ? 24.307 25.265 15.323 1.00 8.42 329 SER A C 1
ATOM 2504 O O . SER A 1 348 ? 24.551 24.228 14.653 1.00 8.82 329 SER A O 1
ATOM 2507 N N . SER A 1 349 ? 24.396 25.300 16.654 1.00 8.57 330 SER A N 1
ATOM 2508 C CA . SER A 1 349 ? 24.542 24.100 17.439 1.00 8.41 330 SER A CA 1
ATOM 2509 C C . SER A 1 349 ? 23.287 23.877 18.266 1.00 8.24 330 SER A C 1
ATOM 2510 O O . SER A 1 349 ? 22.931 24.761 19.087 1.00 8.85 330 SER A O 1
ATOM 2513 N N . THR A 1 350 ? 22.634 22.727 18.060 1.00 7.97 331 THR A N 1
ATOM 2514 C CA . THR A 1 350 ? 21.468 22.390 18.834 1.00 8.50 331 THR A CA 1
ATOM 2515 C C . THR A 1 350 ? 21.789 21.656 20.142 1.00 7.68 331 THR A C 1
ATOM 2516 O O . THR A 1 350 ? 20.864 21.358 20.896 1.00 8.28 331 THR A O 1
ATOM 2520 N N . LYS A 1 351 ? 23.080 21.488 20.459 1.00 7.83 332 LYS A N 1
ATOM 2521 C CA . LYS A 1 351 ? 23.434 21.046 21.811 1.00 8.27 332 LYS A CA 1
ATOM 2522 C C . LYS A 1 351 ? 23.054 22.091 22.855 1.00 7.98 332 LYS A C 1
ATOM 2523 O O . LYS A 1 351 ? 22.952 21.806 24.065 1.00 8.70 332 LYS A O 1
ATOM 2529 N N . SER A 1 352 ? 22.832 23.321 22.394 1.00 8.39 333 SER A N 1
ATOM 2530 C CA . SER A 1 352 ? 22.246 24.401 23.195 1.00 8.81 333 SER A CA 1
ATOM 2531 C C . SER A 1 352 ? 20.834 24.064 23.703 1.00 8.53 333 SER A C 1
ATOM 2532 O O . SER A 1 352 ? 20.411 24.565 24.758 1.00 9.90 333 SER A O 1
ATOM 2535 N N . PHE A 1 353 ? 20.132 23.188 23.004 1.00 8.34 334 PHE A N 1
ATOM 2536 C CA . PHE A 1 353 ? 18.798 22.709 23.377 1.00 8.68 334 PHE A CA 1
ATOM 2537 C C . PHE A 1 353 ? 18.835 21.323 24.021 1.00 8.44 334 PHE A C 1
ATOM 2538 O O . PHE A 1 353 ? 18.199 21.070 25.066 1.00 9.24 334 PHE A O 1
ATOM 2546 N N . THR A 1 354 ? 19.553 20.382 23.390 1.00 8.96 335 THR A N 1
ATOM 2547 C CA . THR A 1 354 ? 19.492 18.950 23.762 1.00 8.58 335 THR A CA 1
ATOM 2548 C C . THR A 1 354 ? 20.534 18.519 24.775 1.00 8.43 335 THR A C 1
ATOM 2549 O O . THR A 1 354 ? 20.472 17.377 25.264 1.00 9.18 335 THR A O 1
ATOM 2553 N N . GLY A 1 355 ? 21.526 19.376 25.052 1.00 8.31 336 GLY A N 1
ATOM 2554 C CA . GLY A 1 355 ? 22.749 18.893 25.629 1.00 8.70 336 GLY A CA 1
ATOM 2555 C C . GLY A 1 355 ? 23.532 18.022 24.656 1.00 8.10 336 GLY A C 1
ATOM 2556 O O . GLY A 1 355 ? 23.166 17.852 23.484 1.00 8.33 336 GLY A O 1
ATOM 2557 N N . HIS A 1 356 ? 24.651 17.522 25.129 1.00 7.87 337 HIS A N 1
ATOM 2558 C CA . HIS A 1 356 ? 25.525 16.635 24.342 1.00 8.40 337 HIS A CA 1
ATOM 2559 C C . HIS A 1 356 ? 25.053 15.202 24.521 1.00 7.81 337 HIS A C 1
ATOM 2560 O O . HIS A 1 356 ? 25.201 14.645 25.599 1.00 8.36 337 HIS A O 1
ATOM 2567 N N . LEU A 1 357 ? 24.488 14.626 23.454 1.00 8.24 338 LEU A N 1
ATOM 2568 C CA . LEU A 1 357 ? 23.950 13.249 23.518 1.00 8.55 338 LEU A CA 1
ATOM 2569 C C . LEU A 1 357 ? 25.016 12.203 23.238 1.00 8.50 338 LEU A C 1
ATOM 2570 O O . LEU A 1 357 ? 24.711 10.997 23.155 1.00 9.02 338 LEU A O 1
ATOM 2575 N N . LEU A 1 358 ? 26.281 12.594 23.133 1.00 8.38 339 LEU A N 1
ATOM 2576 C CA . LEU A 1 358 ? 27.370 11.624 23.060 1.00 8.66 339 LEU A CA 1
ATOM 2577 C C . LEU A 1 358 ? 27.182 10.671 21.907 1.00 8.93 339 LEU A C 1
ATOM 2578 O O . LEU A 1 358 ? 27.099 11.105 20.739 1.00 9.26 339 LEU A O 1
ATOM 2583 N N . GLY A 1 359 ? 27.095 9.374 22.136 1.00 8.81 340 GLY A N 1
ATOM 2584 C CA . GLY A 1 359 ? 26.898 8.453 21.017 1.00 9.49 340 GLY A CA 1
ATOM 2585 C C . GLY A 1 359 ? 25.628 8.637 20.216 1.00 9.13 340 GLY A C 1
ATOM 2586 O O . GLY A 1 359 ? 25.556 8.152 19.093 1.00 8.93 340 GLY A O 1
ATOM 2587 N N . ALA A 1 360 ? 24.634 9.303 20.769 1.00 8.36 341 ALA A N 1
ATOM 2588 C CA . ALA A 1 360 ? 23.372 9.599 20.085 1.00 8.17 341 ALA A CA 1
ATOM 2589 C C . ALA A 1 360 ? 23.370 10.971 19.409 1.00 7.30 341 ALA A C 1
ATOM 2590 O O . ALA A 1 360 ? 22.400 11.294 18.702 1.00 8.01 341 ALA A O 1
ATOM 2592 N N . ALA A 1 361 ? 24.421 11.771 19.588 1.00 7.48 342 ALA A N 1
ATOM 2593 C CA . ALA A 1 361 ? 24.410 13.136 19.073 1.00 7.73 342 ALA A CA 1
ATOM 2594 C C . ALA A 1 361 ? 24.243 13.157 17.537 1.00 7.20 342 ALA A C 1
ATOM 2595 O O . ALA A 1 361 ? 23.434 13.937 16.991 1.00 8.77 342 ALA A O 1
ATOM 2597 N N . GLY A 1 362 ? 25.007 12.342 16.804 1.00 7.33 343 GLY A N 1
ATOM 2598 C CA . GLY A 1 362 ? 24.931 12.427 15.363 1.00 7.44 343 GLY A CA 1
ATOM 2599 C C . GLY A 1 362 ? 23.541 12.061 14.840 1.00 7.55 343 GLY A C 1
ATOM 2600 O O . GLY A 1 362 ? 23.037 12.690 13.908 1.00 8.22 343 GLY A O 1
ATOM 2601 N N . ALA A 1 363 ? 22.874 11.074 15.422 1.00 7.33 344 ALA A N 1
ATOM 2602 C CA . ALA A 1 363 ? 21.567 10.667 14.933 1.00 8.33 344 ALA A CA 1
ATOM 2603 C C . ALA A 1 363 ? 20.530 11.774 15.208 1.00 7.66 344 ALA A C 1
ATOM 2604 O O . ALA A 1 363 ? 19.714 12.058 14.338 1.00 8.37 344 ALA A O 1
ATOM 2606 N N . VAL A 1 364 ? 20.503 12.313 16.423 1.00 7.54 345 VAL A N 1
ATOM 2607 C CA . VAL A 1 364 ? 19.519 13.360 16.734 1.00 7.61 345 VAL A CA 1
ATOM 2608 C C . VAL A 1 364 ? 19.809 14.597 15.878 1.00 7.94 345 VAL A C 1
ATOM 2609 O O . VAL A 1 364 ? 18.861 15.283 15.466 1.00 8.36 345 VAL A O 1
ATOM 2613 N N . GLU A 1 365 ? 21.085 14.914 15.652 1.00 7.75 346 GLU A N 1
ATOM 2614 C CA . GLU A 1 365 ? 21.445 16.057 14.820 1.00 7.49 346 GLU A CA 1
ATOM 2615 C C . GLU A 1 365 ? 21.159 15.842 13.330 1.00 7.65 346 GLU A C 1
ATOM 2616 O O . GLU A 1 365 ? 20.899 16.817 12.591 1.00 8.39 346 GLU A O 1
ATOM 2622 N N . ALA A 1 366 ? 21.149 14.587 12.879 1.00 7.95 347 ALA A N 1
ATOM 2623 C CA . ALA A 1 366 ? 20.723 14.287 11.513 1.00 7.68 347 ALA A CA 1
ATOM 2624 C C . ALA A 1 366 ? 19.214 14.597 11.405 1.00 8.11 347 ALA A C 1
ATOM 2625 O O . ALA A 1 366 ? 18.740 15.146 10.393 1.00 9.05 347 ALA A O 1
ATOM 2627 N N . ILE A 1 367 ? 18.418 14.236 12.415 1.00 8.13 348 ILE A N 1
ATOM 2628 C CA . ILE A 1 367 ? 17.016 14.601 12.472 1.00 8.80 348 ILE A CA 1
ATOM 2629 C C . ILE A 1 367 ? 16.823 16.116 12.471 1.00 9.06 348 ILE A C 1
ATOM 2630 O O . ILE A 1 367 ? 15.979 16.621 11.698 1.00 10.17 348 ILE A O 1
ATOM 2635 N N . VAL A 1 368 ? 17.573 16.842 13.290 1.00 8.68 349 VAL A N 1
ATOM 2636 C CA . VAL A 1 368 ? 17.523 18.321 13.247 1.00 8.69 349 VAL A CA 1
ATOM 2637 C C . VAL A 1 368 ? 17.720 18.801 11.824 1.00 8.75 349 VAL A C 1
ATOM 2638 O O . VAL A 1 368 ? 16.983 19.692 11.341 1.00 9.86 349 VAL A O 1
ATOM 2642 N N . THR A 1 369 ? 18.781 18.304 11.163 1.00 8.76 350 THR A N 1
ATOM 2643 C CA . THR A 1 369 ? 19.174 18.805 9.852 1.00 9.43 350 THR A CA 1
ATOM 2644 C C . THR A 1 369 ? 18.120 18.519 8.805 1.00 9.59 350 THR A C 1
ATOM 2645 O O . THR A 1 369 ? 17.782 19.410 7.995 1.00 11.05 350 THR A O 1
ATOM 2649 N N . ILE A 1 370 ? 17.560 17.316 8.815 1.00 9.58 351 ILE A N 1
ATOM 2650 C CA . ILE A 1 370 ? 16.498 16.964 7.890 1.00 10.45 351 ILE A CA 1
ATOM 2651 C C . ILE A 1 370 ? 15.268 17.821 8.134 1.00 10.69 351 ILE A C 1
ATOM 2652 O O . ILE A 1 370 ? 14.650 18.337 7.173 1.00 12.45 351 ILE A O 1
ATOM 2657 N N . GLU 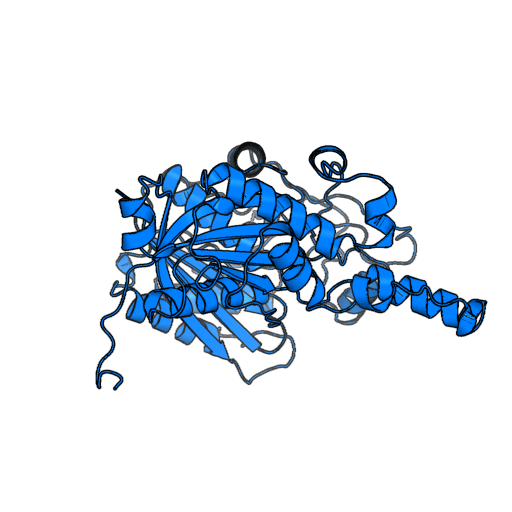A 1 371 ? 14.859 17.942 9.395 1.00 10.86 352 GLU A N 1
ATOM 2658 C CA . GLU A 1 371 ? 13.710 18.775 9.751 1.00 11.28 352 GLU A CA 1
ATOM 2659 C C . GLU A 1 371 ? 13.918 20.248 9.341 1.00 11.18 352 GLU A C 1
ATOM 2660 O O . GLU A 1 371 ? 12.971 20.918 8.875 1.00 12.54 352 GLU A O 1
ATOM 2666 N N . ALA A 1 372 ? 15.144 20.759 9.449 1.00 10.97 353 ALA A N 1
ATOM 2667 C CA . ALA A 1 372 ? 15.440 22.142 9.039 1.00 11.44 353 ALA A CA 1
ATOM 2668 C C . ALA A 1 372 ? 15.182 22.256 7.535 1.00 11.59 353 ALA A C 1
ATOM 2669 O O . ALA A 1 372 ? 14.546 23.250 7.087 1.00 13.08 353 ALA A O 1
ATOM 2671 N N . MET A 1 373 ? 15.645 21.286 6.746 1.00 11.55 354 MET A N 1
ATOM 2672 C CA . MET A 1 373 ? 15.447 21.327 5.297 1.00 12.28 354 MET A CA 1
ATOM 2673 C C . MET A 1 373 ? 13.968 21.245 4.976 1.00 12.06 354 MET A C 1
ATOM 2674 O O . MET A 1 373 ? 13.457 21.960 4.073 1.00 14.73 354 MET A O 1
ATOM 2679 N N . ARG A 1 374 ? 13.205 20.419 5.700 1.00 12.72 355 ARG A N 1
ATOM 2680 C CA . ARG A 1 374 ? 11.796 20.251 5.404 1.00 13.85 355 ARG A CA 1
ATOM 2681 C C . ARG A 1 374 ? 10.945 21.451 5.830 1.00 14.30 355 ARG A C 1
ATOM 2682 O O . ARG A 1 374 ? 9.850 21.692 5.252 1.00 16.54 355 ARG A O 1
ATOM 2690 N N . HIS A 1 375 ? 11.442 22.242 6.787 1.00 12.79 356 HIS A N 1
ATOM 2691 C CA . HIS A 1 375 ? 10.708 23.432 7.268 1.00 13.43 356 HIS A CA 1
ATOM 2692 C C . HIS A 1 375 ? 11.238 24.749 6.720 1.00 13.85 356 HIS A C 1
ATOM 2693 O O . HIS A 1 375 ? 10.724 25.825 7.062 1.00 15.72 356 HIS A O 1
ATOM 2700 N N . ASN A 1 376 ? 12.286 24.710 5.906 1.00 13.78 357 ASN A N 1
ATOM 2701 C CA . ASN A 1 376 ? 12.889 25.940 5.403 1.00 14.37 357 ASN A CA 1
ATOM 2702 C C . ASN A 1 376 ? 13.287 26.874 6.556 1.00 13.27 357 ASN A C 1
ATOM 2703 O O . ASN A 1 376 ? 13.031 28.076 6.548 1.00 14.35 357 ASN A O 1
ATOM 2708 N N . PHE A 1 377 ? 13.967 26.328 7.559 1.00 12.89 358 PHE A N 1
ATOM 2709 C CA . PHE A 1 377 ? 14.245 27.041 8.807 1.00 12.48 358 PHE A CA 1
ATOM 2710 C C . PHE A 1 377 ? 15.508 26.536 9.506 1.00 11.50 358 PHE A C 1
ATOM 2711 O O . PHE A 1 377 ? 15.604 25.347 9.818 1.00 11.96 358 PHE A O 1
ATOM 2719 N N . VAL A 1 378 ? 16.461 27.419 9.704 1.00 11.08 359 VAL A N 1
ATOM 2720 C CA . VAL A 1 378 ? 17.668 27.144 10.484 1.00 10.71 359 VAL A CA 1
ATOM 2721 C C . VAL A 1 378 ? 17.388 27.394 11.987 1.00 11.16 359 VAL A C 1
ATOM 2722 O O . VAL A 1 378 ? 17.172 28.559 12.385 1.00 10.74 359 VAL A O 1
ATOM 2726 N N . PRO A 1 379 ? 17.377 26.351 12.811 1.00 10.05 360 PRO A N 1
ATOM 2727 C CA . PRO A 1 379 ? 17.180 26.587 14.248 1.00 10.84 360 PRO A CA 1
ATOM 2728 C C . PRO A 1 379 ? 18.309 27.412 14.830 1.00 10.57 360 PRO A C 1
ATOM 2729 O O . PRO A 1 379 ? 19.480 27.284 14.411 1.00 10.39 360 PRO A O 1
ATOM 2733 N N . MET A 1 380 ? 18.011 28.268 15.797 1.00 10.77 361 MET A N 1
ATOM 2734 C CA . MET A 1 380 ? 19.033 29.025 16.450 1.00 10.42 361 MET A CA 1
ATOM 2735 C C . MET A 1 380 ? 19.926 28.167 17.369 1.00 9.99 361 MET A C 1
ATOM 2736 O O . MET A 1 380 ? 19.567 27.050 17.769 1.00 11.37 361 MET A O 1
ATOM 2741 N N . THR A 1 381 ? 21.072 28.735 17.707 1.00 9.31 362 THR A N 1
ATOM 2742 C CA . THR A 1 381 ? 21.836 28.330 18.890 1.00 9.63 362 THR A CA 1
ATOM 2743 C C . THR A 1 381 ? 21.220 29.032 20.099 1.00 9.89 362 THR A C 1
ATOM 2744 O O . THR A 1 381 ? 21.349 30.265 20.230 1.00 11.13 362 THR A O 1
ATOM 2748 N N . ALA A 1 382 ? 20.489 28.299 20.916 1.00 10.18 363 ALA A N 1
ATOM 2749 C CA . ALA A 1 382 ? 19.907 28.867 22.137 1.00 9.55 363 ALA A CA 1
ATOM 2750 C C . ALA A 1 382 ? 20.987 29.324 23.124 1.00 9.46 363 ALA A C 1
ATOM 2751 O O . ALA A 1 382 ? 22.134 28.861 23.104 1.00 9.99 363 ALA A O 1
ATOM 2753 N N . GLY A 1 383 ? 20.628 30.254 24.006 1.00 9.56 364 GLY A N 1
ATOM 2754 C CA . GLY A 1 383 ? 21.501 30.703 25.095 1.00 10.27 364 GLY A CA 1
ATOM 2755 C C . GLY A 1 383 ? 22.571 31.711 24.709 1.00 9.15 364 GLY A C 1
ATOM 2756 O O . GLY A 1 383 ? 22.761 32.736 25.361 1.00 10.96 364 GLY A O 1
ATOM 2757 N N . THR A 1 384 ? 23.291 31.400 23.643 1.00 10.86 365 THR A N 1
ATOM 2758 C CA . THR A 1 384 ? 24.408 32.239 23.165 1.00 10.42 365 THR A CA 1
ATOM 2759 C C . THR A 1 384 ? 23.913 33.656 22.864 1.00 12.65 365 THR A C 1
ATOM 2760 O O . THR A 1 384 ? 22.841 33.824 22.269 1.00 13.20 365 THR A O 1
ATOM 2764 N N . SER A 1 385 ? 24.769 34.628 23.242 1.00 12.97 366 SER A N 1
ATOM 2765 C CA . SER A 1 385 ? 24.456 36.071 23.148 1.00 14.06 366 SER A CA 1
ATOM 2766 C C . SER A 1 385 ? 25.600 36.867 22.531 1.00 13.28 366 SER A C 1
ATOM 2767 O O . SER A 1 385 ? 25.382 37.917 21.916 1.00 16.03 366 SER A O 1
ATOM 2770 N N . GLU A 1 386 ? 26.815 36.463 22.829 1.00 11.63 367 GLU A N 1
ATOM 2771 C CA . GLU A 1 386 ? 28.005 37.226 22.502 1.00 12.59 367 GLU A CA 1
ATOM 2772 C C . GLU A 1 386 ? 29.072 36.222 22.020 1.00 11.26 367 GLU A C 1
ATOM 2773 O O . GLU A 1 386 ? 29.721 35.539 22.792 1.00 11.52 367 GLU A O 1
ATOM 2779 N N . VAL A 1 387 ? 29.208 36.137 20.719 1.00 12.42 368 VAL A N 1
ATOM 2780 C CA . VAL A 1 387 ? 30.090 35.197 20.111 1.00 14.00 368 VAL A CA 1
ATOM 2781 C C . VAL A 1 387 ? 31.512 35.717 20.251 1.00 14.04 368 VAL A C 1
ATOM 2782 O O . VAL A 1 387 ? 31.743 36.930 20.137 1.00 15.83 368 VAL A O 1
ATOM 2786 N N . SER A 1 388 ? 32.459 34.852 20.552 1.00 14.06 369 SER A N 1
ATOM 2787 C CA . SER A 1 388 ? 33.873 35.230 20.658 1.00 14.73 369 SER A CA 1
ATOM 2788 C C . SER A 1 388 ? 34.328 36.070 19.470 1.00 15.81 369 SER A C 1
ATOM 2789 O O . SER A 1 388 ? 33.972 35.803 18.321 1.00 15.76 369 SER A O 1
ATOM 2792 N N . ASP A 1 389 ? 35.113 37.106 19.770 1.00 17.96 370 ASP A N 1
ATOM 2793 C CA . ASP A 1 389 ? 35.626 38.045 18.741 1.00 18.61 370 ASP A CA 1
ATOM 2794 C C . ASP A 1 389 ? 36.329 37.399 17.551 1.00 18.52 370 ASP A C 1
ATOM 2795 O O . ASP A 1 389 ? 36.208 37.898 16.450 1.00 20.20 370 ASP A O 1
ATOM 2800 N N . TYR A 1 390 ? 37.056 36.309 17.801 1.00 17.03 371 TYR A N 1
ATOM 2801 C CA . TYR A 1 390 ? 37.862 35.654 16.763 1.00 15.87 371 TYR A CA 1
ATOM 2802 C C . TYR A 1 390 ? 37.013 34.683 15.925 1.00 15.86 371 TYR A C 1
ATOM 2803 O O . TYR A 1 390 ? 37.511 34.119 14.941 1.00 16.71 371 TYR A O 1
ATOM 2812 N N . ILE A 1 391 ? 35.763 34.427 16.310 1.00 14.90 372 ILE A N 1
ATOM 2813 C CA . ILE A 1 391 ? 34.914 33.489 15.554 1.00 14.47 372 ILE A CA 1
ATOM 2814 C C . ILE A 1 391 ? 34.306 34.164 14.361 1.00 14.24 372 ILE A C 1
ATOM 2815 O O . ILE A 1 391 ? 33.533 35.126 14.500 1.00 15.13 372 ILE A O 1
ATOM 2820 N N . GLU A 1 392 ? 34.670 33.698 13.166 1.00 13.22 373 GLU A N 1
ATOM 2821 C CA . GLU A 1 392 ? 34.271 34.325 11.920 1.00 13.90 373 GLU A CA 1
ATOM 2822 C C . GLU A 1 392 ? 33.087 33.688 11.218 1.00 13.55 373 GLU A C 1
ATOM 2823 O O . GLU A 1 392 ? 32.577 34.224 10.250 1.00 15.36 373 GLU A O 1
ATOM 2829 N N . ALA A 1 393 ? 32.640 32.499 11.686 1.00 12.76 374 ALA A N 1
ATOM 2830 C CA . ALA A 1 393 ? 31.497 31.828 11.084 1.00 12.61 374 ALA A CA 1
ATOM 2831 C C . ALA A 1 393 ? 30.207 32.601 11.341 1.00 12.13 374 ALA A C 1
ATOM 2832 O O . ALA A 1 393 ? 30.093 33.298 12.347 1.00 12.39 374 ALA A O 1
ATOM 2834 N N . ASN A 1 394 ? 29.227 32.406 10.475 1.00 10.83 375 ASN A N 1
ATOM 2835 C CA . ASN A 1 394 ? 27.922 33.018 10.634 1.00 11.62 375 ASN A CA 1
ATOM 2836 C C . ASN A 1 394 ? 27.087 32.187 11.649 1.00 10.62 375 ASN A C 1
ATOM 2837 O O . ASN A 1 394 ? 26.200 31.430 11.262 1.00 11.35 375 ASN A O 1
ATOM 2842 N N . VAL A 1 395 ? 27.365 32.402 12.917 1.00 11.03 376 VAL A N 1
ATOM 2843 C CA . VAL A 1 395 ? 26.660 31.711 13.990 1.00 10.82 376 VAL A CA 1
ATOM 2844 C C . VAL A 1 395 ? 25.264 32.314 14.180 1.00 10.42 376 VAL A C 1
ATOM 2845 O O . VAL A 1 395 ? 25.120 33.531 14.394 1.00 12.90 376 VAL A O 1
ATOM 2849 N N . VAL A 1 396 ? 24.230 31.478 14.052 1.00 10.51 377 VAL A N 1
ATOM 2850 C CA . VAL A 1 396 ? 22.858 31.921 14.268 1.00 10.61 377 VAL A CA 1
ATOM 2851 C C . VAL A 1 396 ? 22.491 31.811 15.730 1.00 10.78 377 VAL A C 1
ATOM 2852 O O . VAL A 1 396 ? 22.586 30.704 16.329 1.00 11.18 377 VAL A O 1
ATOM 2856 N N . TYR A 1 397 ? 22.112 32.954 16.320 1.00 11.82 378 TYR A N 1
ATOM 2857 C CA . TYR A 1 397 ? 21.720 32.981 17.745 1.00 12.09 378 TYR A CA 1
ATOM 2858 C C . TYR A 1 397 ? 20.645 34.071 17.866 1.00 12.49 378 TYR A C 1
ATOM 2859 O O . TYR A 1 397 ? 20.371 34.799 16.901 1.00 13.44 378 TYR A O 1
ATOM 2868 N N . GLY A 1 398 ? 19.944 34.074 18.994 1.00 11.92 379 GLY A N 1
ATOM 2869 C CA . GLY A 1 398 ? 18.849 35.047 19.231 1.00 12.76 379 GLY A CA 1
ATOM 2870 C C . GLY A 1 398 ? 17.515 34.612 18.676 1.00 12.91 379 GLY A C 1
ATOM 2871 O O . GLY A 1 398 ? 16.493 34.592 19.390 1.00 14.61 379 GLY A O 1
ATOM 2872 N N . GLN A 1 399 ? 17.479 34.283 17.385 1.00 12.64 380 GLN A N 1
ATOM 2873 C CA . GLN A 1 399 ? 16.323 33.729 16.706 1.00 13.22 380 GLN A CA 1
ATOM 2874 C C . GLN A 1 399 ? 16.794 32.921 15.497 1.00 12.45 380 GLN A C 1
ATOM 2875 O O . GLN A 1 399 ? 17.863 33.207 14.988 1.00 13.65 380 GLN A O 1
ATOM 2881 N N . GLY A 1 400 ? 15.982 31.972 15.064 1.00 12.38 381 GLY A N 1
ATOM 2882 C CA . GLY A 1 400 ? 16.306 31.140 13.888 1.00 13.07 381 GLY A CA 1
ATOM 2883 C C . GLY A 1 400 ? 16.091 31.923 12.588 1.00 12.76 381 GLY A C 1
ATOM 2884 O O . GLY A 1 400 ? 15.692 33.107 12.620 1.00 13.79 381 GLY A O 1
ATOM 2885 N N . LEU A 1 401 ? 16.485 31.328 11.473 1.00 13.66 382 LEU A N 1
ATOM 2886 C CA . LEU A 1 401 ? 16.509 31.998 10.175 1.00 15.30 382 LEU A CA 1
ATOM 2887 C C . LEU A 1 401 ? 15.611 31.288 9.188 1.00 14.39 382 LEU A C 1
ATOM 2888 O O . LEU A 1 401 ? 15.800 30.084 8.914 1.00 15.23 382 LEU A O 1
ATOM 2893 N N . GLU A 1 402 ? 14.683 32.011 8.561 1.00 15.25 383 GLU A N 1
ATOM 2894 C CA . GLU A 1 402 ? 13.862 31.446 7.486 1.00 15.69 383 GLU A CA 1
ATOM 2895 C C . GLU A 1 402 ? 14.725 31.395 6.231 1.00 15.59 383 GLU A C 1
ATOM 2896 O O . GLU A 1 402 ? 15.310 32.414 5.820 1.00 16.72 383 GLU A O 1
ATOM 2902 N N . LYS A 1 403 ? 14.881 30.215 5.629 1.00 14.80 384 LYS A N 1
ATOM 2903 C CA . LYS A 1 403 ? 15.587 30.102 4.368 1.00 16.79 384 LYS A CA 1
ATOM 2904 C C . LYS A 1 403 ? 15.449 28.744 3.714 1.00 15.72 384 LYS A C 1
ATOM 2905 O O . LYS A 1 403 ? 15.134 27.758 4.356 1.00 16.19 384 LYS A O 1
ATOM 2911 N N . GLU A 1 404 ? 15.625 28.746 2.400 1.00 15.61 385 GLU A N 1
ATOM 2912 C CA . GLU A 1 404 ? 15.650 27.522 1.632 1.00 15.05 385 GLU A CA 1
ATOM 2913 C C . GLU A 1 404 ? 16.978 26.805 1.915 1.00 14.44 385 GLU A C 1
ATOM 2914 O O . GLU A 1 404 ? 18.044 27.405 1.848 1.00 13.83 385 GLU A O 1
ATOM 2920 N N . ILE A 1 405 ? 16.886 25.509 2.178 1.00 13.73 386 ILE A N 1
ATOM 2921 C CA . ILE A 1 405 ? 18.053 24.697 2.526 1.00 13.11 386 ILE A CA 1
ATOM 2922 C C . ILE A 1 405 ? 18.108 23.466 1.594 1.00 12.57 386 ILE A C 1
ATOM 2923 O O . ILE A 1 405 ? 17.609 22.386 1.946 1.00 13.44 386 ILE A O 1
ATOM 2928 N N . PRO A 1 406 ? 18.672 23.610 0.374 1.00 12.63 387 PRO A N 1
ATOM 2929 C CA . PRO A 1 406 ? 18.697 22.482 -0.551 1.00 13.13 387 PRO A CA 1
ATOM 2930 C C . PRO A 1 406 ? 19.719 21.398 -0.244 1.00 12.11 387 PRO A C 1
ATOM 2931 O O . PRO A 1 406 ? 19.561 20.247 -0.698 1.00 11.71 387 PRO A O 1
ATOM 2935 N N . TYR A 1 407 ? 20.767 21.770 0.466 1.00 11.50 388 TYR A N 1
ATOM 2936 C CA . TYR A 1 407 ? 21.828 20.860 0.960 1.00 11.07 388 TYR A CA 1
ATOM 2937 C C . TYR A 1 407 ? 22.263 21.352 2.334 1.00 11.01 388 TYR A C 1
ATOM 2938 O O . TYR A 1 407 ? 22.266 22.574 2.564 1.00 11.88 388 TYR A O 1
ATOM 2947 N N . ALA A 1 408 ? 22.707 20.436 3.208 1.00 10.36 389 ALA A N 1
ATOM 2948 C CA . ALA A 1 408 ? 23.154 20.777 4.533 1.00 10.23 389 ALA A CA 1
ATOM 2949 C C . ALA A 1 408 ? 24.127 19.736 5.017 1.00 9.58 389 ALA A C 1
ATOM 2950 O O . ALA A 1 408 ? 24.126 18.598 4.544 1.00 10.40 389 ALA A O 1
ATOM 2952 N N . ILE A 1 409 ? 24.958 20.117 5.963 1.00 8.92 390 ILE A N 1
ATOM 2953 C CA . ILE A 1 409 ? 25.864 19.162 6.616 1.00 8.93 390 ILE A CA 1
ATOM 2954 C C . ILE A 1 409 ? 25.700 19.162 8.135 1.00 8.47 390 ILE A C 1
ATOM 2955 O O . ILE A 1 409 ? 25.255 20.165 8.701 1.00 8.90 390 ILE A O 1
ATOM 2960 N N . SER A 1 410 ? 26.082 18.058 8.761 1.00 8.70 391 SER A N 1
ATOM 2961 C CA . SER A 1 410 ? 26.106 17.947 10.232 1.00 8.66 391 SER A CA 1
ATOM 2962 C C . SER A 1 410 ? 27.453 17.349 10.661 1.00 7.83 391 SER A C 1
ATOM 2963 O O . SER A 1 410 ? 27.853 16.257 10.190 1.00 8.71 391 SER A O 1
ATOM 2966 N N . ASN A 1 411 ? 28.138 18.079 11.533 1.00 7.97 392 ASN A N 1
ATOM 2967 C CA . ASN A 1 411 ? 29.453 17.753 12.058 1.00 8.39 392 ASN A CA 1
ATOM 2968 C C . ASN A 1 411 ? 29.406 17.093 13.423 1.00 7.88 392 ASN A C 1
ATOM 2969 O O . ASN A 1 411 ? 28.598 17.472 14.280 1.00 8.67 392 ASN A O 1
ATOM 2974 N N . THR A 1 412 ? 30.335 16.152 13.642 1.00 7.84 393 THR A N 1
ATOM 2975 C CA . THR A 1 412 ? 30.690 15.667 14.987 1.00 8.03 393 THR A CA 1
ATOM 2976 C C . THR A 1 412 ? 32.201 15.472 15.033 1.00 8.86 393 THR A C 1
ATOM 2977 O O . THR A 1 412 ? 32.800 14.908 14.140 1.00 9.28 393 THR A O 1
ATOM 2981 N N . PHE A 1 413 ? 32.841 15.987 16.081 1.00 10.49 394 PHE A N 1
ATOM 2982 C CA . PHE A 1 413 ? 34.338 16.002 16.195 1.00 12.43 394 PHE A CA 1
ATOM 2983 C C . PHE A 1 413 ? 34.640 15.512 17.617 1.00 13.27 394 PHE A C 1
ATOM 2984 O O . PHE A 1 413 ? 34.702 16.343 18.549 1.00 14.54 394 PHE A O 1
ATOM 2992 N N . GLY A 1 414 ? 34.758 14.167 17.804 1.00 12.70 395 GLY A N 1
ATOM 2993 C CA . GLY A 1 414 ? 34.707 13.510 19.101 1.00 13.91 395 GLY A CA 1
ATOM 2994 C C . GLY A 1 414 ? 35.982 13.169 19.826 1.00 13.46 395 GLY A C 1
ATOM 2995 O O . GLY A 1 414 ? 37.085 13.104 19.213 1.00 14.03 395 GLY A O 1
ATOM 2996 N N . PHE A 1 415 ? 35.841 12.950 21.128 1.00 13.38 396 PHE A N 1
ATOM 2997 C CA . PHE A 1 415 ? 36.941 12.545 21.975 1.00 13.75 396 PHE A CA 1
ATOM 2998 C C . PHE A 1 415 ? 37.612 11.314 21.348 1.00 14.19 396 PHE A C 1
ATOM 2999 O O . PHE A 1 415 ? 36.929 10.343 20.971 1.00 15.22 396 PHE A O 1
ATOM 3007 N N . GLY A 1 416 ? 38.949 11.336 21.222 1.00 14.72 397 GLY A N 1
ATOM 3008 C CA . GLY A 1 416 ? 39.729 10.353 20.507 1.00 13.88 397 GLY A CA 1
ATOM 3009 C C . GLY A 1 416 ? 40.155 10.772 19.107 1.00 13.33 397 GLY A C 1
ATOM 3010 O O . GLY A 1 416 ? 40.800 10.031 18.378 1.00 14.64 397 GLY A O 1
ATOM 3011 N N . GLY A 1 417 ? 39.802 12.000 18.720 1.00 12.00 398 GLY A N 1
ATOM 3012 C CA . GLY A 1 417 ? 40.175 12.524 17.423 1.00 11.77 398 GLY A CA 1
ATOM 3013 C C . GLY A 1 417 ? 39.308 12.156 16.242 1.00 11.44 398 GLY A C 1
ATOM 3014 O O . GLY A 1 417 ? 39.710 12.369 15.111 1.00 11.61 398 GLY A O 1
ATOM 3015 N N . HIS A 1 418 ? 38.119 11.591 16.489 1.00 10.84 399 HIS A N 1
ATOM 3016 C CA . HIS A 1 418 ? 37.255 11.051 15.444 1.00 11.01 399 HIS A CA 1
ATOM 3017 C C . HIS A 1 418 ? 36.385 12.146 14.817 1.00 11.17 399 HIS A C 1
ATOM 3018 O O . HIS A 1 418 ? 35.422 12.637 15.453 1.00 11.93 399 HIS A O 1
ATOM 3025 N N . ASN A 1 419 ? 36.645 12.461 13.574 1.00 9.08 400 ASN A N 1
ATOM 3026 C CA . ASN A 1 419 ? 35.873 13.463 12.861 1.00 9.24 400 ASN A CA 1
ATOM 3027 C C . ASN A 1 419 ? 34.921 12.804 11.898 1.00 8.67 400 ASN A C 1
ATOM 3028 O O . ASN A 1 419 ? 35.334 11.906 11.138 1.00 9.35 400 ASN A O 1
ATOM 3033 N N . ALA A 1 420 ? 33.659 13.227 11.889 1.00 8.58 401 ALA A N 1
ATOM 3034 C CA . ALA A 1 420 ? 32.662 12.694 10.951 1.00 8.19 401 ALA A CA 1
ATOM 3035 C C . ALA A 1 420 ? 31.724 13.788 10.500 1.00 8.46 401 ALA A C 1
ATOM 3036 O O . ALA A 1 420 ? 31.183 14.554 11.333 1.00 10.36 401 ALA A O 1
ATOM 3038 N N . VAL A 1 421 ? 31.518 13.852 9.182 1.00 8.45 402 VAL A N 1
ATOM 3039 C CA . VAL A 1 421 ? 30.610 14.837 8.586 1.00 9.06 402 VAL A CA 1
ATOM 3040 C C . VAL A 1 421 ? 29.646 14.111 7.664 1.00 8.55 402 VAL A C 1
ATOM 3041 O O . VAL A 1 421 ? 30.076 13.315 6.808 1.00 10.02 402 VAL A O 1
ATOM 3045 N N . LEU A 1 422 ? 28.368 14.402 7.786 1.00 7.93 403 LEU A N 1
ATOM 3046 C CA . LEU A 1 422 ? 27.352 13.900 6.857 1.00 8.50 403 LEU A CA 1
ATOM 3047 C C . LEU A 1 422 ? 26.777 15.045 6.015 1.00 8.62 403 LEU A C 1
ATOM 3048 O O . LEU A 1 422 ? 26.538 16.151 6.541 1.00 9.58 403 LEU A O 1
ATOM 3053 N N . ALA A 1 423 ? 26.593 14.794 4.719 1.00 8.84 404 ALA A N 1
ATOM 3054 C CA . ALA A 1 423 ? 25.923 15.710 3.787 1.00 9.22 404 ALA A CA 1
ATOM 3055 C C . ALA A 1 423 ? 24.610 15.122 3.347 1.00 9.22 404 ALA A C 1
ATOM 3056 O O . ALA A 1 423 ? 24.526 13.977 2.928 1.00 9.33 404 ALA A O 1
ATOM 3058 N N . PHE A 1 424 ? 23.570 15.960 3.441 1.00 10.14 405 PHE A N 1
ATOM 3059 C CA . PHE A 1 424 ? 22.218 15.640 3.098 1.00 10.15 405 PHE A CA 1
ATOM 3060 C C . PHE A 1 424 ? 21.735 16.564 1.953 1.00 10.14 405 PHE A C 1
ATOM 3061 O O . PHE A 1 424 ? 22.143 17.725 1.854 1.00 11.13 405 PHE A O 1
ATOM 3069 N N . LYS A 1 425 ? 20.845 16.011 1.138 1.00 10.19 406 LYS A N 1
ATOM 3070 C CA . LYS A 1 425 ? 20.190 16.737 0.050 1.00 10.97 406 LYS A CA 1
ATOM 3071 C C . LYS A 1 425 ? 18.694 16.686 0.299 1.00 10.99 406 LYS A C 1
ATOM 3072 O O . LYS A 1 425 ? 18.099 15.634 0.577 1.00 11.86 406 LYS A O 1
ATOM 3078 N N . ARG A 1 426 ? 18.066 17.847 0.145 1.00 12.73 407 ARG A N 1
ATOM 3079 C CA . ARG A 1 426 ? 16.611 17.954 0.232 1.00 13.27 407 ARG A CA 1
ATOM 3080 C C . ARG A 1 426 ? 15.933 17.109 -0.854 1.00 12.92 407 ARG A C 1
ATOM 3081 O O . ARG A 1 426 ? 16.448 17.045 -1.987 1.00 15.71 407 ARG A O 1
ATOM 3089 N N . TRP A 1 427 ? 14.832 16.428 -0.540 1.00 13.83 408 TRP A N 1
ATOM 3090 C CA . TRP A 1 427 ? 14.114 15.579 -1.532 1.00 16.52 408 TRP A CA 1
ATOM 3091 C C . TRP A 1 427 ? 12.938 16.272 -2.330 1.00 22.20 408 TRP A C 1
ATOM 3092 O O . TRP A 1 427 ? 12.318 17.167 -1.781 1.00 23.74 408 TRP A O 1
ATOM 3103 N N . GLU A 1 428 ? 12.578 15.687 -3.502 1.00 28.75 409 GLU A N 1
ATOM 3104 C CA . GLU A 1 428 ? 11.452 15.988 -4.491 1.00 32.71 409 GLU A CA 1
ATOM 3105 C C . GLU A 1 428 ? 10.049 15.185 -4.680 1.00 35.66 409 GLU A C 1
ATOM 3106 O O . GLU A 1 428 ? 9.160 15.242 -5.626 1.00 39.11 409 GLU A O 1
#

Organism: Streptococcus pneumoniae (NCBI:txid1313)

InterPro domains:
  IPR000794 Beta-ketoacyl synthase [PTHR11712] (4-407)
  IPR000794 Beta-ketoacyl synthase [cd00834] (4-405)
  IPR014030 Beta-ketoacyl synthase-like, N-terminal domain [PF00109] (4-246)
  IPR014031 Beta-ketoacyl synthase, C-terminal domain [PF02801] (254-364)
  IPR016039 Thiolase-like [G3DSA:3.40.47.10] (6-259)
  IPR016039 Thiolase-like [G3DSA:3.40.47.10] (260-404)
  IPR016039 Thiolase-like [SSF53901] (4-251)
  IPR016039 Thiolase-like [SSF53901] (214-409)
  IPR017568 3-oxoacyl-[acyl-carrier-protein] synthase 2 [PIRSF000447] (2-409)
  IPR017568 3-oxoacyl-[acyl-carrier-protein] synthase 2 [TIGR03150] (4-406)
  IPR018201 Beta-ketoacyl synthase, active site [PS00606] (155-171)
  IPR020841 Polyketide synthase, beta-ketoacyl synthase domain [PS52004] (3-407)
  IPR020841 Polyketide synthase, beta-ketoacyl synthase domain [SM00825] (6-399)